Protein AF-0000000085119275 (afdb_homodimer)

Radius of gyration: 43.52 Å; Cα contacts (8 Å, |Δi|>4): 839; chains: 2; bounding box: 42×150×74 Å

Sequence (658 aa):
MNIIKSKLTKINSNWNEYYFIKEFFQKKINFTDEVKTNYYGDLNNYLHDTLSLVKSFKKIKSDADYISQIIVLLQVIYTQQDLIDELLYIFKLAKSTNEDKNPNRDIRNELIGHPISRNKKDNNKLKSSILFDIRNRDENYISYAKYSMRKSELKKYSIDEIIENHKNFLNKYLDKILNKIEKEIKEYKKTIEKVFNIPLINQFEYIDRIDKELLSSISYIFEKESLKYYYQNRTKHIRYSYCLEKYERVLKSVITGKEDKTKYYSLIEIYDEEQLYKKDKIFTIDFYIEKYKDNEIVLNELNNMKKNINNNAEYYSSLNFLCENEKQFMNIIKSKLTKINSNWNEYYFIKEFFQKKINFTDEVKTNYYGDLNNYLHDTLSLVKSFKKIKSDADYISQIIVLLQVIYTQQDLIDELLYIFKLAKSTNEDKNPNRDIRNELIGHPISRNKKDNNKLKSSILFDIRNRDENYISYAKYSMRKSELKKYSIDEIIENHKNFLNKYLDKILNKIEKEIKEYKKTIEKVFNIPLINQFEYIDRIDKELLSSISYIFEKESLKYYYQNRTKHIRYSYCLEKYERVLKSVITGKEDKTKYYSLIEIYDEEQLYKKDKIFTIDFYIEKYKDNEIVLNELNNMKKNINNNAEYYSSLNFLCENEKQF

Secondary structure (DSSP, 8-state):
-HHHHHHHHHHHHHIIIIITT-HHHHTTTT--TTTTTTHHHHHHHHHHHHHTTS-------SHHHHHHHHHHHHHHHHHHHHHHHHHHHHTT-PPPPHHHHTTHHHHHIIIII-SEEEEGGGTTEEEEEEEE-GGG-BTTEEEEEEEETTEEEEEEEEHHHHHHHHHHHHHHHHHHHHHHHHHHHHHHHHHHHGGGGS-HHHHHHHHHHH-THHHHTT-GGGSHHHHHHHHHTTTT-HHHHHHHHHHHHHHHHHHH--------B-SS-HHHHHHHHTT-SSS-HHHHHHHTTT-HHHHHHHHHHHHTTT-HHHHHHHHHHHH-BSS--/-HHHHHHHHHHHHHIIIIITT-HHHHTTTT--TTIIIIIHHHHHHHHHHHHTTS-------SHHHHHHHHHHHHHHHHHHHHHHHHHHHHTT-PPPPHHHHTTHHHHHIIIII-SEEEEGGGTTEEEEEEEE-GGG-BTTEEEEEEEETTEEEEEEEEHHHHHHHHHHHHHHHHHHHHHHHHHHHHHHHHHHHGGGGS-HHHHHHHHHHH-THHHHTT-GGGSHHHHHHHHHTTTT-HHHHHHHHHHHHHHHHHHH--------B-SS-HHHHHHHHTT-SSS-HHHHHHHTTT-HHHHHHHHHHHHTTT-HHHHHHHHHHHH-BSS--

Structure (mmCIF, N/CA/C/O backbone):
data_AF-0000000085119275-model_v1
#
loop_
_entity.id
_entity.type
_entity.pdbx_description
1 polymer 'Uncharacterized protein'
#
loop_
_atom_site.group_PDB
_atom_site.id
_atom_site.type_symbol
_atom_site.label_atom_id
_atom_site.label_alt_id
_atom_site.label_comp_id
_atom_site.label_asym_id
_atom_site.label_entity_id
_atom_site.label_seq_id
_atom_site.pdbx_PDB_ins_code
_atom_site.Cartn_x
_atom_site.Cartn_y
_atom_site.Cartn_z
_atom_site.occupancy
_atom_site.B_iso_or_equiv
_atom_site.auth_seq_id
_atom_site.auth_comp_id
_atom_site.auth_asym_id
_atom_site.auth_atom_id
_atom_site.pdbx_PDB_model_num
ATOM 1 N N . MET A 1 1 ? -10.328 -7.133 -19.484 1 86.38 1 MET A N 1
ATOM 2 C CA . MET A 1 1 ? -9.492 -7.965 -18.625 1 86.38 1 MET A CA 1
ATOM 3 C C . MET A 1 1 ? -9.672 -9.438 -18.953 1 86.38 1 MET A C 1
ATOM 5 O O . MET A 1 1 ? -8.922 -10.289 -18.469 1 86.38 1 MET A O 1
ATOM 9 N N . ASN A 1 2 ? -10.422 -9.656 -19.875 1 89.31 2 ASN A N 1
ATOM 10 C CA . ASN A 1 2 ? -10.688 -11.023 -20.297 1 89.31 2 ASN A CA 1
ATOM 11 C C . ASN A 1 2 ? -9.484 -11.633 -21.016 1 89.31 2 ASN A C 1
ATOM 13 O O . ASN A 1 2 ? -9.141 -12.797 -20.797 1 89.31 2 ASN A O 1
ATOM 17 N N . ILE A 1 3 ? -8.883 -10.805 -21.812 1 94.12 3 ILE A N 1
ATOM 18 C CA . ILE A 1 3 ? -7.703 -11.273 -22.531 1 94.12 3 ILE A CA 1
ATOM 19 C C . ILE A 1 3 ? -6.602 -11.633 -21.547 1 94.12 3 ILE A C 1
ATOM 21 O O . ILE A 1 3 ? -5.941 -12.664 -21.688 1 94.12 3 ILE A O 1
ATOM 25 N N . ILE A 1 4 ? -6.477 -10.797 -20.562 1 96.56 4 ILE A N 1
ATOM 26 C CA . ILE A 1 4 ? -5.469 -11.023 -19.531 1 96.56 4 ILE A CA 1
ATOM 27 C C . ILE A 1 4 ? -5.777 -12.32 -18.781 1 96.56 4 ILE A C 1
ATOM 29 O O . ILE A 1 4 ? -4.883 -13.133 -18.547 1 96.56 4 ILE A O 1
ATOM 33 N N . LYS A 1 5 ? -7.016 -12.492 -18.484 1 96 5 LYS A N 1
ATOM 34 C CA . LYS A 1 5 ? -7.445 -13.695 -17.781 1 96 5 LYS A CA 1
ATOM 35 C C . LYS A 1 5 ? -7.156 -14.945 -18.625 1 96 5 LYS A C 1
ATOM 37 O O . LYS A 1 5 ? -6.723 -15.969 -18.078 1 96 5 LYS A O 1
ATOM 42 N N . SER A 1 6 ? -7.379 -14.867 -19.797 1 96.69 6 SER A N 1
ATOM 43 C CA . SER A 1 6 ? -7.129 -15.984 -20.703 1 96.69 6 SER A CA 1
ATOM 44 C C . SER A 1 6 ? -5.641 -16.312 -20.766 1 96.69 6 SER A C 1
ATOM 46 O O . SER A 1 6 ? -5.258 -17.484 -20.766 1 96.69 6 SER A O 1
ATOM 48 N N . LYS A 1 7 ? -4.852 -15.312 -20.844 1 97.56 7 LYS A N 1
ATOM 49 C CA . LYS A 1 7 ? -3.406 -15.523 -20.875 1 97.56 7 LYS A CA 1
ATOM 50 C C . LYS A 1 7 ? -2.924 -16.188 -19.594 1 97.56 7 LYS A C 1
ATOM 52 O O . LYS A 1 7 ? -2.1 -17.109 -19.641 1 97.56 7 LYS A O 1
ATOM 57 N N . LEU A 1 8 ? -3.455 -15.742 -18.531 1 97.38 8 LEU A N 1
ATOM 58 C CA . LEU A 1 8 ? -3.094 -16.344 -17.25 1 97.38 8 LEU A CA 1
ATOM 59 C C . LEU A 1 8 ? -3.518 -17.797 -17.188 1 97.38 8 LEU A C 1
ATOM 61 O O . LEU A 1 8 ? -2.771 -18.656 -16.703 1 97.38 8 LEU A O 1
ATOM 65 N N . THR A 1 9 ? -4.648 -18.062 -17.656 1 96.88 9 THR A N 1
ATOM 66 C CA . THR A 1 9 ? -5.156 -19.422 -17.703 1 96.88 9 THR A CA 1
ATOM 67 C C . THR A 1 9 ? -4.266 -20.312 -18.562 1 96.88 9 THR A C 1
ATOM 69 O O . THR A 1 9 ? -3.975 -21.453 -18.203 1 96.88 9 THR A O 1
ATOM 72 N N . LYS A 1 10 ? -3.887 -19.766 -19.641 1 97.44 10 LYS A N 1
ATOM 73 C CA . LYS A 1 10 ? -3.01 -20.5 -20.547 1 97.44 10 LYS A CA 1
ATOM 74 C C . LYS A 1 10 ? -1.663 -20.797 -19.875 1 97.44 10 LYS A C 1
ATOM 76 O O . LYS A 1 10 ? -1.137 -21.906 -19.984 1 97.44 10 LYS A O 1
ATOM 81 N N . ILE A 1 11 ? -1.115 -19.828 -19.234 1 97.5 11 ILE A N 1
ATOM 82 C CA . ILE A 1 11 ? 0.148 -20 -18.516 1 97.5 11 ILE A CA 1
ATOM 83 C C . ILE A 1 11 ? -0.009 -21.078 -17.438 1 97.5 11 ILE A C 1
ATOM 85 O O . ILE A 1 11 ? 0.838 -21.969 -17.312 1 97.5 11 ILE A O 1
ATOM 89 N N . ASN A 1 12 ? -1.12 -21.016 -16.797 1 95.62 12 ASN A N 1
ATOM 90 C CA . ASN A 1 12 ? -1.386 -22 -15.734 1 95.62 12 ASN A CA 1
ATOM 91 C C . ASN A 1 12 ? -1.536 -23.406 -16.297 1 95.62 12 ASN A C 1
ATOM 93 O O . ASN A 1 12 ? -1.062 -24.375 -15.703 1 95.62 12 ASN A O 1
ATOM 97 N N . SER A 1 13 ? -2.211 -23.531 -17.375 1 96.06 13 SER A N 1
ATOM 98 C CA . SER A 1 13 ? -2.371 -24.828 -18.016 1 96.06 13 SER A CA 1
ATOM 99 C C . SER A 1 13 ? -1.024 -25.406 -18.422 1 96.06 13 SER A C 1
ATOM 101 O O . SER A 1 13 ? -0.747 -26.578 -18.172 1 96.06 13 SER A O 1
ATOM 103 N N . ASN A 1 14 ? -0.25 -24.594 -19.016 1 96 14 ASN A N 1
ATOM 104 C CA . ASN A 1 14 ? 1.077 -25.047 -19.438 1 96 14 ASN A CA 1
ATOM 105 C C . ASN A 1 14 ? 1.955 -25.375 -18.234 1 96 14 ASN A C 1
ATOM 107 O O . ASN A 1 14 ? 2.768 -26.297 -18.281 1 96 14 ASN A O 1
ATOM 111 N N . TRP A 1 15 ? 1.802 -24.578 -17.188 1 94.94 15 TRP A N 1
ATOM 112 C CA . TRP A 1 15 ? 2.523 -24.859 -15.953 1 94.94 15 TRP A CA 1
ATOM 113 C C . TRP A 1 15 ? 2.211 -26.266 -15.461 1 94.94 15 TRP A C 1
ATOM 115 O O . TRP A 1 15 ? 3.123 -27.047 -15.188 1 94.94 15 TRP A O 1
ATOM 125 N N . ASN A 1 16 ? 0.97 -26.609 -15.414 1 92.31 16 ASN A N 1
ATOM 126 C CA . ASN A 1 16 ? 0.526 -27.906 -14.883 1 92.31 16 ASN A CA 1
ATOM 127 C C . ASN A 1 16 ? 0.909 -29.047 -15.812 1 92.31 16 ASN A C 1
ATOM 129 O O . ASN A 1 16 ? 1.254 -30.141 -15.344 1 92.31 16 ASN A O 1
ATOM 133 N N . GLU A 1 17 ? 0.863 -28.812 -17.047 1 91.06 17 GLU A N 1
ATOM 134 C CA . GLU A 1 17 ? 1.08 -29.875 -18.031 1 91.06 17 GLU A CA 1
ATOM 135 C C . GLU A 1 17 ? 2.568 -30.125 -18.25 1 91.06 17 GLU A C 1
ATOM 137 O O . GLU A 1 17 ? 2.984 -31.25 -18.484 1 91.06 17 GLU A O 1
ATOM 142 N N . TYR A 1 18 ? 3.361 -29.109 -18.094 1 92.81 18 TYR A N 1
ATOM 143 C CA . TYR A 1 18 ? 4.75 -29.25 -18.531 1 92.81 18 TYR A CA 1
ATOM 144 C C . TYR A 1 18 ? 5.703 -28.938 -17.375 1 92.81 18 TYR A C 1
ATOM 146 O O . TYR A 1 18 ? 6.438 -29.828 -16.922 1 92.81 18 TYR A O 1
ATOM 154 N N . TYR A 1 19 ? 5.621 -27.797 -16.797 1 93.25 19 TYR A N 1
ATOM 155 C CA . TYR A 1 19 ? 6.66 -27.297 -15.914 1 93.25 19 TYR A CA 1
ATOM 156 C C . TYR A 1 19 ? 6.609 -28 -14.562 1 93.25 19 TYR A C 1
ATOM 158 O O . TYR A 1 19 ? 7.648 -28.25 -13.945 1 93.25 19 TYR A O 1
ATOM 166 N N . PHE A 1 20 ? 5.422 -28.281 -14.188 1 90.19 20 PHE A N 1
ATOM 167 C CA . PHE A 1 20 ? 5.285 -28.875 -12.852 1 90.19 20 PHE A CA 1
ATOM 168 C C . PHE A 1 20 ? 5.746 -30.328 -12.844 1 90.19 20 PHE A C 1
ATOM 170 O O . PHE A 1 20 ? 6.305 -30.797 -11.852 1 90.19 20 PHE A O 1
ATOM 177 N N . ILE A 1 21 ? 5.645 -31.078 -13.969 1 86.5 21 ILE A N 1
ATOM 178 C CA . ILE A 1 21 ? 5.773 -32.531 -13.891 1 86.5 21 ILE A CA 1
ATOM 179 C C . ILE A 1 21 ? 6.988 -32.969 -14.703 1 86.5 21 ILE A C 1
ATOM 181 O O . ILE A 1 21 ? 7.531 -34.062 -14.469 1 86.5 21 ILE A O 1
ATOM 185 N N . LYS A 1 22 ? 7.449 -32.188 -15.641 1 88.31 22 LYS A N 1
ATOM 186 C CA . LYS A 1 22 ? 8.5 -32.656 -16.531 1 88.31 22 LYS A CA 1
ATOM 187 C C . LYS A 1 22 ? 9.836 -31.984 -16.234 1 88.31 22 LYS A C 1
ATOM 189 O O . LYS A 1 22 ? 9.945 -30.766 -16.281 1 88.31 22 LYS A O 1
ATOM 194 N N . GLU A 1 23 ? 10.82 -32.781 -16.062 1 89.19 23 GLU A N 1
ATOM 195 C CA . GLU A 1 23 ? 12.148 -32.281 -15.703 1 89.19 23 GLU A CA 1
ATOM 196 C C . GLU A 1 23 ? 12.734 -31.406 -16.797 1 89.19 23 GLU A C 1
ATOM 198 O O . GLU A 1 23 ? 13.469 -30.453 -16.5 1 89.19 23 GLU A O 1
ATOM 203 N N . PHE A 1 24 ? 12.445 -31.781 -18 1 90.75 24 PHE A N 1
ATOM 204 C CA . PHE A 1 24 ? 12.93 -31 -19.125 1 90.75 24 PHE A CA 1
ATOM 205 C C . PHE A 1 24 ? 12.609 -29.531 -18.938 1 90.75 24 PHE A C 1
ATOM 207 O O . PHE A 1 24 ? 13.477 -28.672 -19.109 1 90.75 24 PHE A O 1
ATOM 214 N N . PHE A 1 25 ? 11.461 -29.25 -18.547 1 94.75 25 PHE A N 1
ATOM 215 C CA . PHE A 1 25 ? 11 -27.875 -18.391 1 94.75 25 PHE A CA 1
ATOM 216 C C . PHE A 1 25 ? 11.469 -27.297 -17.062 1 94.75 25 PHE A C 1
ATOM 218 O O . PHE A 1 25 ? 11.75 -26.094 -16.953 1 94.75 25 PHE A O 1
ATOM 225 N N . GLN A 1 26 ? 11.508 -28.109 -16.031 1 93.12 26 GLN A N 1
ATOM 226 C CA . GLN A 1 26 ? 11.922 -27.672 -14.703 1 93.12 26 GLN A CA 1
ATOM 227 C C . GLN A 1 26 ? 13.344 -27.125 -14.727 1 93.12 26 GLN A C 1
ATOM 229 O O . GLN A 1 26 ? 13.664 -26.203 -13.969 1 93.12 26 GLN A O 1
ATOM 234 N N . LYS A 1 27 ? 14.094 -27.594 -15.586 1 92.38 27 LYS A N 1
ATOM 235 C CA . LYS A 1 27 ? 15.477 -27.125 -15.703 1 92.38 27 LYS A CA 1
ATOM 236 C C . LYS A 1 27 ? 15.547 -25.75 -16.359 1 92.38 27 LYS A C 1
ATOM 238 O O . LYS A 1 27 ? 16.578 -25.078 -16.281 1 92.38 27 LYS A O 1
ATOM 243 N N . LYS A 1 28 ? 14.492 -25.328 -16.938 1 94.94 28 LYS A N 1
ATOM 244 C CA . LYS A 1 28 ? 14.484 -24.094 -17.703 1 94.94 28 LYS A CA 1
ATOM 245 C C . LYS A 1 28 ? 13.93 -22.938 -16.891 1 94.94 28 LYS A C 1
ATOM 247 O O . LYS A 1 28 ? 13.922 -21.797 -17.359 1 94.94 28 LYS A O 1
ATOM 252 N N . ILE A 1 29 ? 13.461 -23.219 -15.703 1 95.06 29 ILE A N 1
ATOM 253 C CA . ILE A 1 29 ? 12.883 -22.203 -14.836 1 95.06 29 ILE A CA 1
ATOM 254 C C . ILE A 1 29 ? 13.547 -22.25 -13.461 1 95.06 29 ILE A C 1
ATOM 256 O O . ILE A 1 29 ? 14.445 -23.062 -13.227 1 95.06 29 ILE A O 1
ATOM 260 N N . ASN A 1 30 ? 13.234 -21.281 -12.578 1 92 30 ASN A N 1
ATOM 261 C CA . ASN A 1 30 ? 13.656 -21.344 -11.188 1 92 30 ASN A CA 1
ATOM 262 C C . ASN A 1 30 ? 12.758 -22.281 -10.375 1 92 30 ASN A C 1
ATOM 264 O O . ASN A 1 30 ? 11.938 -21.812 -9.578 1 92 30 ASN A O 1
ATOM 268 N N . PHE A 1 31 ? 13.008 -23.531 -10.672 1 88.44 31 PHE A N 1
ATOM 269 C CA . PHE A 1 31 ? 12.195 -24.547 -10.016 1 88.44 31 PHE A CA 1
ATOM 270 C C . PHE A 1 31 ? 12.789 -24.922 -8.656 1 88.44 31 PHE A C 1
ATOM 272 O O . PHE A 1 31 ? 13.328 -26.016 -8.484 1 88.44 31 PHE A O 1
ATOM 279 N N . THR A 1 32 ? 12.656 -24.062 -7.723 1 81.75 32 THR A N 1
ATOM 280 C CA . THR A 1 32 ? 13.18 -24.234 -6.375 1 81.75 32 THR A CA 1
ATOM 281 C C . THR A 1 32 ? 12.18 -24.984 -5.496 1 81.75 32 THR A C 1
ATOM 283 O O . THR A 1 32 ? 11.055 -25.25 -5.922 1 81.75 32 THR A O 1
ATOM 286 N N . ASP A 1 33 ? 12.625 -25.344 -4.367 1 77.44 33 ASP A N 1
ATOM 287 C CA . ASP A 1 33 ? 11.742 -26.016 -3.412 1 77.44 33 ASP A CA 1
ATOM 288 C C . ASP A 1 33 ? 10.523 -25.141 -3.098 1 77.44 33 ASP A C 1
ATOM 290 O O . ASP A 1 33 ? 9.438 -25.656 -2.809 1 77.44 33 ASP A O 1
ATOM 294 N N . GLU A 1 34 ? 10.734 -23.922 -3.303 1 73.94 34 GLU A N 1
ATOM 295 C CA . GLU A 1 34 ? 9.648 -22.984 -3.074 1 73.94 34 GLU A CA 1
ATOM 296 C C . GLU A 1 34 ? 8.547 -23.141 -4.117 1 73.94 34 GLU A C 1
ATOM 298 O O . GLU A 1 34 ? 7.359 -23.141 -3.777 1 73.94 34 GLU A O 1
ATOM 303 N N . VAL A 1 35 ? 9.016 -23.266 -5.328 1 77 35 VAL A N 1
ATOM 304 C CA . VAL A 1 35 ? 8.086 -23.297 -6.453 1 77 35 VAL A CA 1
ATOM 305 C C . VAL A 1 35 ? 7.316 -24.609 -6.461 1 77 35 VAL A C 1
ATOM 307 O O . VAL A 1 35 ? 6.195 -24.688 -6.965 1 77 35 VAL A O 1
ATOM 310 N N . LYS A 1 36 ? 7.934 -25.547 -5.832 1 73.06 36 LYS A N 1
ATOM 311 C CA . LYS A 1 36 ? 7.312 -26.875 -5.77 1 73.06 36 LYS A CA 1
ATOM 312 C C . LYS A 1 36 ? 6.109 -26.875 -4.832 1 73.06 36 LYS A C 1
ATOM 314 O O . LYS A 1 36 ? 5.266 -27.766 -4.898 1 73.06 36 LYS A O 1
ATOM 319 N N . THR A 1 37 ? 6.109 -25.844 -4.023 1 72.12 37 THR A N 1
ATOM 320 C CA . THR A 1 37 ? 5.023 -25.75 -3.055 1 72.12 37 THR A CA 1
ATOM 321 C C . THR A 1 37 ? 3.857 -24.953 -3.625 1 72.12 37 THR A C 1
ATOM 323 O O . THR A 1 37 ? 3.744 -24.797 -4.844 1 72.12 37 THR A O 1
ATOM 326 N N . ASN A 1 38 ? 2.955 -24.609 -2.764 1 75.75 38 ASN A N 1
ATOM 327 C CA . ASN A 1 38 ? 1.739 -23.906 -3.16 1 75.75 38 ASN A CA 1
ATOM 328 C C . ASN A 1 38 ? 2.027 -22.469 -3.559 1 75.75 38 ASN A C 1
ATOM 330 O O . ASN A 1 38 ? 1.108 -21.719 -3.875 1 75.75 38 ASN A O 1
ATOM 334 N N . TYR A 1 39 ? 3.24 -22.219 -3.762 1 83 39 TYR A N 1
ATOM 335 C CA . TYR A 1 39 ? 3.715 -20.859 -4.027 1 83 39 TYR A CA 1
ATOM 336 C C . TYR A 1 39 ? 3.203 -20.359 -5.371 1 83 39 TYR A C 1
ATOM 338 O O . TYR A 1 39 ? 2.643 -19.25 -5.453 1 83 39 TYR A O 1
ATOM 346 N N . TYR A 1 40 ? 3.352 -21.125 -6.387 1 88.62 40 TYR A N 1
ATOM 347 C CA . TYR A 1 40 ? 2.9 -20.734 -7.719 1 88.62 40 TYR A CA 1
ATOM 348 C C . TYR A 1 40 ? 1.382 -20.609 -7.766 1 88.62 40 TYR A C 1
ATOM 350 O O . TYR A 1 40 ? 0.846 -19.672 -8.352 1 88.62 40 TYR A O 1
ATOM 358 N N . GLY A 1 41 ? 0.746 -21.562 -7.203 1 89.38 41 GLY A N 1
ATOM 359 C CA . GLY A 1 41 ? -0.707 -21.516 -7.141 1 89.38 41 GLY A CA 1
ATOM 360 C C . GLY A 1 41 ? -1.236 -20.281 -6.438 1 89.38 41 GLY A C 1
ATOM 361 O O . GLY A 1 41 ? -2.186 -19.641 -6.91 1 89.38 41 GLY A O 1
ATOM 362 N N . ASP A 1 42 ? -0.598 -19.953 -5.324 1 90.56 42 ASP A N 1
ATOM 363 C CA . ASP A 1 42 ? -0.997 -18.766 -4.578 1 90.56 42 ASP A CA 1
ATOM 364 C C . ASP A 1 42 ? -0.849 -17.516 -5.426 1 90.56 42 ASP A C 1
ATOM 366 O O . ASP A 1 42 ? -1.736 -16.656 -5.438 1 90.56 42 ASP A O 1
ATOM 370 N N . LEU A 1 43 ? 0.296 -17.453 -6.059 1 92.75 43 LEU A N 1
ATOM 371 C CA . LEU A 1 43 ? 0.583 -16.312 -6.926 1 92.75 43 LEU A CA 1
ATOM 372 C C . LEU A 1 43 ? -0.478 -16.172 -8.016 1 92.75 43 LEU A C 1
ATOM 374 O O . LEU A 1 43 ? -1.058 -15.102 -8.188 1 92.75 43 LEU A O 1
ATOM 378 N N . ASN A 1 44 ? -0.786 -17.219 -8.641 1 92.81 44 ASN A N 1
ATOM 379 C CA . ASN A 1 44 ? -1.749 -17.219 -9.734 1 92.81 44 ASN A CA 1
ATOM 380 C C . ASN A 1 44 ? -3.16 -16.906 -9.242 1 92.81 44 ASN A C 1
ATOM 382 O O . ASN A 1 44 ? -3.895 -16.156 -9.883 1 92.81 44 ASN A O 1
ATOM 386 N N . ASN A 1 45 ? -3.498 -17.484 -8.172 1 93.06 45 ASN A N 1
ATOM 387 C CA . ASN A 1 45 ? -4.832 -17.266 -7.625 1 93.06 45 ASN A CA 1
ATOM 388 C C . ASN A 1 45 ? -5.012 -15.812 -7.172 1 93.06 45 ASN A C 1
ATOM 390 O O . ASN A 1 45 ? -6.07 -15.219 -7.379 1 93.06 45 ASN A O 1
ATOM 394 N N . TYR A 1 46 ? -4.027 -15.328 -6.543 1 95.5 46 TYR A N 1
ATOM 395 C CA . TYR A 1 46 ? -4.086 -13.938 -6.105 1 95.5 46 TYR A CA 1
ATOM 396 C C . TYR A 1 46 ? -4.301 -13 -7.293 1 95.5 46 TYR A C 1
ATOM 398 O O . TYR A 1 46 ? -5.121 -12.086 -7.227 1 95.5 46 TYR A O 1
ATOM 406 N N . LEU A 1 47 ? -3.551 -13.258 -8.375 1 95.62 47 LEU A N 1
ATOM 407 C CA . LEU A 1 47 ? -3.703 -12.469 -9.594 1 95.62 47 LEU A CA 1
ATOM 408 C C . LEU A 1 47 ? -5.129 -12.562 -10.133 1 95.62 47 LEU A C 1
ATOM 410 O O . LEU A 1 47 ? -5.754 -11.539 -10.422 1 95.62 47 LEU A O 1
ATOM 414 N N . HIS A 1 48 ? -5.609 -13.688 -10.164 1 94.19 48 HIS A N 1
ATOM 415 C CA . HIS A 1 48 ? -6.949 -13.906 -10.695 1 94.19 48 HIS A CA 1
ATOM 416 C C . HIS A 1 48 ? -8.008 -13.227 -9.828 1 94.19 48 HIS A C 1
ATOM 418 O O . HIS A 1 48 ? -8.93 -12.594 -10.344 1 94.19 48 HIS A O 1
ATOM 424 N N . ASP A 1 49 ? -7.816 -13.352 -8.57 1 93.38 49 ASP A N 1
ATOM 425 C CA . ASP A 1 49 ? -8.797 -12.836 -7.621 1 93.38 49 ASP A CA 1
ATOM 426 C C . ASP A 1 49 ? -8.883 -11.312 -7.695 1 93.38 49 ASP A C 1
ATOM 428 O O . ASP A 1 49 ? -9.914 -10.727 -7.383 1 93.38 49 ASP A O 1
ATOM 432 N N . THR A 1 50 ? -7.848 -10.695 -8.094 1 96.44 50 THR A N 1
ATOM 433 C CA . THR A 1 50 ? -7.793 -9.242 -7.984 1 96.44 50 THR A CA 1
ATOM 434 C C . THR A 1 50 ? -7.953 -8.586 -9.352 1 96.44 50 THR A C 1
ATOM 436 O O . THR A 1 50 ? -8.062 -7.359 -9.453 1 96.44 50 THR A O 1
ATOM 439 N N . LEU A 1 51 ? -8.023 -9.359 -10.422 1 96.75 51 LEU A N 1
ATOM 440 C CA . LEU A 1 51 ? -8.094 -8.812 -11.773 1 96.75 51 LEU A CA 1
ATOM 441 C C . LEU A 1 51 ? -9.344 -7.961 -11.945 1 96.75 51 LEU A C 1
ATOM 443 O O . LEU A 1 51 ? -9.305 -6.918 -12.602 1 96.75 51 LEU A O 1
ATOM 447 N N . SER A 1 52 ? -10.406 -8.359 -11.367 1 95.44 52 SER A N 1
ATOM 448 C CA . SER A 1 52 ? -11.688 -7.68 -11.562 1 95.44 52 SER A CA 1
ATOM 449 C C . SER A 1 52 ? -11.711 -6.328 -10.852 1 95.44 52 SER A C 1
ATOM 451 O O . SER A 1 52 ? -12.594 -5.508 -11.109 1 95.44 52 SER A O 1
ATOM 453 N N . LEU A 1 53 ? -10.773 -6.098 -9.969 1 97.06 53 LEU A N 1
ATOM 454 C CA . LEU A 1 53 ? -10.734 -4.855 -9.203 1 97.06 53 LEU A CA 1
ATOM 455 C C . LEU A 1 53 ? -10.094 -3.734 -10.016 1 97.06 53 LEU A C 1
ATOM 457 O O . LEU A 1 53 ? -10.18 -2.562 -9.641 1 97.06 53 LEU A O 1
ATOM 461 N N . VAL A 1 54 ? -9.414 -4.129 -11.102 1 97.94 54 VAL A N 1
ATOM 462 C CA . VAL A 1 54 ? -8.891 -3.127 -12.016 1 97.94 54 VAL A CA 1
ATOM 463 C C . VAL A 1 54 ? -9.992 -2.658 -12.961 1 97.94 54 VAL A C 1
ATOM 465 O O . VAL A 1 54 ? -10.148 -3.195 -14.062 1 97.94 54 VAL A O 1
ATOM 468 N N . LYS A 1 55 ? -10.672 -1.632 -12.547 1 95.94 55 LYS A N 1
ATOM 469 C CA . LYS A 1 55 ? -11.836 -1.168 -13.297 1 95.94 55 LYS A CA 1
ATOM 470 C C . LYS A 1 55 ? -12.07 0.324 -13.078 1 95.94 55 LYS A C 1
ATOM 472 O O . LYS A 1 55 ? -11.461 0.933 -12.195 1 95.94 55 LYS A O 1
ATOM 477 N N . SER A 1 56 ? -12.93 0.829 -13.875 1 96.12 56 SER A N 1
ATOM 478 C CA . SER A 1 56 ? -13.305 2.234 -13.758 1 96.12 56 SER A CA 1
ATOM 479 C C . SER A 1 56 ? -14.086 2.492 -12.477 1 96.12 56 SER A C 1
ATOM 481 O O . SER A 1 56 ? -14.672 1.567 -11.898 1 96.12 56 SER A O 1
ATOM 483 N N . PHE A 1 57 ? -14.102 3.748 -12.141 1 95.25 57 PHE A N 1
ATOM 484 C CA . PHE A 1 57 ? -14.812 4.125 -10.922 1 95.25 57 PHE A CA 1
ATOM 485 C C . PHE A 1 57 ? -16.312 4.039 -11.133 1 95.25 57 PHE A C 1
ATOM 487 O O . PHE A 1 57 ? -16.812 4.297 -12.227 1 95.25 57 PHE A O 1
ATOM 494 N N . LYS A 1 58 ? -16.953 3.586 -10.086 1 93 58 LYS A N 1
ATOM 495 C CA . LYS A 1 58 ? -18.406 3.744 -10.031 1 93 58 LYS A CA 1
ATOM 496 C C . LYS A 1 58 ? -18.781 5.168 -9.648 1 93 58 LYS A C 1
ATOM 498 O O . LYS A 1 58 ? -17.922 6.016 -9.438 1 93 58 LYS A O 1
ATOM 503 N N . LYS A 1 59 ? -20.078 5.383 -9.672 1 93.19 59 LYS A N 1
ATOM 504 C CA . LYS A 1 59 ? -20.578 6.691 -9.258 1 93.19 59 LYS A CA 1
ATOM 505 C C . LYS A 1 59 ? -20.109 7.047 -7.852 1 93.19 59 LYS A C 1
ATOM 507 O O . LYS A 1 59 ? -20.203 6.23 -6.934 1 93.19 59 LYS A O 1
ATOM 512 N N . ILE A 1 60 ? -19.609 8.25 -7.781 1 92.06 60 ILE A N 1
ATOM 513 C CA . ILE A 1 60 ? -19.062 8.695 -6.512 1 92.06 60 ILE A CA 1
ATOM 514 C C . ILE A 1 60 ? -20.172 9.18 -5.594 1 92.06 60 ILE A C 1
ATOM 516 O O . ILE A 1 60 ? -20.906 10.117 -5.93 1 92.06 60 ILE A O 1
ATOM 520 N N . LYS A 1 61 ? -20.203 8.672 -4.469 1 90.69 61 LYS A N 1
ATOM 521 C CA . LYS A 1 61 ? -21.281 9.008 -3.543 1 90.69 61 LYS A CA 1
ATOM 522 C C . LYS A 1 61 ? -20.812 9.969 -2.459 1 90.69 61 LYS A C 1
ATOM 524 O O . LYS A 1 61 ? -21.609 10.688 -1.862 1 90.69 61 LYS A O 1
ATOM 529 N N . SER A 1 62 ? -19.578 9.898 -2.123 1 92.25 62 SER A N 1
ATOM 530 C CA . SER A 1 62 ? -18.969 10.711 -1.075 1 92.25 62 SER A CA 1
ATOM 531 C C . SER A 1 62 ? -17.469 10.836 -1.28 1 92.25 62 SER A C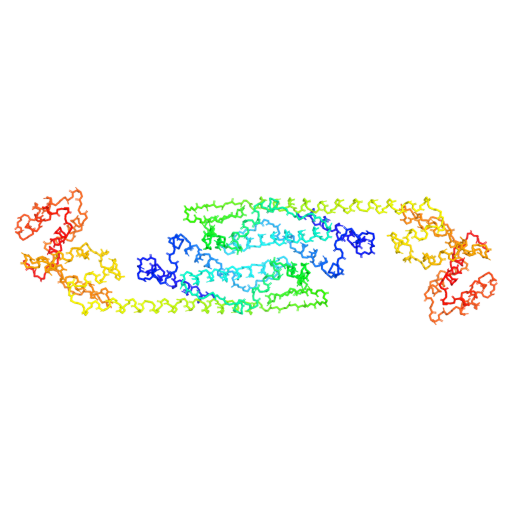 1
ATOM 533 O O . SER A 1 62 ? -16.891 10.148 -2.125 1 92.25 62 SER A O 1
ATOM 535 N N . ASP A 1 63 ? -16.875 11.727 -0.527 1 92.75 63 ASP A N 1
ATOM 536 C CA . ASP A 1 63 ? -15.422 11.859 -0.556 1 92.75 63 ASP A CA 1
ATOM 537 C C . ASP A 1 63 ? -14.75 10.539 -0.177 1 92.75 63 ASP A C 1
ATOM 539 O O . ASP A 1 63 ? -13.766 10.133 -0.805 1 92.75 63 ASP A O 1
ATOM 543 N N . ALA A 1 64 ? -15.297 9.945 0.758 1 93.06 64 ALA A N 1
ATOM 544 C CA . ALA A 1 64 ? -14.75 8.68 1.231 1 93.06 64 ALA A CA 1
ATOM 545 C C . ALA A 1 64 ? -14.82 7.613 0.142 1 93.06 64 ALA A C 1
ATOM 547 O O . ALA A 1 64 ? -13.891 6.816 -0.014 1 93.06 64 ALA A O 1
ATOM 548 N N . ASP A 1 65 ? -15.852 7.629 -0.548 1 94.12 65 ASP A N 1
ATOM 549 C CA . ASP A 1 65 ? -16.047 6.684 -1.642 1 94.12 65 ASP A CA 1
ATOM 550 C C . ASP A 1 65 ? -15.023 6.922 -2.756 1 94.12 65 ASP A C 1
ATOM 552 O O . ASP A 1 65 ? -14.461 5.973 -3.299 1 94.12 65 ASP A O 1
ATOM 556 N N . TYR A 1 66 ? -14.859 8.156 -3.025 1 95.31 66 TYR A N 1
ATOM 557 C CA . TYR A 1 66 ? -13.883 8.539 -4.039 1 95.31 66 TYR A CA 1
ATOM 558 C C . TYR A 1 66 ? -12.492 8.062 -3.654 1 95.31 66 TYR A C 1
ATOM 560 O O . TYR A 1 66 ? -11.812 7.402 -4.445 1 95.31 66 TYR A O 1
ATOM 568 N N . ILE A 1 67 ? -12.109 8.312 -2.475 1 96.38 67 ILE A N 1
ATOM 569 C CA . ILE A 1 67 ? -10.789 7.945 -1.977 1 96.38 67 ILE A CA 1
ATOM 570 C C . ILE A 1 67 ? -10.656 6.426 -1.942 1 96.38 67 ILE A C 1
ATOM 572 O O . ILE A 1 67 ? -9.617 5.875 -2.309 1 96.38 67 ILE A O 1
ATOM 576 N N . SER A 1 68 ? -11.719 5.785 -1.582 1 96.94 68 SER A N 1
ATOM 577 C CA . SER A 1 68 ? -11.703 4.328 -1.5 1 96.94 68 SER A CA 1
ATOM 578 C C . SER A 1 68 ? -11.453 3.699 -2.865 1 96.94 68 SER A C 1
ATOM 580 O O . SER A 1 68 ? -10.672 2.754 -2.982 1 96.94 68 SER A O 1
ATOM 582 N N . GLN A 1 69 ? -12.117 4.18 -3.795 1 97.12 69 GLN A N 1
ATOM 583 C CA . GLN A 1 69 ? -11.953 3.633 -5.137 1 97.12 69 GLN A CA 1
ATOM 584 C C . GLN A 1 69 ? -10.531 3.861 -5.656 1 97.12 69 GLN A C 1
ATOM 586 O O . GLN A 1 69 ? -9.961 2.996 -6.324 1 97.12 69 GLN A O 1
ATOM 591 N N . ILE A 1 70 ? -9.977 4.992 -5.312 1 97.62 70 ILE A N 1
ATOM 592 C CA . ILE A 1 70 ? -8.602 5.297 -5.695 1 97.62 70 ILE A CA 1
ATOM 593 C C . ILE A 1 70 ? -7.652 4.293 -5.043 1 97.62 70 ILE A C 1
ATOM 595 O O . ILE A 1 70 ? -6.793 3.717 -5.715 1 97.62 70 ILE A O 1
ATOM 599 N N . ILE A 1 71 ? -7.855 4.102 -3.805 1 98.19 71 ILE A N 1
ATOM 600 C CA . ILE A 1 71 ? -6.984 3.221 -3.033 1 98.19 71 ILE A CA 1
ATOM 601 C C . ILE A 1 71 ? -7.027 1.811 -3.617 1 98.19 71 ILE A C 1
ATOM 603 O O . ILE A 1 71 ? -5.98 1.194 -3.842 1 98.19 71 ILE A O 1
ATOM 607 N N . VAL A 1 72 ? -8.164 1.338 -3.895 1 98.5 72 VAL A N 1
ATOM 608 C CA . VAL A 1 72 ? -8.32 -0.025 -4.395 1 98.5 72 VAL A CA 1
ATOM 609 C C . VAL A 1 72 ? -7.633 -0.162 -5.746 1 98.5 72 VAL A C 1
ATOM 611 O O . VAL A 1 72 ? -6.812 -1.063 -5.945 1 98.5 72 VAL A O 1
ATOM 614 N N . LEU A 1 73 ? -7.926 0.729 -6.598 1 98.44 73 LEU A N 1
ATOM 615 C CA . LEU A 1 73 ? -7.379 0.649 -7.949 1 98.44 73 LEU A CA 1
ATOM 616 C C . LEU A 1 73 ? -5.855 0.687 -7.926 1 98.44 73 LEU A C 1
ATOM 618 O O . LEU A 1 73 ? -5.199 -0.193 -8.492 1 98.44 73 LEU A O 1
ATOM 622 N N . LEU A 1 74 ? -5.363 1.642 -7.258 1 98.56 74 LEU A N 1
ATOM 623 C CA . LEU A 1 74 ? -3.92 1.857 -7.285 1 98.56 74 LEU A CA 1
ATOM 624 C C . LEU A 1 74 ? -3.191 0.758 -6.523 1 98.56 74 LEU A C 1
ATOM 626 O O . LEU A 1 74 ? -2.121 0.31 -6.941 1 98.56 74 LEU A O 1
ATOM 630 N N . GLN A 1 75 ? -3.744 0.3 -5.445 1 98.5 75 GLN A N 1
ATOM 631 C CA . GLN A 1 75 ? -3.09 -0.737 -4.652 1 98.5 75 GLN A CA 1
ATOM 632 C C . GLN A 1 75 ? -3.084 -2.072 -5.391 1 98.5 75 GLN A C 1
ATOM 634 O O . GLN A 1 75 ? -2.1 -2.812 -5.34 1 98.5 75 GLN A O 1
ATOM 639 N N . VAL A 1 76 ? -4.148 -2.383 -6.02 1 98.44 76 VAL A N 1
ATOM 640 C CA . VAL A 1 76 ? -4.246 -3.629 -6.77 1 98.44 76 VAL A CA 1
ATOM 641 C C . VAL A 1 76 ? -3.234 -3.623 -7.914 1 98.44 76 VAL A C 1
ATOM 643 O O . VAL A 1 76 ? -2.535 -4.617 -8.141 1 98.44 76 VAL A O 1
ATOM 646 N N . ILE A 1 77 ? -3.172 -2.541 -8.594 1 98.56 77 ILE A N 1
ATOM 647 C CA . ILE A 1 77 ? -2.219 -2.412 -9.695 1 98.56 77 ILE A CA 1
ATOM 648 C C . ILE A 1 77 ? -0.799 -2.621 -9.172 1 98.56 77 ILE A C 1
ATOM 650 O O . ILE A 1 77 ? -0.015 -3.363 -9.766 1 98.56 77 ILE A O 1
ATOM 654 N N . TYR A 1 78 ? -0.561 -2.01 -8.109 1 98.19 78 TYR A N 1
ATOM 655 C CA . TYR A 1 78 ? 0.751 -2.131 -7.484 1 98.19 78 TYR A CA 1
ATOM 656 C C . TYR A 1 78 ? 1.077 -3.59 -7.18 1 98.19 78 TYR A C 1
ATOM 658 O O . TYR A 1 78 ? 2.156 -4.074 -7.527 1 98.19 78 TYR A O 1
ATOM 666 N N . THR A 1 79 ? 0.206 -4.25 -6.566 1 97.75 79 THR A N 1
ATOM 667 C CA . THR A 1 79 ? 0.423 -5.633 -6.156 1 97.75 79 THR A CA 1
ATOM 668 C C . THR A 1 79 ? 0.542 -6.547 -7.375 1 97.75 79 THR A C 1
ATOM 670 O O . THR A 1 79 ? 1.373 -7.457 -7.395 1 97.75 79 THR A O 1
ATOM 673 N N . GLN A 1 80 ? -0.281 -6.297 -8.336 1 98.19 80 GLN A N 1
ATOM 674 C CA . GLN A 1 80 ? -0.235 -7.117 -9.539 1 98.19 80 GLN A CA 1
ATOM 675 C C . GLN A 1 80 ? 1.094 -6.949 -10.273 1 98.19 80 GLN A C 1
ATOM 677 O O . GLN A 1 80 ? 1.637 -7.91 -10.812 1 98.19 80 GLN A O 1
ATOM 682 N N . GLN A 1 81 ? 1.619 -5.73 -10.305 1 98.44 81 GLN A N 1
ATOM 683 C CA . GLN A 1 81 ? 2.922 -5.504 -10.922 1 98.44 81 GLN A CA 1
ATOM 684 C C . GLN A 1 81 ? 4.012 -6.305 -10.219 1 98.44 81 GLN A C 1
ATOM 686 O O . GLN A 1 81 ? 4.875 -6.895 -10.867 1 98.44 81 GLN A O 1
ATOM 691 N N . ASP A 1 82 ? 3.908 -6.359 -8.93 1 96.62 82 ASP A N 1
ATOM 692 C CA . ASP A 1 82 ? 4.871 -7.141 -8.148 1 96.62 82 ASP A CA 1
ATOM 693 C C . ASP A 1 82 ? 4.715 -8.633 -8.43 1 96.62 82 ASP A C 1
ATOM 695 O O . ASP A 1 82 ? 5.707 -9.359 -8.508 1 96.62 82 ASP A O 1
ATOM 699 N N . LEU A 1 83 ? 3.521 -9.07 -8.516 1 97 83 LEU A N 1
ATOM 700 C CA . LEU A 1 83 ? 3.258 -10.484 -8.773 1 97 83 LEU A CA 1
ATOM 701 C C . LEU A 1 83 ? 3.764 -10.891 -10.156 1 97 83 LEU A C 1
ATOM 703 O O . LEU A 1 83 ? 4.262 -12.008 -10.336 1 97 83 LEU A O 1
ATOM 707 N N . ILE A 1 84 ? 3.625 -9.984 -11.094 1 98.12 84 ILE A N 1
ATOM 708 C CA . ILE A 1 84 ? 4.145 -10.25 -12.43 1 98.12 84 ILE A CA 1
ATOM 709 C C . ILE A 1 84 ? 5.664 -10.391 -12.375 1 98.12 84 ILE A C 1
ATOM 711 O O . ILE A 1 84 ? 6.238 -11.266 -13.023 1 98.12 84 ILE A O 1
ATOM 715 N N . ASP A 1 85 ? 6.297 -9.57 -11.633 1 97.31 85 ASP A N 1
ATOM 716 C CA . ASP A 1 85 ? 7.746 -9.68 -11.477 1 97.31 85 ASP A CA 1
ATOM 717 C C . ASP A 1 85 ? 8.133 -11.031 -10.875 1 97.31 85 ASP A C 1
ATOM 719 O O . ASP A 1 85 ? 9.148 -11.609 -11.25 1 97.31 85 ASP A O 1
ATOM 723 N N . GLU A 1 86 ? 7.344 -11.508 -9.953 1 94.94 86 GLU A N 1
ATOM 724 C CA . GLU A 1 86 ? 7.582 -12.828 -9.367 1 94.94 86 GLU A CA 1
ATOM 725 C C . GLU A 1 86 ? 7.426 -13.93 -10.414 1 94.94 86 GLU A C 1
ATOM 727 O O . GLU A 1 86 ? 8.195 -14.891 -10.43 1 94.94 86 GLU A O 1
ATOM 732 N N . LEU A 1 87 ? 6.418 -13.797 -11.219 1 95.88 87 LEU A N 1
ATOM 733 C CA . LEU A 1 87 ? 6.191 -14.766 -12.281 1 95.88 87 LEU A CA 1
ATOM 734 C C . LEU A 1 87 ? 7.355 -14.773 -13.266 1 95.88 87 LEU A C 1
ATOM 736 O O . LEU A 1 87 ? 7.805 -15.844 -13.688 1 95.88 87 LEU A O 1
ATOM 740 N N . LEU A 1 88 ? 7.785 -13.57 -13.594 1 97.62 88 LEU A N 1
ATOM 741 C CA . LEU A 1 88 ? 8.945 -13.453 -14.477 1 97.62 88 LEU A CA 1
ATOM 742 C C . LEU A 1 88 ? 10.164 -14.125 -13.859 1 97.62 88 LEU A C 1
ATOM 744 O O . LEU A 1 88 ? 10.922 -14.805 -14.547 1 97.62 88 LEU A O 1
ATOM 748 N N . TYR A 1 89 ? 10.32 -13.984 -12.609 1 94.5 89 TYR A N 1
ATOM 749 C CA . TYR A 1 89 ? 11.422 -14.617 -11.898 1 94.5 89 TYR A CA 1
ATOM 750 C C . TYR A 1 89 ? 11.336 -16.141 -12 1 94.5 89 TYR A C 1
ATOM 752 O O . TYR A 1 89 ? 12.336 -16.812 -12.273 1 94.5 89 TYR A O 1
ATOM 760 N N . ILE A 1 90 ? 10.203 -16.672 -11.812 1 94.06 90 ILE A N 1
ATOM 761 C CA . ILE A 1 90 ? 10 -18.109 -11.891 1 94.06 90 ILE A CA 1
ATOM 762 C C . ILE A 1 90 ? 10.422 -18.609 -13.266 1 94.06 90 ILE A C 1
ATOM 764 O O . ILE A 1 90 ? 11.117 -19.625 -13.375 1 94.06 90 ILE A O 1
ATOM 768 N N . PHE A 1 91 ? 10.133 -17.875 -14.281 1 97.12 91 PHE A N 1
ATOM 769 C CA . PHE A 1 91 ? 10.391 -18.312 -15.648 1 97.12 91 PHE A CA 1
ATOM 770 C C . PHE A 1 91 ? 11.766 -17.844 -16.109 1 97.12 91 PHE A C 1
ATOM 772 O O . PHE A 1 91 ? 12.078 -17.906 -17.312 1 97.12 91 PHE A O 1
ATOM 779 N N . LYS A 1 92 ? 12.562 -17.281 -15.195 1 96.62 92 LYS A N 1
ATOM 780 C CA . LYS A 1 92 ? 13.93 -16.844 -15.453 1 96.62 92 LYS A CA 1
ATOM 781 C C . LYS A 1 92 ? 13.969 -15.773 -16.547 1 96.62 92 LYS A C 1
ATOM 783 O O . LYS A 1 92 ? 14.797 -15.836 -17.453 1 96.62 92 LYS A O 1
ATOM 788 N N . LEU A 1 93 ? 13.016 -14.938 -16.484 1 97.94 93 LEU A N 1
ATOM 789 C CA . LEU A 1 93 ? 12.969 -13.789 -17.375 1 97.94 93 LEU A CA 1
ATOM 790 C C . LEU A 1 93 ? 13.367 -12.516 -16.641 1 97.94 93 LEU A C 1
ATOM 792 O O . LEU A 1 93 ? 13.328 -12.461 -15.414 1 97.94 93 LEU A O 1
ATOM 796 N N . ALA A 1 94 ? 13.703 -11.531 -17.438 1 97.19 94 ALA A N 1
ATOM 797 C CA . ALA A 1 94 ? 14.078 -10.242 -16.859 1 97.19 94 ALA A CA 1
ATOM 798 C C . ALA A 1 94 ? 12.875 -9.57 -16.203 1 97.19 94 ALA A C 1
ATOM 800 O O . ALA A 1 94 ? 11.758 -9.625 -16.734 1 97.19 94 ALA A O 1
ATOM 801 N N . LYS A 1 95 ? 13.18 -8.953 -15.109 1 97.06 95 LYS A N 1
ATOM 802 C CA . LYS A 1 95 ? 12.148 -8.211 -14.391 1 97.06 95 LYS A CA 1
ATOM 803 C C . LYS A 1 95 ? 11.602 -7.07 -15.242 1 97.06 95 LYS A C 1
ATOM 805 O O . LYS A 1 95 ? 12.289 -6.566 -16.125 1 97.06 95 LYS A O 1
ATOM 810 N N . SER A 1 96 ? 10.344 -6.676 -14.914 1 97.75 96 SER A N 1
ATOM 811 C CA . SER A 1 96 ? 9.742 -5.539 -15.609 1 97.75 96 SER A CA 1
ATOM 812 C C . SER A 1 96 ? 10.492 -4.25 -15.305 1 97.75 96 SER A C 1
ATOM 814 O O . SER A 1 96 ? 11.195 -4.156 -14.297 1 97.75 96 SER A O 1
ATOM 816 N N . THR A 1 97 ? 10.375 -3.238 -16.156 1 97.69 97 THR A N 1
ATOM 817 C CA . THR A 1 97 ? 11.094 -1.979 -15.992 1 97.69 97 THR A CA 1
ATOM 818 C C . THR A 1 97 ? 10.203 -0.94 -15.312 1 97.69 97 THR A C 1
ATOM 820 O O . THR A 1 97 ? 8.977 -1.045 -15.344 1 97.69 97 THR A O 1
ATOM 823 N N . ASN A 1 98 ? 10.836 0.062 -14.742 1 95.94 98 ASN A N 1
ATOM 824 C CA . ASN A 1 98 ? 10.086 1.158 -14.133 1 95.94 98 ASN A CA 1
ATOM 825 C C . ASN A 1 98 ? 9.281 1.934 -15.172 1 95.94 98 ASN A C 1
ATOM 827 O O . ASN A 1 98 ? 8.203 2.438 -14.875 1 95.94 98 ASN A O 1
ATOM 831 N N . GLU A 1 99 ? 9.875 2.045 -16.266 1 96.62 99 GLU A N 1
ATOM 832 C CA . GLU A 1 99 ? 9.188 2.732 -17.359 1 96.62 99 GLU A CA 1
ATOM 833 C C . GLU A 1 99 ? 7.863 2.057 -17.688 1 96.62 99 GLU A C 1
ATOM 835 O O . GLU A 1 99 ? 6.875 2.73 -17.969 1 96.62 99 GLU A O 1
ATOM 840 N N . ASP A 1 100 ? 7.844 0.756 -17.609 1 97.06 100 ASP A N 1
ATOM 841 C CA . ASP A 1 100 ? 6.633 0.012 -17.953 1 97.06 100 ASP A CA 1
ATOM 842 C C . ASP A 1 100 ? 5.609 0.094 -16.812 1 97.06 100 ASP A C 1
ATOM 844 O O . ASP A 1 100 ? 4.402 -0.005 -17.047 1 97.06 100 ASP A O 1
ATOM 848 N N . LYS A 1 101 ? 6.078 0.301 -15.617 1 98 101 LYS A N 1
ATOM 849 C CA . LYS A 1 101 ? 5.199 0.34 -14.453 1 98 101 LYS A CA 1
ATOM 850 C C . LYS A 1 101 ? 4.605 1.732 -14.258 1 98 101 LYS A C 1
ATOM 852 O O . LYS A 1 101 ? 3.51 1.876 -13.711 1 98 101 LYS A O 1
ATOM 857 N N . ASN A 1 102 ? 5.395 2.689 -14.703 1 96.69 102 ASN A N 1
ATOM 858 C CA . ASN A 1 102 ? 4.984 4.078 -14.516 1 96.69 102 ASN A CA 1
ATOM 859 C C . ASN A 1 102 ? 4.078 4.551 -15.656 1 96.69 102 ASN A C 1
ATOM 861 O O . ASN A 1 102 ? 4.137 4.016 -16.766 1 96.69 102 ASN A O 1
ATOM 865 N N . PRO A 1 103 ? 3.201 5.5 -15.25 1 96.94 103 PRO A N 1
ATOM 866 C CA . PRO A 1 103 ? 3.129 6.371 -14.078 1 96.94 103 PRO A CA 1
ATOM 867 C C . PRO A 1 103 ? 2.346 5.746 -12.93 1 96.94 103 PRO A C 1
ATOM 869 O O . PRO A 1 103 ? 2.293 6.312 -11.828 1 96.94 103 PRO A O 1
ATOM 872 N N . ASN A 1 104 ? 1.72 4.594 -13.164 1 98 104 ASN A N 1
ATOM 873 C CA . ASN A 1 104 ? 0.809 4.016 -12.18 1 98 104 ASN A CA 1
ATOM 874 C C . ASN A 1 104 ? 1.501 3.791 -10.836 1 98 104 ASN A C 1
ATOM 876 O O . ASN A 1 104 ? 0.945 4.109 -9.781 1 98 104 ASN A O 1
ATOM 880 N N . ARG A 1 105 ? 2.646 3.295 -10.914 1 97.06 105 ARG A N 1
ATOM 881 C CA . ARG A 1 105 ? 3.385 2.992 -9.688 1 97.06 105 ARG A CA 1
ATOM 882 C C . ARG A 1 105 ? 3.723 4.27 -8.93 1 97.06 105 ARG A C 1
ATOM 884 O O . ARG A 1 105 ? 3.604 4.312 -7.699 1 97.06 105 ARG A O 1
ATOM 891 N N . ASP A 1 106 ? 4.082 5.27 -9.609 1 95.5 106 ASP A N 1
ATOM 892 C CA . ASP A 1 106 ? 4.426 6.547 -8.984 1 95.5 106 ASP A CA 1
ATOM 893 C C . ASP A 1 106 ? 3.201 7.184 -8.328 1 95.5 106 ASP A C 1
ATOM 895 O O . ASP A 1 106 ? 3.291 7.723 -7.223 1 95.5 106 ASP A O 1
ATOM 899 N N . ILE A 1 107 ? 2.137 7.195 -9.039 1 96.69 107 ILE A N 1
ATOM 900 C CA . ILE A 1 107 ? 0.9 7.746 -8.5 1 96.69 107 ILE A CA 1
ATOM 901 C C . ILE A 1 107 ? 0.554 7.047 -7.188 1 96.69 107 ILE A C 1
ATOM 903 O O . ILE A 1 107 ? 0.251 7.703 -6.188 1 96.69 107 ILE A O 1
ATOM 907 N N . ARG A 1 108 ? 0.605 5.734 -7.215 1 97.44 108 ARG A N 1
ATOM 908 C CA . ARG A 1 108 ? 0.289 4.945 -6.031 1 97.44 108 ARG A CA 1
ATOM 909 C C . ARG A 1 108 ? 1.229 5.285 -4.879 1 97.44 108 ARG A C 1
ATOM 911 O O . ARG A 1 108 ? 0.784 5.496 -3.75 1 97.44 108 ARG A O 1
ATOM 918 N N . ASN A 1 109 ? 2.521 5.332 -5.133 1 94.69 109 ASN A N 1
ATOM 919 C CA . ASN A 1 109 ? 3.516 5.613 -4.102 1 94.69 109 ASN A CA 1
ATOM 920 C C . ASN A 1 109 ? 3.303 6.992 -3.48 1 94.69 109 ASN A C 1
ATOM 922 O O . ASN A 1 109 ? 3.404 7.148 -2.264 1 94.69 109 ASN A O 1
ATOM 926 N N . GLU A 1 110 ? 2.953 7.898 -4.309 1 93.69 110 GLU A N 1
ATOM 927 C CA . GLU A 1 110 ? 2.766 9.266 -3.832 1 93.69 110 GLU A CA 1
ATOM 928 C C . GLU A 1 110 ? 1.449 9.414 -3.074 1 93.69 110 GLU A C 1
ATOM 930 O O . GLU A 1 110 ? 1.418 9.969 -1.976 1 93.69 110 GLU A O 1
ATOM 935 N N . LEU A 1 111 ? 0.45 8.961 -3.639 1 95.12 111 LEU A N 1
ATOM 936 C CA . LEU A 1 111 ? -0.894 9.312 -3.191 1 95.12 111 LEU A CA 1
ATOM 937 C C . LEU A 1 111 ? -1.332 8.422 -2.035 1 95.12 111 LEU A C 1
ATOM 939 O O . LEU A 1 111 ? -1.996 8.883 -1.105 1 95.12 111 LEU A O 1
ATOM 943 N N . ILE A 1 112 ? -0.98 7.102 -2.08 1 95.75 112 ILE A N 1
ATOM 944 C CA . ILE A 1 112 ? -1.541 6.227 -1.056 1 95.75 112 ILE A CA 1
ATOM 945 C C . ILE A 1 112 ? -0.433 5.375 -0.442 1 95.75 112 ILE A C 1
ATOM 947 O O . ILE A 1 112 ? -0.689 4.559 0.445 1 95.75 112 ILE A O 1
ATOM 951 N N . GLY A 1 113 ? 0.735 5.477 -0.849 1 95 113 GLY A N 1
ATOM 952 C CA . GLY A 1 113 ? 1.879 4.824 -0.233 1 95 113 GLY A CA 1
ATOM 953 C C . GLY A 1 113 ? 2.539 5.664 0.842 1 95 113 GLY A C 1
ATOM 954 O O . GLY A 1 113 ? 2.408 5.375 2.033 1 95 113 GLY A O 1
ATOM 955 N N . HIS A 1 114 ? 3.068 6.703 0.31 1 92.56 114 HIS A N 1
ATOM 956 C CA . HIS A 1 114 ? 3.73 7.652 1.196 1 92.56 114 HIS A CA 1
ATOM 957 C C . HIS A 1 114 ? 3.34 9.086 0.856 1 92.56 114 HIS A C 1
ATOM 959 O O . HIS A 1 114 ? 4.121 9.82 0.246 1 92.56 114 HIS A O 1
ATOM 965 N N . PRO A 1 115 ? 2.195 9.469 1.37 1 92.06 115 PRO A N 1
ATOM 966 C CA . PRO A 1 115 ? 1.729 10.812 1.028 1 92.06 115 PRO A CA 1
ATOM 967 C C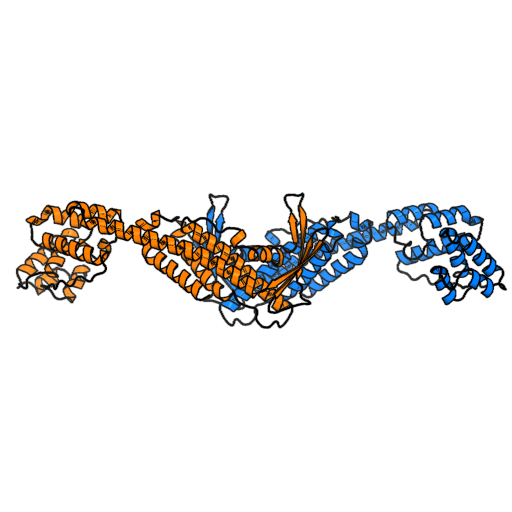 . PRO A 1 115 ? 2.695 11.906 1.486 1 92.06 115 PRO A C 1
ATOM 969 O O . PRO A 1 115 ? 2.676 13.016 0.95 1 92.06 115 PRO A O 1
ATOM 972 N N . ILE A 1 116 ? 3.443 11.625 2.5 1 89.81 116 ILE A N 1
ATOM 973 C CA . ILE A 1 116 ? 4.594 12.438 2.873 1 89.81 116 ILE A CA 1
ATOM 974 C C . ILE A 1 116 ? 5.883 11.664 2.615 1 89.81 116 ILE A C 1
ATOM 976 O O . ILE A 1 116 ? 6.102 10.602 3.195 1 89.81 116 ILE A O 1
ATOM 980 N N . SER A 1 117 ? 6.641 12.219 1.724 1 86.94 117 SER A N 1
ATOM 981 C CA . SER A 1 117 ? 7.859 11.508 1.344 1 86.94 117 SER A CA 1
ATOM 982 C C . SER A 1 117 ? 9.102 12.32 1.678 1 86.94 117 SER A C 1
ATOM 984 O O . SER A 1 117 ? 9.102 13.547 1.531 1 86.94 117 SER A O 1
ATOM 986 N N . ARG A 1 118 ? 10.047 11.57 2.131 1 86.31 118 ARG A N 1
ATOM 987 C CA . ARG A 1 118 ? 11.312 12.203 2.482 1 86.31 118 ARG A CA 1
ATOM 988 C C . ARG A 1 118 ? 12.469 11.562 1.721 1 86.31 118 ARG A C 1
ATOM 990 O O . ARG A 1 118 ? 12.43 10.375 1.408 1 86.31 118 ARG A O 1
ATOM 997 N N . ASN A 1 119 ? 13.414 12.352 1.441 1 82.12 119 ASN A N 1
ATOM 998 C CA . ASN A 1 119 ? 14.625 11.875 0.772 1 82.12 119 ASN A CA 1
ATOM 999 C C . ASN A 1 119 ? 15.648 11.359 1.772 1 82.12 119 ASN A C 1
ATOM 1001 O O . ASN A 1 119 ? 16.406 12.141 2.354 1 82.12 119 ASN A O 1
ATOM 1005 N N . LYS A 1 120 ? 15.758 10.195 1.854 1 76.19 120 LYS A N 1
ATOM 1006 C CA . LYS A 1 120 ? 16.672 9.586 2.811 1 76.19 120 LYS A CA 1
ATOM 1007 C C . LYS A 1 120 ? 18.125 9.938 2.486 1 76.19 120 LYS A C 1
ATOM 1009 O O . LYS A 1 120 ? 18.969 10.008 3.381 1 76.19 120 LYS A O 1
ATOM 1014 N N . LYS A 1 121 ? 18.344 10.227 1.215 1 75.44 121 LYS A N 1
ATOM 1015 C CA . LYS A 1 121 ? 19.703 10.492 0.755 1 75.44 121 LYS A CA 1
ATOM 1016 C C . LYS A 1 121 ? 20.109 11.938 1.043 1 75.44 121 LYS A C 1
ATOM 1018 O O . LYS A 1 121 ? 21.297 12.266 1.039 1 75.44 121 LYS A O 1
ATOM 1023 N N . ASP A 1 122 ? 19.234 12.633 1.213 1 73.56 122 ASP A N 1
ATOM 1024 C CA . ASP A 1 122 ? 19.5 14.0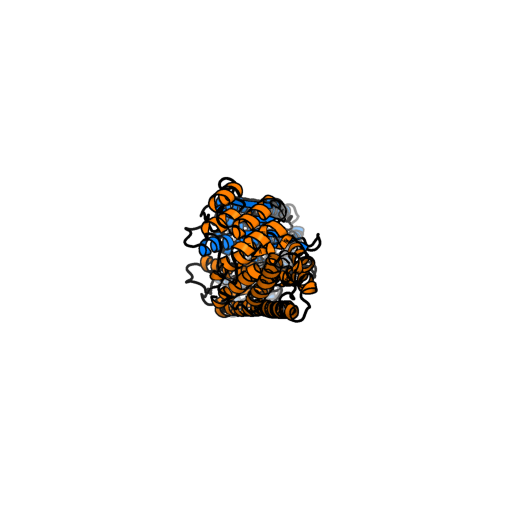47 1.458 1 73.56 122 ASP A CA 1
ATOM 1025 C C . ASP A 1 122 ? 19.031 14.461 2.85 1 73.56 122 ASP A C 1
ATOM 1027 O O . ASP A 1 122 ? 18.156 15.328 2.984 1 73.56 122 ASP A O 1
ATOM 1031 N N . ASN A 1 123 ? 19.562 13.883 3.811 1 73.5 123 ASN A N 1
ATOM 1032 C CA . ASN A 1 123 ? 19.359 14.211 5.215 1 73.5 123 ASN A CA 1
ATOM 1033 C C . ASN A 1 123 ? 17.875 14.195 5.578 1 73.5 123 ASN A C 1
ATOM 1035 O O . ASN A 1 123 ? 17.391 15.078 6.297 1 73.5 123 ASN A O 1
ATOM 1039 N N . ASN A 1 124 ? 17.078 13.422 4.906 1 80.06 124 ASN A N 1
ATOM 1040 C CA . ASN A 1 124 ? 15.656 13.211 5.199 1 80.06 124 ASN A CA 1
ATOM 1041 C C . ASN A 1 124 ? 14.836 14.469 4.934 1 80.06 124 ASN A C 1
ATOM 1043 O O . ASN A 1 124 ? 13.867 14.742 5.645 1 80.06 124 ASN A O 1
ATOM 1047 N N . LYS A 1 125 ? 15.289 15.156 3.971 1 80.69 125 LYS A N 1
ATOM 1048 C CA . LYS A 1 125 ? 14.547 16.344 3.57 1 80.69 125 LYS A CA 1
ATOM 1049 C C . LYS A 1 125 ? 13.219 15.969 2.922 1 80.69 125 LYS A C 1
ATOM 1051 O O . LYS A 1 125 ? 13.109 14.922 2.27 1 80.69 125 LYS A O 1
ATOM 1056 N N . LEU A 1 126 ? 12.25 16.828 3.164 1 82.12 126 LEU A N 1
ATOM 1057 C CA . LEU A 1 126 ? 10.938 16.594 2.578 1 82.12 126 LEU A CA 1
ATOM 1058 C C . LEU A 1 126 ? 11.016 16.594 1.055 1 82.12 126 LEU A C 1
ATOM 1060 O O . LEU A 1 126 ? 11.539 17.531 0.454 1 82.12 126 LEU A O 1
ATOM 1064 N N . LYS A 1 127 ? 10.523 15.562 0.547 1 83.06 127 LYS A N 1
ATOM 1065 C CA . LYS A 1 127 ? 10.461 15.461 -0.908 1 83.06 127 LYS A CA 1
ATOM 1066 C C . LYS A 1 127 ? 9.125 15.984 -1.435 1 83.06 127 LYS A C 1
ATOM 1068 O O . LYS A 1 127 ? 9.086 16.75 -2.395 1 83.06 127 LYS A O 1
ATOM 1073 N N . SER A 1 128 ? 8.125 15.516 -0.774 1 86.62 128 SER A N 1
ATOM 1074 C CA . SER A 1 128 ? 6.816 15.961 -1.228 1 86.62 128 SER A CA 1
ATOM 1075 C C . SER A 1 128 ? 5.738 15.656 -0.191 1 86.62 128 SER A C 1
ATOM 1077 O O . SER A 1 128 ? 5.934 14.805 0.68 1 86.62 128 SER A O 1
ATOM 1079 N N . SER A 1 129 ? 4.688 16.438 -0.219 1 89.56 129 SER A N 1
ATOM 1080 C CA . SER A 1 129 ? 3.455 16.188 0.525 1 89.56 129 SER A CA 1
ATOM 1081 C C . SER A 1 129 ? 2.242 16.188 -0.399 1 89.56 129 SER A C 1
ATOM 1083 O O . SER A 1 129 ? 2.18 16.953 -1.356 1 89.56 129 SER A O 1
ATOM 1085 N N . ILE A 1 130 ? 1.34 15.273 -0.089 1 91.44 130 ILE A N 1
ATOM 1086 C CA . ILE A 1 130 ? 0.238 15.031 -1.015 1 91.44 130 ILE A CA 1
ATOM 1087 C C . ILE A 1 130 ? -1.093 15.281 -0.308 1 91.44 130 ILE A C 1
ATOM 1089 O O . ILE A 1 130 ? -1.243 14.961 0.874 1 91.44 130 ILE A O 1
ATOM 1093 N N . LEU A 1 131 ? -2.047 15.867 -1.129 1 89.69 131 LEU A N 1
ATOM 1094 C CA . LEU A 1 131 ? -3.424 16.031 -0.674 1 89.69 131 LEU A CA 1
ATOM 1095 C C . LEU A 1 131 ? -4.406 15.602 -1.758 1 89.69 131 LEU A C 1
ATOM 1097 O O . LEU A 1 131 ? -4.273 15.992 -2.918 1 89.69 131 LEU A O 1
ATOM 1101 N N . PHE A 1 132 ? -5.363 14.82 -1.293 1 90.81 132 PHE A N 1
ATOM 1102 C CA . PHE A 1 132 ? -6.426 14.477 -2.232 1 90.81 132 PHE A CA 1
ATOM 1103 C C . PHE A 1 132 ? -7.168 15.727 -2.688 1 90.81 132 PHE A C 1
ATOM 1105 O O . PHE A 1 132 ? -7.453 16.609 -1.879 1 90.81 132 PHE A O 1
ATOM 1112 N N . ASP A 1 133 ? -7.387 15.805 -3.896 1 88.31 133 ASP A N 1
ATOM 1113 C CA . ASP A 1 133 ? -8.25 16.875 -4.391 1 88.31 133 ASP A CA 1
ATOM 1114 C C . ASP A 1 133 ? -9.719 16.453 -4.332 1 88.31 133 ASP A C 1
ATOM 1116 O O . ASP A 1 133 ? -10.344 16.219 -5.367 1 88.31 133 ASP A O 1
ATOM 1120 N N . ILE A 1 134 ? -10.289 16.5 -3.191 1 87.06 134 ILE A N 1
ATOM 1121 C CA . ILE A 1 134 ? -11.633 15.977 -2.984 1 87.06 134 ILE A CA 1
ATOM 1122 C C . ILE A 1 134 ? -12.664 17.016 -3.406 1 87.06 134 ILE A C 1
ATOM 1124 O O . ILE A 1 134 ? -13.836 16.703 -3.6 1 87.06 134 ILE A O 1
ATOM 1128 N N . ARG A 1 135 ? -12.305 18.188 -3.594 1 83.69 135 ARG A N 1
ATOM 1129 C CA . ARG A 1 135 ? -13.219 19.234 -4.012 1 83.69 135 ARG A CA 1
ATOM 1130 C C . ARG A 1 135 ? -13.586 19.094 -5.488 1 83.69 135 ARG A C 1
ATOM 1132 O O . ARG A 1 135 ? -14.656 19.531 -5.914 1 83.69 135 ARG A O 1
ATOM 1139 N N . ASN A 1 136 ? -12.727 18.547 -6.199 1 80.5 136 ASN A N 1
ATOM 1140 C CA . ASN A 1 136 ? -12.945 18.359 -7.633 1 80.5 136 ASN A CA 1
ATOM 1141 C C . ASN A 1 136 ? -13.016 16.891 -8.016 1 80.5 136 ASN A C 1
ATOM 1143 O O . ASN A 1 136 ? -12.414 16.469 -9.008 1 80.5 136 ASN A O 1
ATOM 1147 N N . ARG A 1 137 ? -13.797 16.219 -7.258 1 81.69 137 ARG A N 1
ATOM 1148 C CA . ARG A 1 137 ? -13.922 14.789 -7.52 1 81.69 137 ARG A CA 1
ATOM 1149 C C . ARG A 1 137 ? -14.555 14.531 -8.883 1 81.69 137 ARG A C 1
ATOM 1151 O O . ARG A 1 137 ? -15.508 15.211 -9.266 1 81.69 137 ARG A O 1
ATOM 1158 N N . ASP A 1 138 ? -13.938 13.688 -9.555 1 87.31 138 ASP A N 1
ATOM 1159 C CA . ASP A 1 138 ? -14.344 13.281 -10.906 1 87.31 138 ASP A CA 1
ATOM 1160 C C . ASP A 1 138 ? -14.188 11.781 -11.094 1 87.31 138 ASP A C 1
ATOM 1162 O O . ASP A 1 138 ? -13.141 11.211 -10.781 1 87.31 138 ASP A O 1
ATOM 1166 N N . GLU A 1 139 ? -15.25 11.164 -11.578 1 90.69 139 GLU A N 1
ATOM 1167 C CA . GLU A 1 139 ? -15.258 9.711 -11.727 1 90.69 139 GLU A CA 1
ATOM 1168 C C . GLU A 1 139 ? -14.273 9.266 -12.805 1 90.69 139 GLU A C 1
ATOM 1170 O O . GLU A 1 139 ? -13.922 8.086 -12.883 1 90.69 139 GLU A O 1
ATOM 1175 N N . ASN A 1 140 ? -13.812 10.18 -13.516 1 93.75 140 ASN A N 1
ATOM 1176 C CA . ASN A 1 140 ? -12.961 9.812 -14.641 1 93.75 140 ASN A CA 1
ATOM 1177 C C . ASN A 1 140 ? -11.492 10.156 -14.375 1 93.75 140 ASN A C 1
ATO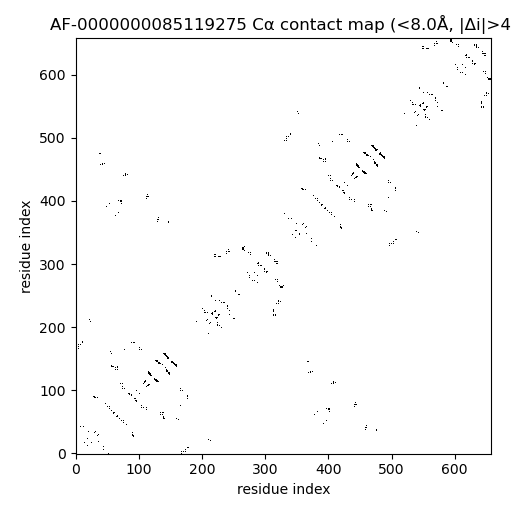M 1179 O O . ASN A 1 140 ? -10.617 9.812 -15.164 1 93.75 140 ASN A O 1
ATOM 1183 N N . TYR A 1 141 ? -11.328 10.805 -13.188 1 95.25 141 TYR A N 1
ATOM 1184 C CA . TYR A 1 141 ? -9.961 11.273 -12.969 1 95.25 141 TYR A CA 1
ATOM 1185 C C . TYR A 1 141 ? -9.555 11.094 -11.508 1 95.25 141 TYR A C 1
ATOM 1187 O O . TYR A 1 141 ? -10.398 11.18 -10.609 1 95.25 141 TYR A O 1
ATOM 1195 N N . ILE A 1 142 ? -8.297 10.805 -11.328 1 95.12 142 ILE A N 1
ATOM 1196 C CA . ILE A 1 142 ? -7.641 10.953 -10.031 1 95.12 142 ILE A CA 1
ATOM 1197 C C . ILE A 1 142 ? -6.914 12.297 -9.977 1 95.12 142 ILE A C 1
ATOM 1199 O O . ILE A 1 142 ? -6.105 12.609 -10.852 1 95.12 142 ILE A O 1
ATOM 1203 N N . SER A 1 143 ? -7.266 13.031 -8.992 1 93.62 143 SER A N 1
ATOM 1204 C CA . SER A 1 143 ? -6.641 14.336 -8.836 1 93.62 143 SER A CA 1
ATOM 1205 C C . SER A 1 143 ? -6.117 14.531 -7.418 1 93.62 143 SER A C 1
ATOM 1207 O O . SER A 1 143 ? -6.77 14.141 -6.449 1 93.62 143 SER A O 1
ATOM 1209 N N . TYR A 1 144 ? -4.902 15.109 -7.367 1 92.38 144 TYR A N 1
ATOM 1210 C CA . TYR A 1 144 ? -4.336 15.43 -6.062 1 92.38 144 TYR A CA 1
ATOM 1211 C C . TYR A 1 144 ? -3.318 16.562 -6.168 1 92.38 144 TYR A C 1
ATOM 1213 O O . TYR A 1 144 ? -2.818 16.844 -7.258 1 92.38 144 TYR A O 1
ATOM 1221 N N . ALA A 1 145 ? -3.152 17.203 -5.059 1 91.12 145 ALA A N 1
ATOM 1222 C CA . ALA A 1 145 ? -2.154 18.266 -4.969 1 91.12 145 ALA A CA 1
ATOM 1223 C C . ALA A 1 145 ? -0.84 17.734 -4.402 1 91.12 145 ALA A C 1
ATOM 1225 O O . ALA A 1 145 ? -0.835 17 -3.41 1 91.12 145 ALA A O 1
ATOM 1226 N N . LYS A 1 146 ? 0.181 18.047 -5.125 1 90.56 146 LYS A N 1
ATOM 1227 C CA . LYS A 1 146 ? 1.531 17.703 -4.688 1 90.56 146 LYS A CA 1
ATOM 1228 C C . LYS A 1 146 ? 2.334 18.953 -4.355 1 90.56 146 LYS A C 1
ATOM 1230 O O . LYS A 1 146 ? 2.424 19.875 -5.168 1 90.56 146 LYS A O 1
ATOM 1235 N N . TYR A 1 147 ? 2.824 18.938 -3.154 1 86.62 147 TYR A N 1
ATOM 1236 C CA . TYR A 1 147 ? 3.672 20.047 -2.725 1 86.62 147 TYR A CA 1
ATOM 1237 C C . TYR A 1 147 ? 5.113 19.578 -2.535 1 86.62 147 TYR A C 1
ATOM 1239 O O . TYR A 1 147 ? 5.367 18.562 -1.884 1 86.62 147 TYR A O 1
ATOM 1247 N N . SER A 1 148 ? 5.945 20.328 -3.287 1 80.94 148 SER A N 1
ATOM 1248 C CA . SER A 1 148 ? 7.379 20.125 -3.127 1 80.94 148 SER A CA 1
ATOM 1249 C C . SER A 1 148 ? 8.094 21.422 -2.771 1 80.94 148 SER A C 1
ATOM 1251 O O . SER A 1 148 ? 8.047 22.391 -3.533 1 80.94 148 SER A O 1
ATOM 1253 N N . MET A 1 149 ? 8.82 21.484 -1.443 1 67.5 149 MET A N 1
ATOM 1254 C CA . MET A 1 149 ? 9.531 22.594 -0.829 1 67.5 149 MET A CA 1
ATOM 1255 C C . MET A 1 149 ? 9.07 23.922 -1.419 1 67.5 149 MET A C 1
ATOM 1257 O O . MET A 1 149 ? 8.805 24.875 -0.684 1 67.5 149 MET A O 1
ATOM 1261 N N . ARG A 1 150 ? 9.023 24.078 -2.76 1 66 150 ARG A N 1
ATOM 1262 C CA . ARG A 1 150 ? 8.703 25.422 -3.209 1 66 150 ARG A CA 1
ATOM 1263 C C . ARG A 1 150 ? 7.703 25.391 -4.363 1 66 150 ARG A C 1
ATOM 1265 O O . ARG A 1 150 ? 7.516 26.391 -5.051 1 66 150 ARG A O 1
ATOM 1272 N N . LYS A 1 151 ? 7.156 24.312 -4.465 1 80.25 151 LYS A N 1
ATOM 1273 C CA . LYS A 1 151 ? 6.262 24.281 -5.621 1 80.25 151 LYS A CA 1
ATOM 1274 C C . LYS A 1 151 ? 5.047 23.391 -5.348 1 80.25 151 LYS A C 1
ATOM 1276 O O . LYS A 1 151 ? 5.176 22.312 -4.762 1 80.25 151 LYS A O 1
ATOM 1281 N N . SER A 1 152 ? 3.881 24 -5.66 1 84.06 152 SER A N 1
ATOM 1282 C CA . SER A 1 152 ? 2.635 23.25 -5.621 1 84.06 152 SER A CA 1
ATOM 1283 C C . SER A 1 152 ? 2.178 22.859 -7.023 1 84.06 152 SER A C 1
ATOM 1285 O O . SER A 1 152 ? 2.281 23.656 -7.957 1 84.06 152 SER A O 1
ATOM 1287 N N . GLU A 1 153 ? 1.944 21.609 -7.18 1 89.62 153 GLU A N 1
ATOM 1288 C CA . GLU A 1 153 ? 1.485 21.109 -8.469 1 89.62 153 GLU A CA 1
ATOM 1289 C C . GLU A 1 153 ? 0.19 20.312 -8.312 1 89.62 153 GLU A C 1
ATOM 1291 O O . GLU A 1 153 ? 0.042 19.531 -7.375 1 89.62 153 GLU A O 1
ATOM 1296 N N . LEU A 1 154 ? -0.706 20.641 -9.18 1 90.75 154 LEU A N 1
ATOM 1297 C CA . LEU A 1 154 ? -1.911 19.812 -9.266 1 90.75 154 LEU A CA 1
ATOM 1298 C C . LEU A 1 154 ? -1.731 18.688 -10.281 1 90.75 154 LEU A C 1
ATOM 1300 O O . LEU A 1 154 ? -1.438 18.938 -11.453 1 90.75 154 LEU A O 1
ATOM 1304 N N . LYS A 1 155 ? -1.846 17.562 -9.82 1 93.5 155 LYS A N 1
ATOM 1305 C CA . LYS A 1 155 ? -1.722 16.375 -10.672 1 93.5 155 LYS A CA 1
ATOM 1306 C C . LYS A 1 155 ? -3.09 15.781 -10.984 1 93.5 155 LYS A C 1
ATOM 1308 O O . LYS A 1 155 ? -3.951 15.695 -10.109 1 93.5 155 LYS A O 1
ATOM 1313 N N . LYS A 1 156 ? -3.26 15.484 -12.266 1 94.5 156 LYS A N 1
ATOM 1314 C CA . LYS A 1 156 ? -4.516 14.891 -12.719 1 94.5 156 LYS A CA 1
ATOM 1315 C C . LYS A 1 156 ? -4.266 13.766 -13.719 1 94.5 156 LYS A C 1
ATOM 1317 O O . LYS A 1 156 ? -3.568 13.953 -14.719 1 94.5 156 LYS A O 1
ATOM 1322 N N . TYR A 1 157 ? -4.848 12.594 -13.445 1 96.12 157 TYR A N 1
ATOM 1323 C CA . TYR A 1 157 ? -4.66 11.422 -14.297 1 96.12 157 TYR A CA 1
ATOM 1324 C C . TYR A 1 157 ? -5.996 10.789 -14.656 1 96.12 157 TYR A C 1
ATOM 1326 O O . TYR A 1 157 ? -6.855 10.602 -13.789 1 96.12 157 TYR A O 1
ATOM 1334 N N . SER A 1 158 ? -6.133 10.477 -15.906 1 96.94 158 SER A N 1
ATOM 1335 C CA . SER A 1 158 ? -7.328 9.781 -16.375 1 96.94 158 SER A CA 1
ATOM 1336 C C . SER A 1 158 ? -7.352 8.336 -15.875 1 96.94 158 SER A C 1
ATOM 1338 O O . SER A 1 158 ? -6.363 7.609 -16.016 1 96.94 158 SER A O 1
ATOM 1340 N N . ILE A 1 159 ? -8.508 7.957 -15.344 1 97.19 159 ILE A N 1
ATOM 1341 C CA . ILE A 1 159 ? -8.656 6.594 -14.852 1 97.19 159 ILE A CA 1
ATOM 1342 C C . ILE A 1 159 ? -8.516 5.609 -16.016 1 97.19 159 ILE A C 1
ATOM 1344 O O . ILE A 1 159 ? -7.852 4.578 -15.883 1 97.19 159 ILE A O 1
ATOM 1348 N N . ASP A 1 160 ? -9.062 5.934 -17.094 1 97.12 160 ASP A N 1
ATOM 1349 C CA . ASP A 1 160 ? -8.977 5.082 -18.266 1 97.12 160 ASP A CA 1
ATOM 1350 C C . ASP A 1 160 ? -7.523 4.879 -18.688 1 97.12 160 ASP A C 1
ATOM 1352 O O . ASP A 1 160 ? -7.129 3.775 -19.078 1 97.12 160 ASP A O 1
ATOM 1356 N N . GLU A 1 161 ? -6.793 5.922 -18.609 1 97.44 161 GLU A N 1
ATOM 1357 C CA . GLU A 1 161 ? -5.387 5.82 -18.969 1 97.44 161 GLU A CA 1
ATOM 1358 C C . GLU A 1 161 ? -4.621 4.941 -17.984 1 97.44 161 GLU A C 1
ATOM 1360 O O . GLU A 1 161 ? -3.738 4.176 -18.375 1 97.44 161 GLU A O 1
ATOM 1365 N N . ILE A 1 162 ? -4.953 5.094 -16.75 1 98.12 162 ILE A N 1
ATOM 1366 C CA . ILE A 1 162 ? -4.324 4.281 -15.719 1 98.12 162 ILE A CA 1
ATOM 1367 C C . ILE A 1 162 ? -4.602 2.803 -15.977 1 98.12 162 ILE A C 1
ATOM 1369 O O . ILE A 1 162 ? -3.682 1.979 -15.961 1 98.12 162 ILE A O 1
ATOM 1373 N N . ILE A 1 163 ? -5.801 2.504 -16.25 1 98.19 163 ILE A N 1
ATOM 1374 C CA . ILE A 1 163 ? -6.219 1.127 -16.484 1 98.19 163 ILE A CA 1
ATOM 1375 C C . ILE A 1 163 ? -5.57 0.605 -17.766 1 98.19 163 ILE A C 1
ATOM 1377 O O . ILE A 1 163 ? -5.051 -0.512 -17.797 1 98.19 163 ILE A O 1
ATOM 1381 N N . GLU A 1 164 ? -5.547 1.433 -18.781 1 97.94 164 GLU A N 1
ATOM 1382 C CA . GLU A 1 164 ? -4.973 1.02 -20.062 1 97.94 164 GLU A CA 1
ATOM 1383 C C . GLU A 1 164 ? -3.469 0.792 -19.938 1 97.94 164 GLU A C 1
ATOM 1385 O O . GLU A 1 164 ? -2.932 -0.159 -20.5 1 97.94 164 GLU A O 1
ATOM 1390 N N . ASN A 1 165 ? -2.832 1.668 -19.25 1 98.19 165 ASN A N 1
ATOM 1391 C CA . ASN A 1 165 ? -1.405 1.492 -19.016 1 98.19 165 ASN A CA 1
ATOM 1392 C C . ASN A 1 165 ? -1.117 0.169 -18.312 1 98.19 165 ASN A C 1
ATOM 1394 O O . ASN A 1 165 ? -0.148 -0.517 -18.641 1 98.19 165 ASN A O 1
ATOM 1398 N N . HIS A 1 166 ? -1.959 -0.165 -17.406 1 98.62 166 HIS A N 1
ATOM 1399 C CA . HIS A 1 166 ? -1.762 -1.409 -16.672 1 98.62 166 HIS A CA 1
ATOM 1400 C C . HIS A 1 166 ? -2.062 -2.621 -17.547 1 98.62 166 HIS A C 1
ATOM 1402 O O . HIS A 1 166 ? -1.37 -3.637 -17.469 1 98.62 166 HIS A O 1
ATOM 1408 N N . LYS A 1 167 ? -3.07 -2.525 -18.328 1 98 167 LYS A N 1
ATOM 1409 C CA . LYS A 1 167 ? -3.371 -3.594 -19.281 1 98 167 LYS A CA 1
ATOM 1410 C C . LYS A 1 167 ? -2.195 -3.842 -20.219 1 98 167 LYS A C 1
ATOM 1412 O O . LYS A 1 167 ? -1.843 -4.992 -20.484 1 98 167 LYS A O 1
ATOM 1417 N N . ASN A 1 168 ? -1.657 -2.775 -20.672 1 98.12 168 ASN A N 1
ATOM 1418 C CA . ASN A 1 168 ? -0.494 -2.889 -21.547 1 98.12 168 ASN A CA 1
ATOM 1419 C C . ASN A 1 168 ? 0.678 -3.561 -20.828 1 98.12 168 ASN A C 1
ATOM 1421 O O . ASN A 1 168 ? 1.372 -4.391 -21.422 1 98.12 168 ASN A O 1
ATOM 1425 N N . PHE A 1 169 ? 0.867 -3.188 -19.656 1 98.56 169 PHE A N 1
ATOM 1426 C CA . PHE A 1 169 ? 1.903 -3.795 -18.828 1 98.56 169 PHE A CA 1
ATOM 1427 C C . PHE A 1 169 ? 1.682 -5.297 -18.703 1 98.56 169 PHE A C 1
ATOM 1429 O O . PHE A 1 169 ? 2.6 -6.086 -18.938 1 98.56 169 PHE A O 1
ATOM 1436 N N . LEU A 1 170 ? 0.477 -5.684 -18.312 1 98.62 170 LEU A N 1
ATOM 1437 C CA . LEU A 1 170 ? 0.162 -7.094 -18.125 1 98.62 170 LEU A CA 1
ATOM 1438 C C . LEU A 1 170 ? 0.325 -7.867 -19.438 1 98.62 170 LEU A C 1
ATOM 1440 O O . LEU A 1 170 ? 0.951 -8.93 -19.453 1 98.62 170 LEU A O 1
ATOM 1444 N N . ASN A 1 171 ? -0.207 -7.277 -20.453 1 98.44 171 ASN A N 1
ATOM 1445 C CA . ASN A 1 171 ? -0.118 -7.938 -21.75 1 98.44 171 ASN A CA 1
ATOM 1446 C C . ASN A 1 171 ? 1.333 -8.141 -22.172 1 98.44 171 ASN A C 1
ATOM 1448 O O . ASN A 1 171 ? 1.705 -9.219 -22.625 1 98.44 171 ASN A O 1
ATOM 1452 N N . LYS A 1 172 ? 2.104 -7.168 -22.031 1 98.56 172 LYS A N 1
ATOM 1453 C CA . LYS A 1 172 ? 3.502 -7.211 -22.453 1 98.56 172 LYS A CA 1
ATOM 1454 C C . LYS A 1 172 ? 4.25 -8.344 -21.75 1 98.56 172 LYS A C 1
ATOM 1456 O O . LYS A 1 172 ? 4.902 -9.156 -22.406 1 98.56 172 LYS A O 1
ATOM 1461 N N . TYR A 1 173 ? 4.094 -8.445 -20.547 1 98.75 173 TYR A N 1
ATOM 1462 C CA . TYR A 1 173 ? 4.941 -9.367 -19.797 1 98.75 173 TYR A CA 1
ATOM 1463 C C . TYR A 1 173 ? 4.344 -10.773 -19.781 1 98.75 173 TYR A C 1
ATOM 1465 O O . TYR A 1 173 ? 5.074 -11.766 -19.766 1 98.75 173 TYR A O 1
ATOM 1473 N N . LEU A 1 174 ? 3.014 -10.875 -19.844 1 98.62 174 LEU A N 1
ATOM 1474 C CA . LEU A 1 174 ? 2.412 -12.195 -20 1 98.62 174 LEU A CA 1
ATOM 1475 C C . LEU A 1 174 ? 2.74 -12.789 -21.359 1 98.62 174 LEU A C 1
ATOM 1477 O O . LEU A 1 174 ? 2.957 -14 -21.484 1 98.62 174 LEU A O 1
ATOM 1481 N N . ASP A 1 175 ? 2.824 -11.922 -22.328 1 98.62 175 ASP A N 1
ATOM 1482 C CA . ASP A 1 175 ? 3.209 -12.383 -23.656 1 98.62 175 ASP A CA 1
ATOM 1483 C C . ASP A 1 175 ? 4.652 -12.883 -23.656 1 98.62 175 ASP A C 1
ATOM 1485 O O . ASP A 1 175 ? 4.969 -13.867 -24.328 1 98.62 175 ASP A O 1
ATOM 1489 N N . LYS A 1 176 ? 5.492 -12.195 -22.969 1 98.62 176 LYS A N 1
ATOM 1490 C CA . LYS A 1 176 ? 6.879 -12.648 -22.875 1 98.62 176 LYS A CA 1
ATOM 1491 C C . LYS A 1 176 ? 6.961 -14.055 -22.281 1 98.62 176 LYS A C 1
ATOM 1493 O O . LYS A 1 176 ? 7.727 -14.883 -22.766 1 98.62 176 LYS A O 1
ATOM 1498 N N . ILE A 1 177 ? 6.203 -14.328 -21.297 1 98.69 177 ILE A N 1
ATOM 1499 C CA . ILE A 1 177 ? 6.18 -15.633 -20.656 1 98.69 177 ILE A CA 1
ATOM 1500 C C . ILE A 1 177 ? 5.609 -16.688 -21.609 1 98.69 177 ILE A C 1
ATOM 1502 O O . ILE A 1 177 ? 6.184 -17.766 -21.781 1 98.69 177 ILE A O 1
ATOM 1506 N N . LEU A 1 178 ? 4.527 -16.328 -22.25 1 98.69 178 LEU A N 1
ATOM 1507 C CA . LEU A 1 178 ? 3.873 -17.25 -23.172 1 98.69 178 LEU A CA 1
ATOM 1508 C C . LEU A 1 178 ? 4.785 -17.578 -24.344 1 98.69 178 LEU A C 1
ATOM 1510 O O . LEU A 1 178 ? 4.832 -18.734 -24.797 1 98.69 178 LEU A O 1
ATOM 1514 N N . ASN A 1 179 ? 5.484 -16.609 -24.828 1 98.62 179 ASN A N 1
ATOM 1515 C CA . ASN A 1 179 ? 6.438 -16.844 -25.906 1 98.62 179 ASN A CA 1
ATOM 1516 C C . ASN A 1 179 ? 7.535 -17.812 -25.484 1 98.62 179 ASN A C 1
ATOM 1518 O O . ASN A 1 179 ? 7.922 -18.688 -26.25 1 98.62 179 ASN A O 1
ATOM 1522 N N . LYS A 1 180 ? 8.016 -17.609 -24.344 1 98.5 180 LYS A N 1
ATOM 1523 C CA . LYS A 1 180 ? 9.016 -18.547 -23.812 1 98.5 180 LYS A CA 1
ATOM 1524 C C . LYS A 1 180 ? 8.453 -19.953 -23.734 1 98.5 180 LYS A C 1
ATOM 1526 O O . LYS A 1 180 ? 9.117 -20.922 -24.125 1 98.5 180 LYS A O 1
ATOM 1531 N N . ILE A 1 181 ? 7.289 -20.078 -23.219 1 98.44 181 ILE A N 1
ATOM 1532 C CA . ILE A 1 181 ? 6.645 -21.375 -23.062 1 98.44 181 ILE A CA 1
ATOM 1533 C C . ILE A 1 181 ? 6.52 -22.062 -24.422 1 98.44 181 ILE A C 1
ATOM 1535 O O . ILE A 1 181 ? 6.859 -23.234 -24.562 1 98.44 181 ILE A O 1
ATOM 1539 N N . GLU A 1 182 ? 6.09 -21.328 -25.344 1 98.06 182 GLU A N 1
ATOM 1540 C CA . GLU A 1 182 ? 5.906 -21.891 -26.688 1 98.06 182 GLU A CA 1
ATOM 1541 C C . GLU A 1 182 ? 7.227 -22.375 -27.281 1 98.06 182 GLU A C 1
ATOM 1543 O O . GLU A 1 182 ? 7.289 -23.453 -27.875 1 98.06 182 GLU A O 1
ATOM 1548 N N . LYS A 1 183 ? 8.219 -21.609 -27.125 1 98.19 183 LYS A N 1
ATOM 1549 C CA . LYS A 1 183 ? 9.539 -21.984 -27.625 1 98.19 183 LYS A CA 1
ATOM 1550 C C . LYS A 1 183 ? 10.047 -23.25 -26.953 1 98.19 183 LYS A C 1
ATOM 1552 O O . LYS A 1 183 ? 10.602 -24.141 -27.609 1 98.19 183 LYS A O 1
ATOM 1557 N N . GLU A 1 184 ? 9.867 -23.297 -25.672 1 97.81 184 GLU A N 1
ATOM 1558 C CA . GLU A 1 184 ? 10.344 -24.438 -24.922 1 97.81 184 GLU A CA 1
ATOM 1559 C C . GLU A 1 184 ? 9.547 -25.703 -25.266 1 97.81 184 GLU A C 1
ATOM 1561 O O . GLU A 1 184 ? 10.109 -26.797 -25.312 1 97.81 184 GLU A O 1
ATOM 1566 N N . ILE A 1 185 ? 8.266 -25.547 -25.484 1 95.69 185 ILE A N 1
ATOM 1567 C CA . ILE A 1 185 ? 7.445 -26.688 -25.891 1 95.69 185 ILE A CA 1
ATOM 1568 C C . ILE A 1 185 ? 7.898 -27.188 -27.25 1 95.69 185 ILE A C 1
ATOM 1570 O O . ILE A 1 185 ? 8.016 -28.406 -27.469 1 95.69 185 ILE A O 1
ATOM 1574 N N . LYS A 1 186 ? 8.172 -26.281 -28.141 1 95.62 186 LYS A N 1
ATOM 1575 C CA . LYS A 1 186 ? 8.688 -26.672 -29.453 1 95.62 186 LYS A CA 1
ATOM 1576 C C . LYS A 1 186 ? 10.016 -27.406 -29.344 1 95.62 186 LYS A C 1
ATOM 1578 O O . LYS A 1 186 ? 10.242 -28.406 -30.016 1 95.62 186 LYS A O 1
ATOM 1583 N N . GLU A 1 187 ? 10.875 -26.906 -28.547 1 96.12 187 GLU A N 1
ATOM 1584 C CA . GLU A 1 187 ? 12.156 -27.562 -28.312 1 96.12 187 GLU A CA 1
ATOM 1585 C C . GLU A 1 187 ? 11.961 -28.953 -27.75 1 96.12 187 GLU A C 1
ATOM 1587 O O . GLU A 1 187 ? 12.641 -29.906 -28.156 1 96.12 187 GLU A O 1
ATOM 1592 N N . TYR A 1 188 ? 11.109 -29.047 -26.812 1 94.19 188 TYR A N 1
ATOM 1593 C CA . TYR A 1 188 ? 10.797 -30.328 -26.203 1 94.19 188 TYR A CA 1
ATOM 1594 C C . TYR A 1 188 ? 10.305 -31.328 -27.25 1 94.19 188 TYR A C 1
ATOM 1596 O O . TYR A 1 188 ? 10.789 -32.469 -27.312 1 94.19 188 TYR A O 1
ATOM 1604 N N . LYS A 1 189 ? 9.391 -30.938 -28.094 1 91.19 189 LYS A N 1
ATOM 1605 C CA . LYS A 1 189 ? 8.844 -31.797 -29.125 1 91.19 189 LYS A CA 1
ATOM 1606 C C . LYS A 1 189 ? 9.93 -32.219 -30.109 1 91.19 189 LYS A C 1
ATOM 1608 O O . LYS A 1 189 ? 10.008 -33.406 -30.484 1 91.19 189 LYS A O 1
ATOM 1613 N N . LYS A 1 190 ? 10.766 -31.344 -30.469 1 92.69 190 LYS A N 1
ATOM 1614 C CA . LYS A 1 190 ? 11.875 -31.656 -31.375 1 92.69 190 LYS A CA 1
ATOM 1615 C C . LYS A 1 190 ? 12.828 -32.656 -30.734 1 92.69 190 LYS A C 1
ATOM 1617 O O . LYS A 1 190 ? 13.312 -33.562 -31.406 1 92.69 190 LYS A O 1
ATOM 1622 N N . THR A 1 191 ? 13.109 -32.375 -29.5 1 93.31 191 THR A N 1
ATOM 1623 C CA . THR A 1 191 ? 14.023 -33.25 -28.766 1 93.31 191 THR A CA 1
ATOM 1624 C C . THR A 1 191 ? 13.461 -34.688 -28.703 1 93.31 191 THR A C 1
ATOM 1626 O O . THR A 1 191 ? 14.188 -35.656 -28.906 1 93.31 191 THR A O 1
ATOM 1629 N N . ILE A 1 192 ? 12.203 -34.781 -28.422 1 91.94 192 ILE A N 1
ATOM 1630 C CA . ILE A 1 192 ? 11.578 -36.094 -28.312 1 91.94 192 ILE A CA 1
ATOM 1631 C C . ILE A 1 192 ? 11.531 -36.781 -29.672 1 91.94 192 ILE A C 1
ATOM 1633 O O . ILE A 1 192 ? 11.727 -37.969 -29.781 1 91.94 192 ILE A O 1
ATOM 1637 N N . GLU A 1 193 ? 11.281 -36.062 -30.703 1 92.25 193 GLU A N 1
ATOM 1638 C CA . GLU A 1 193 ? 11.164 -36.594 -32.062 1 92.25 193 GLU A CA 1
ATOM 1639 C C . GLU A 1 193 ? 12.492 -37.188 -32.531 1 92.25 193 GLU A C 1
ATOM 1641 O O . GLU A 1 193 ? 12.508 -38.062 -33.375 1 92.25 193 GLU A O 1
ATOM 1646 N N . LYS A 1 194 ? 13.57 -36.75 -31.984 1 93.06 194 LYS A N 1
ATOM 1647 C CA . LYS A 1 194 ? 14.883 -37.25 -32.344 1 93.06 194 LYS A CA 1
ATOM 1648 C C . LYS A 1 194 ? 15 -38.75 -32.031 1 93.06 194 LYS A C 1
ATOM 1650 O O . LYS A 1 194 ? 15.867 -39.438 -32.562 1 93.06 194 LYS A O 1
ATOM 1655 N N . VAL A 1 195 ? 14.117 -39.156 -31.141 1 92.94 195 VAL A N 1
ATOM 1656 C CA . VAL A 1 195 ? 14.156 -40.531 -30.703 1 92.94 195 VAL A CA 1
ATOM 1657 C C . VAL A 1 195 ? 13.977 -41.469 -31.906 1 92.94 195 VAL A C 1
ATOM 1659 O O . VAL A 1 195 ? 14.531 -42.562 -31.922 1 92.94 195 VAL A O 1
ATOM 1662 N N . PHE A 1 196 ? 13.305 -41.094 -32.906 1 92 196 PHE A N 1
ATOM 1663 C CA . PHE A 1 196 ? 12.984 -41.906 -34.062 1 92 196 PHE A CA 1
ATOM 1664 C C . PHE A 1 196 ? 14.234 -42.188 -34.906 1 92 196 PHE A C 1
ATOM 1666 O O . PHE A 1 196 ? 14.258 -43.156 -35.688 1 92 196 PHE A O 1
ATOM 1673 N N . ASN A 1 197 ? 15.258 -41.438 -34.719 1 93.19 197 ASN A N 1
ATOM 1674 C CA . ASN A 1 197 ? 16.516 -41.656 -35.469 1 93.19 197 ASN A CA 1
ATOM 1675 C C . ASN A 1 197 ? 17.516 -42.438 -34.625 1 93.19 197 ASN A C 1
ATOM 1677 O O . ASN A 1 197 ? 18.656 -42.625 -35.062 1 93.19 197 ASN A O 1
ATOM 1681 N N . ILE A 1 198 ? 17.203 -42.781 -33.5 1 94.06 198 ILE A N 1
ATOM 1682 C CA . ILE A 1 198 ? 18.062 -43.5 -32.594 1 94.06 198 ILE A CA 1
ATOM 1683 C C . ILE A 1 198 ? 17.766 -45 -32.656 1 94.06 198 ILE A C 1
ATOM 1685 O O . ILE A 1 198 ? 16.594 -45.375 -32.719 1 94.06 198 ILE A O 1
ATOM 1689 N N . PRO A 1 199 ? 18.797 -45.781 -32.719 1 93.81 199 PRO A N 1
ATOM 1690 C CA . PRO A 1 199 ? 18.547 -47.219 -32.656 1 93.81 199 PRO A CA 1
ATOM 1691 C C . PRO A 1 199 ? 17.719 -47.625 -31.422 1 93.81 199 PRO A C 1
ATOM 1693 O O . PRO A 1 199 ? 17.859 -47.031 -30.359 1 93.81 199 PRO A O 1
ATOM 1696 N N . LEU A 1 200 ? 16.953 -48.594 -31.562 1 92.69 200 LEU A N 1
ATOM 1697 C CA . LEU A 1 200 ? 15.953 -49 -30.594 1 92.69 200 LEU A CA 1
ATOM 1698 C C . LEU A 1 200 ? 16.578 -49.156 -29.203 1 92.69 200 LEU A C 1
ATOM 1700 O O . LEU A 1 200 ? 16.047 -48.625 -28.219 1 92.69 200 LEU A O 1
ATOM 1704 N N . ILE A 1 201 ? 17.672 -49.781 -29.109 1 89.69 201 ILE A N 1
ATOM 1705 C CA . ILE A 1 201 ? 18.266 -50.094 -27.812 1 89.69 201 ILE A CA 1
ATOM 1706 C C . ILE A 1 201 ? 18.656 -48.781 -27.109 1 89.69 201 ILE A C 1
ATOM 1708 O O . ILE A 1 201 ? 18.625 -48.719 -25.875 1 89.69 201 ILE A O 1
ATOM 1712 N N . ASN A 1 202 ? 19 -47.812 -27.859 1 94.06 202 ASN A N 1
ATOM 1713 C CA . ASN A 1 202 ? 19.453 -46.531 -27.281 1 94.06 202 ASN A CA 1
ATOM 1714 C C . ASN A 1 202 ? 18.281 -45.594 -27 1 94.06 202 ASN A C 1
ATOM 1716 O O . ASN A 1 202 ? 18.453 -44.594 -26.328 1 94.06 202 ASN A O 1
ATOM 1720 N N . GLN A 1 203 ? 17.125 -45.938 -27.531 1 95.06 203 GLN A N 1
ATOM 1721 C CA . GLN A 1 203 ? 15.953 -45.094 -27.375 1 95.06 203 GLN A CA 1
ATOM 1722 C C . GLN A 1 203 ? 15.477 -45.062 -25.938 1 95.06 203 GLN A C 1
ATOM 1724 O O . GLN A 1 203 ? 15 -44.031 -25.453 1 95.06 203 GLN A O 1
ATOM 1729 N N . PHE A 1 204 ? 15.688 -46.156 -25.266 1 94.25 204 PHE A N 1
ATOM 1730 C CA . PHE A 1 204 ? 15.156 -46.281 -23.906 1 94.25 204 PHE A CA 1
ATOM 1731 C C . PHE A 1 204 ? 15.836 -45.312 -22.953 1 94.25 204 PHE A C 1
ATOM 1733 O O . PHE A 1 204 ? 15.164 -44.594 -22.203 1 94.25 204 PHE A O 1
ATOM 1740 N N . GLU A 1 205 ? 17.109 -45.281 -23.094 1 93.19 205 GLU A N 1
ATOM 1741 C CA . GLU A 1 205 ? 17.875 -44.344 -22.281 1 93.19 205 GLU A CA 1
ATOM 1742 C C . GLU A 1 205 ? 17.609 -42.906 -22.688 1 93.19 205 GLU A C 1
ATOM 1744 O O . GLU A 1 205 ? 17.562 -42.031 -21.828 1 93.19 205 GLU A O 1
ATOM 1749 N N . TYR A 1 206 ? 17.5 -42.688 -23.922 1 92.81 206 TYR A N 1
ATOM 1750 C CA . TYR A 1 206 ? 17.266 -41.375 -24.453 1 92.81 206 TYR A CA 1
ATOM 1751 C C . TYR A 1 206 ? 15.969 -40.781 -23.938 1 92.81 206 TYR A C 1
ATOM 1753 O O . TYR A 1 206 ? 15.945 -39.656 -23.438 1 92.81 206 TYR A O 1
ATOM 1761 N N . ILE A 1 207 ? 14.906 -41.531 -23.984 1 91.44 207 ILE A N 1
ATOM 1762 C CA . ILE A 1 207 ? 13.594 -41.094 -23.547 1 91.44 207 ILE A CA 1
ATOM 1763 C C . ILE A 1 207 ? 13.594 -40.875 -22.031 1 91.44 207 ILE A C 1
ATOM 1765 O O . ILE A 1 207 ? 13.039 -39.875 -21.547 1 91.44 207 ILE A O 1
ATOM 1769 N N . ASP A 1 208 ? 14.188 -41.688 -21.344 1 90.38 208 ASP A N 1
ATOM 1770 C CA . ASP A 1 208 ? 14.266 -41.594 -19.891 1 90.38 208 ASP A CA 1
ATOM 1771 C C . ASP A 1 208 ? 14.969 -40.312 -19.469 1 90.38 208 ASP A C 1
ATOM 1773 O O . ASP A 1 208 ? 14.594 -39.719 -18.453 1 90.38 208 ASP A O 1
ATOM 1777 N N . ARG A 1 209 ? 15.922 -39.938 -20.203 1 88.56 209 ARG A N 1
ATOM 1778 C CA . ARG A 1 209 ? 16.672 -38.75 -19.906 1 88.56 209 ARG A CA 1
ATOM 1779 C C . ARG A 1 209 ? 15.844 -37.5 -20.156 1 88.56 209 ARG A C 1
ATOM 1781 O O . ARG A 1 209 ? 15.945 -36.5 -19.422 1 88.56 209 ARG A O 1
ATOM 1788 N N . ILE A 1 210 ? 15.109 -37.531 -21.219 1 89.06 210 ILE A N 1
ATOM 1789 C CA . ILE A 1 210 ? 14.344 -36.344 -21.625 1 89.06 210 ILE A CA 1
ATOM 1790 C C . ILE A 1 210 ? 13.078 -36.25 -20.797 1 89.06 210 ILE A C 1
ATOM 1792 O O . ILE A 1 210 ? 12.727 -35.156 -20.312 1 89.06 210 ILE A O 1
ATOM 1796 N N . ASP A 1 211 ? 12.375 -37.281 -20.641 1 90.75 211 ASP A N 1
ATOM 1797 C CA . ASP A 1 211 ? 11.102 -37.375 -19.922 1 90.75 211 ASP A CA 1
ATOM 1798 C C . ASP A 1 211 ? 10.844 -38.781 -19.422 1 90.75 211 ASP A C 1
ATOM 1800 O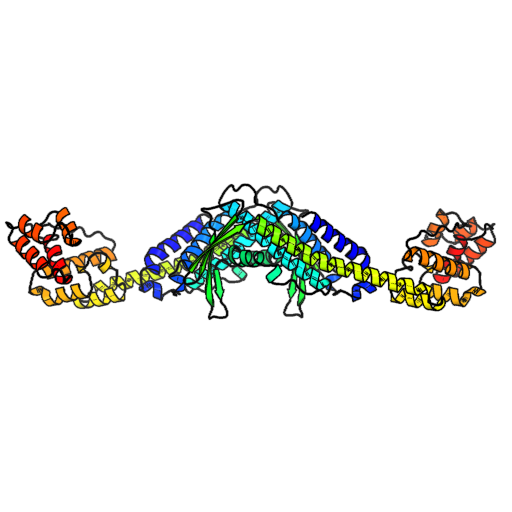 O . ASP A 1 211 ? 10.258 -39.625 -20.125 1 90.75 211 ASP A O 1
ATOM 1804 N N . LYS A 1 212 ? 11.18 -38.969 -18.172 1 85.5 212 LYS A N 1
ATOM 1805 C CA . LYS A 1 212 ? 11.109 -40.312 -17.562 1 85.5 212 LYS A CA 1
ATOM 1806 C C . LYS A 1 212 ? 9.68 -40.844 -17.578 1 85.5 212 LYS A C 1
ATOM 1808 O O . LYS A 1 212 ? 9.461 -42.031 -17.641 1 85.5 212 LYS A O 1
ATOM 1813 N N . GLU A 1 213 ? 8.766 -39.906 -17.578 1 85.81 213 GLU A N 1
ATOM 1814 C CA . GLU A 1 213 ? 7.375 -40.344 -17.406 1 85.81 213 GLU A CA 1
ATOM 1815 C C . GLU A 1 213 ? 6.633 -40.344 -18.734 1 85.81 213 GLU A C 1
ATOM 1817 O O . GLU A 1 213 ? 5.434 -40.625 -18.781 1 85.81 213 GLU A O 1
ATOM 1822 N N . LEU A 1 214 ? 7.375 -40.062 -19.781 1 87.75 214 LEU A N 1
ATOM 1823 C CA . LEU A 1 214 ? 6.715 -39.906 -21.078 1 87.75 214 LEU A CA 1
ATOM 1824 C C . LEU A 1 214 ? 5.852 -41.125 -21.375 1 87.75 214 LEU A C 1
ATOM 1826 O O . LEU A 1 214 ? 4.695 -41 -21.781 1 87.75 214 LEU A O 1
ATOM 1830 N N . LEU A 1 215 ? 6.441 -42.344 -21.188 1 88.56 215 LEU A N 1
ATOM 1831 C CA . LEU A 1 215 ? 5.734 -43.562 -21.531 1 88.56 215 LEU A CA 1
ATOM 1832 C C . LEU A 1 215 ? 5.488 -44.406 -20.281 1 88.56 215 LEU A C 1
ATOM 1834 O O . LEU A 1 215 ? 4.523 -45.188 -20.219 1 88.56 215 LEU A O 1
ATOM 1838 N N . SER A 1 216 ? 6.336 -44.25 -19.297 1 84.19 216 SER A N 1
ATOM 1839 C CA . SER A 1 216 ? 6.285 -45.125 -18.125 1 84.19 216 SER A CA 1
ATOM 1840 C C . SER A 1 216 ? 5 -44.906 -17.328 1 84.19 216 SER A C 1
ATOM 1842 O O . SER A 1 216 ? 4.562 -45.781 -16.609 1 84.19 216 SER A O 1
ATOM 1844 N N . SER A 1 217 ? 4.387 -43.781 -17.484 1 81.56 217 SER A N 1
ATOM 1845 C CA . SER A 1 217 ? 3.133 -43.5 -16.797 1 81.56 217 SER A CA 1
ATOM 1846 C C . SER A 1 217 ? 1.968 -44.25 -17.438 1 81.56 217 SER A C 1
ATOM 1848 O O . SER A 1 217 ? 0.917 -44.406 -16.812 1 81.56 217 SER A O 1
ATOM 1850 N N . ILE A 1 218 ? 2.139 -44.688 -18.562 1 85.56 218 ILE A N 1
ATOM 1851 C CA . ILE A 1 218 ? 1.095 -45.344 -19.328 1 85.56 218 ILE A CA 1
ATOM 1852 C C . ILE A 1 218 ? 1.05 -46.844 -18.953 1 85.56 218 ILE A C 1
ATOM 1854 O O . ILE A 1 218 ? -0.03 -47.406 -18.766 1 85.56 218 ILE A O 1
ATOM 1858 N N . SER A 1 219 ? 2.209 -47.5 -18.859 1 89.56 219 SER A N 1
ATOM 1859 C CA . SER A 1 219 ? 2.271 -48.906 -18.531 1 89.56 219 SER A CA 1
ATOM 1860 C C . SER A 1 219 ? 3.646 -49.312 -18 1 89.56 219 SER A C 1
ATOM 1862 O O . SER A 1 219 ? 4.66 -48.75 -18.406 1 89.56 219 SER A O 1
ATOM 1864 N N . TYR A 1 220 ? 3.65 -50.312 -17.219 1 91.38 220 TYR A N 1
ATOM 1865 C CA . TYR A 1 220 ? 4.887 -50.812 -16.625 1 91.38 220 TYR A CA 1
ATOM 1866 C C . TYR A 1 220 ? 5.801 -51.438 -17.688 1 91.38 220 TYR A C 1
ATOM 1868 O O . TYR A 1 220 ? 7.02 -51.469 -17.5 1 91.38 220 TYR A O 1
ATOM 1876 N N . ILE A 1 221 ? 5.293 -51.875 -18.797 1 94.88 221 ILE A N 1
ATOM 1877 C CA . ILE A 1 221 ? 6.113 -52.531 -19.812 1 94.88 221 ILE A CA 1
ATOM 1878 C C . ILE A 1 221 ? 7.023 -51.5 -20.469 1 94.88 221 ILE A C 1
ATOM 1880 O O . ILE A 1 221 ? 7.973 -51.844 -21.172 1 94.88 221 ILE A O 1
ATOM 1884 N N . PHE A 1 222 ? 6.727 -50.219 -20.188 1 94.25 222 PHE A N 1
ATOM 1885 C CA . PHE A 1 222 ? 7.484 -49.156 -20.844 1 94.25 222 PHE A CA 1
ATOM 1886 C C . PHE A 1 222 ? 8.57 -48.625 -19.938 1 94.25 222 PHE A C 1
ATOM 1888 O O . PHE A 1 222 ? 9.258 -47.656 -20.281 1 94.25 222 PHE A O 1
ATOM 1895 N N . GLU A 1 223 ? 8.711 -49.188 -18.766 1 93.19 223 GLU A N 1
ATOM 1896 C CA . GLU A 1 223 ? 9.828 -48.812 -17.906 1 93.19 223 GLU A CA 1
ATOM 1897 C C . GLU A 1 223 ? 11.164 -49.125 -18.578 1 93.19 223 GLU A C 1
ATOM 1899 O O . GLU A 1 223 ? 11.305 -50.125 -19.25 1 93.19 223 GLU A O 1
ATOM 1904 N N . LYS A 1 224 ? 12.086 -48.25 -18.359 1 93.38 224 LYS A N 1
ATOM 1905 C CA . LYS A 1 224 ? 13.375 -48.344 -19.047 1 93.38 224 LYS A CA 1
ATOM 1906 C C . LYS A 1 224 ? 14 -49.719 -18.859 1 93.38 224 LYS A C 1
ATOM 1908 O O . LYS A 1 224 ? 14.406 -50.344 -19.844 1 93.38 224 LYS A O 1
ATOM 1913 N N . GLU A 1 225 ? 14.031 -50.156 -17.625 1 93.94 225 GLU A N 1
ATOM 1914 C CA . GLU A 1 225 ? 14.664 -51.438 -17.344 1 93.94 225 GLU A CA 1
ATOM 1915 C C . GLU A 1 225 ? 13.891 -52.594 -17.969 1 93.94 225 GLU A C 1
ATOM 1917 O O . GLU A 1 225 ? 14.484 -53.594 -18.406 1 93.94 225 GLU A O 1
ATOM 1922 N N . SER A 1 226 ? 12.633 -52.531 -18.047 1 95.88 226 SER A N 1
ATOM 1923 C CA . SER A 1 226 ? 11.812 -53.562 -18.688 1 95.88 226 SER A CA 1
ATOM 1924 C C . SER A 1 226 ? 12.078 -53.625 -20.188 1 95.88 226 SER A C 1
ATOM 1926 O O . SER A 1 226 ? 12.242 -54.688 -20.75 1 95.88 226 SER A O 1
ATOM 1928 N N . LEU A 1 227 ? 12.141 -52.469 -20.766 1 96.31 227 LEU A N 1
ATOM 1929 C CA . LEU A 1 227 ? 12.367 -52.375 -22.203 1 96.31 227 LEU A CA 1
ATOM 1930 C C . LEU A 1 227 ? 13.742 -52.938 -22.562 1 96.31 227 LEU A C 1
ATOM 1932 O O . LEU A 1 227 ? 13.883 -53.656 -23.562 1 96.31 227 LEU A O 1
ATOM 1936 N N . LYS A 1 228 ? 14.711 -52.625 -21.812 1 95.62 228 LYS A N 1
ATOM 1937 C CA . LYS A 1 228 ? 16.031 -53.188 -22.016 1 95.62 228 LYS A CA 1
ATOM 1938 C C . LYS A 1 228 ? 16.016 -54.719 -21.906 1 95.62 228 LYS A C 1
ATOM 1940 O O . LYS A 1 228 ? 16.641 -55.406 -22.719 1 95.62 228 LYS A O 1
ATOM 1945 N N . TYR A 1 229 ? 15.305 -55.156 -20.891 1 96.31 229 TYR A N 1
ATOM 1946 C CA . TYR A 1 229 ? 15.148 -56.594 -20.688 1 96.31 229 TYR A CA 1
ATOM 1947 C C . TYR A 1 229 ? 14.516 -57.25 -21.891 1 96.31 229 TYR A C 1
ATOM 1949 O O . TYR A 1 229 ? 14.992 -58.281 -22.375 1 96.31 229 TYR A O 1
ATOM 1957 N N . TYR A 1 230 ? 13.492 -56.656 -22.422 1 97.38 230 TYR A N 1
ATOM 1958 C CA . TYR A 1 230 ? 12.812 -57.219 -23.578 1 97.38 230 TYR A CA 1
ATOM 1959 C C . TYR A 1 230 ? 13.727 -57.25 -24.797 1 97.38 230 TYR A C 1
ATOM 1961 O O . TYR A 1 230 ? 13.734 -58.219 -25.562 1 97.38 230 TYR A O 1
ATOM 1969 N N . TYR A 1 231 ? 14.422 -56.219 -24.953 1 96.81 231 TYR A N 1
ATOM 1970 C CA . TYR A 1 231 ? 15.328 -56.094 -26.094 1 96.81 231 TYR A CA 1
ATOM 1971 C C . TYR A 1 231 ? 16.406 -57.188 -26.031 1 96.81 231 TYR A C 1
ATOM 1973 O O . TYR A 1 231 ? 16.688 -57.844 -27.031 1 96.81 231 TYR A O 1
ATOM 1981 N N . GLN A 1 232 ? 16.969 -57.438 -24.875 1 95.81 232 GLN A N 1
ATOM 1982 C CA . GLN A 1 232 ? 18.047 -58.406 -24.688 1 95.81 232 GLN A CA 1
ATOM 1983 C C . GLN A 1 232 ? 17.531 -59.812 -24.859 1 95.81 232 GLN A C 1
ATOM 1985 O O . GLN A 1 232 ? 18.266 -60.719 -25.297 1 95.81 232 GLN A O 1
ATOM 1990 N N . ASN A 1 233 ? 16.266 -60.031 -24.578 1 95.88 233 ASN A N 1
ATOM 1991 C CA . ASN A 1 233 ? 15.711 -61.375 -24.594 1 95.88 233 ASN A CA 1
ATOM 1992 C C . ASN A 1 233 ? 14.711 -61.562 -25.734 1 95.88 233 ASN A C 1
ATOM 1994 O O . ASN A 1 233 ? 13.898 -62.5 -25.703 1 95.88 233 ASN A O 1
ATOM 1998 N N . ARG A 1 234 ? 14.781 -60.75 -26.75 1 93.69 234 ARG A N 1
ATOM 1999 C CA . ARG A 1 234 ? 13.742 -60.688 -27.766 1 93.69 234 ARG A CA 1
ATOM 2000 C C . ARG A 1 234 ? 13.641 -62 -28.547 1 93.69 234 ARG A C 1
ATOM 2002 O O . ARG A 1 234 ? 12.594 -62.312 -29.125 1 93.69 234 ARG A O 1
ATOM 2009 N N . THR A 1 235 ? 14.664 -62.844 -28.438 1 93.88 235 THR A N 1
ATOM 2010 C CA . THR A 1 235 ? 14.664 -64.125 -29.188 1 93.88 235 THR A CA 1
ATOM 2011 C C . THR A 1 235 ? 14.211 -65.25 -28.297 1 93.88 235 THR A C 1
ATOM 2013 O O . THR A 1 235 ? 13.922 -66.375 -28.797 1 93.88 235 THR A O 1
ATOM 2016 N N . LYS A 1 236 ? 14.086 -65 -27.078 1 94.31 236 LYS A N 1
ATOM 2017 C CA . LYS A 1 236 ? 13.75 -66.062 -26.141 1 94.31 236 LYS A CA 1
ATOM 2018 C C . LYS A 1 236 ? 12.258 -66.375 -26.188 1 94.31 236 LYS A C 1
ATOM 2020 O O . LYS A 1 236 ? 11.852 -67.562 -26.062 1 94.31 236 LYS A O 1
ATOM 2025 N N . HIS A 1 237 ? 11.484 -65.375 -26.25 1 93.5 237 HIS A N 1
ATOM 2026 C CA . HIS A 1 237 ? 10.031 -65.562 -26.312 1 93.5 237 HIS A CA 1
ATOM 2027 C C . HIS A 1 237 ? 9.383 -64.375 -27.109 1 93.5 237 HIS A C 1
ATOM 2029 O O . HIS A 1 237 ? 9.797 -63.25 -26.984 1 93.5 237 HIS A O 1
ATOM 2035 N N . ILE A 1 238 ? 8.352 -64.688 -27.75 1 92.44 238 ILE A N 1
ATOM 2036 C CA . ILE A 1 238 ? 7.703 -63.75 -28.672 1 92.44 238 ILE A CA 1
ATOM 2037 C C . ILE A 1 238 ? 7.043 -62.625 -27.875 1 92.44 238 ILE A C 1
ATOM 2039 O O . ILE A 1 238 ? 6.859 -61.531 -28.391 1 92.44 238 ILE A O 1
ATOM 2043 N N . ARG A 1 239 ? 6.707 -62.875 -26.609 1 94.38 239 ARG A N 1
ATOM 2044 C CA . ARG A 1 239 ? 6.043 -61.844 -25.797 1 94.38 239 ARG A CA 1
ATOM 2045 C C . ARG A 1 239 ? 6.906 -60.594 -25.688 1 94.38 239 ARG A C 1
ATOM 2047 O O . ARG A 1 239 ? 6.387 -59.469 -25.594 1 94.38 239 ARG A O 1
ATOM 2054 N N . TYR A 1 240 ? 8.242 -60.781 -25.688 1 96.12 240 TYR A N 1
ATOM 2055 C CA . TYR A 1 240 ? 9.148 -59.656 -25.562 1 96.12 240 TYR A CA 1
ATOM 2056 C C . TYR A 1 240 ? 9.125 -58.812 -26.828 1 96.12 240 TYR A C 1
ATOM 2058 O O . TYR A 1 240 ? 9.188 -57.562 -26.75 1 96.12 240 TYR A O 1
ATOM 2066 N N . SER A 1 241 ? 8.992 -59.438 -27.969 1 93.12 241 SER A N 1
ATOM 2067 C CA . SER A 1 241 ? 8.875 -58.719 -29.219 1 93.12 241 SER A CA 1
ATOM 2068 C C . SER A 1 241 ? 7.582 -57.938 -29.297 1 93.12 241 SER A C 1
ATOM 2070 O O . SER A 1 241 ? 7.559 -56.812 -29.828 1 93.12 241 SER A O 1
ATOM 2072 N N . TYR A 1 242 ? 6.586 -58.469 -28.719 1 92.81 242 TYR A N 1
ATOM 2073 C CA . TYR A 1 242 ? 5.309 -57.781 -28.688 1 92.81 242 TYR A CA 1
ATOM 2074 C C . TYR A 1 242 ? 5.395 -56.5 -27.844 1 92.81 242 TYR A C 1
ATOM 2076 O O . TYR A 1 242 ? 4.785 -55.5 -28.172 1 92.81 242 TYR A O 1
ATOM 2084 N N . CYS A 1 243 ? 6.102 -56.594 -26.766 1 95.12 243 CYS A N 1
ATOM 2085 C CA . CYS A 1 243 ? 6.297 -55.438 -25.922 1 95.12 243 CYS A CA 1
ATOM 2086 C C . CYS A 1 243 ? 7.051 -54.344 -26.672 1 95.12 243 CYS A C 1
ATOM 2088 O O . CYS A 1 243 ? 6.691 -53.156 -26.594 1 95.12 243 CYS A O 1
ATOM 2090 N N . LEU A 1 244 ? 8.086 -54.656 -27.375 1 95.25 244 LEU A N 1
ATOM 2091 C CA . LEU A 1 244 ? 8.891 -53.719 -28.109 1 95.25 244 LEU A CA 1
ATOM 2092 C C . LEU A 1 244 ? 8.094 -53.094 -29.266 1 95.25 244 LEU A C 1
ATOM 2094 O O . LEU A 1 244 ? 8.227 -51.906 -29.547 1 95.25 244 LEU A O 1
ATOM 2098 N N . GLU A 1 245 ? 7.277 -53.875 -29.875 1 92.31 245 GLU A N 1
ATOM 2099 C CA . GLU A 1 245 ? 6.414 -53.375 -30.938 1 92.31 245 GLU A CA 1
ATOM 2100 C C . GLU A 1 245 ? 5.395 -52.375 -30.375 1 92.31 245 GLU A C 1
ATOM 2102 O O . GLU A 1 245 ? 5.148 -51.312 -30.984 1 92.31 245 GLU A O 1
ATOM 2107 N N . LYS A 1 246 ? 4.84 -52.75 -29.312 1 92.75 246 LYS A N 1
ATOM 2108 C CA . LYS A 1 246 ? 3.898 -51.812 -28.672 1 92.75 246 LYS A CA 1
ATOM 2109 C C . LYS A 1 246 ? 4.578 -50.5 -28.281 1 92.75 246 LYS A C 1
ATOM 2111 O O . LYS A 1 246 ? 3.996 -49.438 -28.422 1 92.75 246 LYS A O 1
ATOM 2116 N N . TYR A 1 247 ? 5.773 -50.625 -27.703 1 94.25 247 TYR A N 1
ATOM 2117 C CA . TYR A 1 247 ? 6.566 -49.438 -27.375 1 94.25 247 TYR A CA 1
ATOM 2118 C C . TYR A 1 247 ? 6.688 -48.5 -28.562 1 94.25 247 TYR A C 1
ATOM 2120 O O . TYR A 1 247 ? 6.43 -47.312 -28.469 1 94.25 247 TYR A O 1
ATOM 2128 N N . GLU A 1 248 ? 7.035 -49.062 -29.656 1 92.62 248 GLU A N 1
ATOM 2129 C CA . GLU A 1 248 ? 7.227 -48.281 -30.859 1 92.62 248 GLU A CA 1
ATOM 2130 C C . GLU A 1 248 ? 5.926 -47.594 -31.297 1 92.62 248 GLU A C 1
ATOM 2132 O O . GLU A 1 248 ? 5.918 -46.438 -31.656 1 92.62 248 GLU A O 1
ATOM 2137 N N . ARG A 1 249 ? 4.859 -48.281 -31.188 1 91.94 249 ARG A N 1
ATOM 2138 C CA . ARG A 1 249 ? 3.559 -47.75 -31.594 1 91.94 249 ARG A CA 1
ATOM 2139 C C . ARG A 1 249 ? 3.096 -46.656 -30.656 1 91.94 249 ARG A C 1
ATOM 2141 O O . ARG A 1 249 ? 2.654 -45.594 -31.094 1 91.94 249 ARG A O 1
ATOM 2148 N N . VAL A 1 250 ? 3.211 -47 -29.438 1 92 250 VAL A N 1
ATOM 2149 C CA . VAL A 1 250 ? 2.752 -46.062 -28.438 1 92 250 VAL A CA 1
ATOM 2150 C C . VAL A 1 250 ? 3.625 -44.812 -28.469 1 92 250 VAL A C 1
ATOM 2152 O O . VAL A 1 250 ? 3.121 -43.688 -28.344 1 92 250 VAL A O 1
ATOM 2155 N N . LEU A 1 251 ? 4.918 -44.969 -28.562 1 92.44 251 LEU A N 1
ATOM 2156 C CA . LEU A 1 251 ? 5.836 -43.844 -28.672 1 92.44 251 LEU A CA 1
ATOM 2157 C C . LEU A 1 251 ? 5.461 -42.938 -29.844 1 92.44 251 LEU A 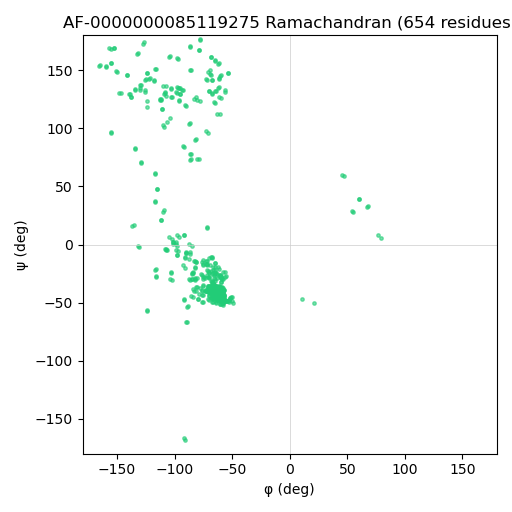C 1
ATOM 2159 O O . LEU A 1 251 ? 5.387 -41.719 -29.688 1 92.44 251 LEU A O 1
ATOM 2163 N N . LYS A 1 252 ? 5.254 -43.562 -30.922 1 90.69 252 LYS A N 1
ATOM 2164 C CA . LYS A 1 252 ? 4.863 -42.812 -32.125 1 90.69 252 LYS A CA 1
ATOM 2165 C C . LYS A 1 252 ? 3.555 -42.062 -31.875 1 90.69 252 LYS A C 1
ATOM 2167 O O . LYS A 1 252 ? 3.426 -40.906 -32.25 1 90.69 252 LYS A O 1
ATOM 2172 N N . SER A 1 253 ? 2.648 -42.688 -31.266 1 91.19 253 SER A N 1
ATOM 2173 C CA . SER A 1 253 ? 1.352 -42.094 -30.984 1 91.19 253 SER A CA 1
ATOM 2174 C C . SER A 1 253 ? 1.49 -40.875 -30.047 1 91.19 253 SER A C 1
ATOM 2176 O O . SER A 1 253 ? 0.896 -39.844 -30.281 1 91.19 253 SER A O 1
ATOM 2178 N N . VAL A 1 254 ? 2.238 -41.094 -29.047 1 88.94 254 VAL A N 1
ATOM 2179 C CA . VAL A 1 254 ? 2.414 -40.062 -28.031 1 88.94 254 VAL A CA 1
ATOM 2180 C C . VAL A 1 254 ? 3.127 -38.844 -28.641 1 88.94 254 VAL A C 1
ATOM 2182 O O . VAL A 1 254 ? 2.775 -37.719 -28.344 1 88.94 254 VAL A O 1
ATOM 2185 N N . ILE A 1 255 ? 4.07 -39.062 -29.422 1 88.31 255 ILE A N 1
ATOM 2186 C CA . ILE A 1 255 ? 4.891 -38 -29.984 1 88.31 255 ILE A CA 1
ATOM 2187 C C . ILE A 1 255 ? 4.125 -37.281 -31.094 1 88.31 255 ILE A C 1
ATOM 2189 O O . ILE A 1 255 ? 4.129 -36.062 -31.172 1 88.31 255 ILE A O 1
ATOM 2193 N N . THR A 1 256 ? 3.4 -38.031 -31.891 1 86.69 256 THR A N 1
ATOM 2194 C CA . THR A 1 256 ? 2.746 -37.438 -33.031 1 86.69 256 THR A CA 1
ATOM 2195 C C . THR A 1 256 ? 1.336 -36.969 -32.688 1 86.69 256 THR A C 1
ATOM 2197 O O . THR A 1 256 ? 0.741 -36.188 -33.406 1 86.69 256 THR A O 1
ATOM 2200 N N . GLY A 1 257 ? 0.789 -37.5 -31.625 1 85.75 257 GLY A N 1
ATOM 2201 C CA . GLY A 1 257 ? -0.582 -37.188 -31.25 1 85.75 257 GLY A CA 1
ATOM 2202 C C . GLY A 1 257 ? -1.609 -37.969 -32.062 1 85.75 257 GLY A C 1
ATOM 2203 O O . GLY A 1 257 ? -2.812 -37.719 -31.922 1 85.75 257 GLY A O 1
ATOM 2204 N N . LYS A 1 258 ? -1.133 -38.844 -32.844 1 87.62 258 LYS A N 1
ATOM 2205 C CA . LYS A 1 258 ? -2.031 -39.656 -33.625 1 87.62 258 LYS A CA 1
ATOM 2206 C C . LYS A 1 258 ? -2.375 -40.969 -32.906 1 87.62 258 LYS A C 1
ATOM 2208 O O . LYS A 1 258 ? -1.493 -41.625 -32.375 1 87.62 258 LYS A O 1
ATOM 2213 N N . GLU A 1 259 ? -3.641 -41.25 -32.906 1 85.38 259 GLU A N 1
ATOM 2214 C CA . GLU A 1 259 ? -4.117 -42.438 -32.188 1 85.38 259 GLU A CA 1
ATOM 2215 C C . GLU A 1 259 ? -3.611 -43.719 -32.875 1 85.38 259 GLU A C 1
ATOM 2217 O O . GLU A 1 259 ? -3.566 -43.781 -34.094 1 85.38 259 GLU A O 1
ATOM 2222 N N . ASP A 1 260 ? -3.025 -44.625 -32 1 82.25 260 ASP A N 1
ATOM 2223 C CA . ASP A 1 260 ? -2.684 -45.969 -32.5 1 82.25 260 ASP A CA 1
ATOM 2224 C C . ASP A 1 260 ? -3.932 -46.75 -32.938 1 82.25 260 ASP A C 1
ATOM 2226 O O . ASP A 1 260 ? -4.793 -47.062 -32.094 1 82.25 260 ASP A O 1
ATOM 2230 N N . LYS A 1 261 ? -4.129 -47.031 -34.188 1 82.5 261 LYS A N 1
ATOM 2231 C CA . LYS A 1 261 ? -5.324 -47.688 -34.75 1 82.5 261 LYS A CA 1
ATOM 2232 C C . LYS A 1 261 ? -5.113 -49.188 -34.906 1 82.5 261 LYS A C 1
ATOM 2234 O O . LYS A 1 261 ? -5.934 -49.875 -35.5 1 82.5 261 LYS A O 1
ATOM 2239 N N . THR A 1 262 ? -4.062 -49.688 -34.438 1 81.94 262 THR A N 1
ATOM 2240 C CA . THR A 1 262 ? -3.779 -51.125 -34.562 1 81.94 262 THR A CA 1
ATOM 2241 C C . THR A 1 262 ? -4.797 -51.938 -33.781 1 81.94 262 THR A C 1
ATOM 2243 O O . THR A 1 262 ? -5.094 -51.625 -32.625 1 81.94 262 THR A O 1
ATOM 2246 N N . LYS A 1 263 ? -5.52 -52.844 -34.406 1 79 263 LYS A N 1
ATOM 2247 C CA . LYS A 1 263 ? -6.48 -53.75 -33.781 1 79 263 LYS A CA 1
ATOM 2248 C C . LYS A 1 263 ? -5.77 -54.906 -33.094 1 79 263 LYS A C 1
ATOM 2250 O O . LYS A 1 263 ? -4.867 -55.531 -33.688 1 79 263 LYS A O 1
ATOM 2255 N N . TYR A 1 264 ? -6.035 -55.031 -31.875 1 77.5 264 TYR A N 1
ATOM 2256 C CA . TYR A 1 264 ? -5.469 -56.156 -31.141 1 77.5 264 TYR A CA 1
ATOM 2257 C C . TYR A 1 264 ? -6.566 -57.062 -30.625 1 77.5 264 TYR A C 1
ATOM 2259 O O . TYR A 1 264 ? -7.723 -56.656 -30.484 1 77.5 264 TYR A O 1
ATOM 2267 N N . TYR A 1 265 ? -6.082 -58.375 -30.531 1 82.81 265 TYR A N 1
ATOM 2268 C CA . TYR A 1 265 ? -6.992 -59.406 -30.016 1 82.81 265 TYR A CA 1
ATOM 2269 C C . TYR A 1 265 ? -6.574 -59.844 -28.625 1 82.81 265 TYR A C 1
ATOM 2271 O O . TYR A 1 265 ? -5.402 -60.156 -28.391 1 82.81 265 TYR A O 1
ATOM 2279 N N . SER A 1 266 ? -7.551 -59.844 -27.781 1 89.44 266 SER A N 1
ATOM 2280 C CA . SER A 1 266 ? -7.293 -60.281 -26.422 1 89.44 266 SER A CA 1
ATOM 2281 C C . SER A 1 266 ? -7.66 -61.75 -26.234 1 89.44 266 SER A C 1
ATOM 2283 O O . SER A 1 266 ? -8.68 -62.219 -26.75 1 89.44 266 SER A O 1
ATOM 2285 N N . LEU A 1 267 ? -6.754 -62.438 -25.578 1 90.38 267 LEU A N 1
ATOM 2286 C CA . LEU A 1 267 ? -6.996 -63.844 -25.297 1 90.38 267 LEU A CA 1
ATOM 2287 C C . LEU A 1 267 ? -7.777 -64 -24 1 90.38 267 LEU A C 1
ATOM 2289 O O . LEU A 1 267 ? -8.273 -65.125 -23.703 1 90.38 267 LEU A O 1
ATOM 2293 N N . ILE A 1 268 ? -7.922 -62.812 -23.312 1 91.94 268 ILE A N 1
ATOM 2294 C CA . ILE A 1 268 ? -8.672 -62.844 -22.062 1 91.94 268 ILE A CA 1
ATOM 2295 C C . ILE A 1 268 ? -9.703 -61.719 -22.047 1 91.94 268 ILE A C 1
ATOM 2297 O O . ILE A 1 268 ? -9.641 -60.812 -22.859 1 91.94 268 ILE A O 1
ATOM 2301 N N . GLU A 1 269 ? -10.688 -61.781 -21.125 1 91.19 269 GLU A N 1
ATOM 2302 C CA . GLU A 1 269 ? -11.727 -60.781 -21 1 91.19 269 GLU A CA 1
ATOM 2303 C C . GLU A 1 269 ? -11.164 -59.469 -20.438 1 91.19 269 GLU A C 1
ATOM 2305 O O . GLU A 1 269 ? -10.234 -59.5 -19.625 1 91.19 269 GLU A O 1
ATOM 2310 N N . ILE A 1 270 ? -11.766 -58.438 -20.859 1 89.75 270 ILE A N 1
ATOM 2311 C CA . ILE A 1 270 ? -11.297 -57.094 -20.516 1 89.75 270 ILE A CA 1
ATOM 2312 C C . ILE A 1 270 ? -11.305 -56.906 -19 1 89.75 270 ILE A C 1
ATOM 2314 O O . ILE A 1 270 ? -10.375 -56.344 -18.422 1 89.75 270 ILE A O 1
ATOM 2318 N N . TYR A 1 271 ? -12.305 -57.375 -18.375 1 90.94 271 TYR A N 1
ATOM 2319 C CA . TYR A 1 271 ? -12.406 -57.281 -16.922 1 90.94 271 TYR A CA 1
ATOM 2320 C C . TYR A 1 271 ? -11.273 -58.031 -16.234 1 90.94 271 TYR A C 1
ATOM 2322 O O . TYR A 1 271 ? -10.703 -57.562 -15.258 1 90.94 271 TYR A O 1
ATOM 2330 N N . ASP A 1 272 ? -10.945 -59.188 -16.766 1 92.88 272 ASP A N 1
ATOM 2331 C CA . ASP A 1 272 ? -9.883 -60 -16.188 1 92.88 272 ASP A CA 1
ATOM 2332 C C . ASP A 1 272 ? -8.523 -59.344 -16.344 1 92.88 272 ASP A C 1
ATOM 2334 O O . ASP A 1 272 ? -7.684 -59.406 -15.445 1 92.88 272 ASP A O 1
ATOM 2338 N N . GLU A 1 273 ? -8.391 -58.688 -17.453 1 92.31 273 GLU A N 1
ATOM 2339 C CA . GLU A 1 273 ? -7.16 -57.938 -17.703 1 92.31 273 GLU A CA 1
ATOM 2340 C C . GLU A 1 273 ? -6.922 -56.875 -16.641 1 92.31 273 GLU A C 1
ATOM 2342 O O . GLU A 1 273 ? -5.809 -56.719 -16.125 1 92.31 273 GLU A O 1
ATOM 2347 N N . GLU A 1 274 ? -7.984 -56.156 -16.328 1 91.56 274 GLU A N 1
ATOM 2348 C CA . GLU A 1 274 ? -7.898 -55.062 -15.359 1 91.56 274 GLU A CA 1
ATOM 2349 C C . GLU A 1 274 ? -7.547 -55.562 -13.969 1 91.56 274 GLU A C 1
ATOM 2351 O O . GLU A 1 274 ? -6.738 -54.969 -13.258 1 91.56 274 GLU A O 1
ATOM 2356 N N . GLN A 1 275 ? -8.102 -56.625 -13.641 1 92.69 275 GLN A N 1
ATOM 2357 C CA . GLN A 1 275 ? -7.852 -57.219 -12.32 1 92.69 275 GLN A CA 1
ATOM 2358 C C . GLN A 1 275 ? -6.43 -57.75 -12.227 1 92.69 275 GLN A C 1
ATOM 2360 O O . GLN A 1 275 ? -5.777 -57.625 -11.188 1 92.69 275 GLN A O 1
ATOM 2365 N N . LEU A 1 276 ? -5.988 -58.406 -13.336 1 94.12 276 LEU A N 1
ATOM 2366 C CA . LEU A 1 276 ? -4.633 -58.969 -13.375 1 94.12 276 LEU A CA 1
ATOM 2367 C C . LEU A 1 276 ? -3.604 -57.844 -13.352 1 94.12 276 LEU A C 1
ATOM 2369 O O . LEU A 1 276 ? -2.543 -57.969 -12.734 1 94.12 276 LEU A O 1
ATOM 2373 N N . TYR A 1 277 ? -3.99 -56.75 -13.961 1 93.38 277 TYR A N 1
ATOM 2374 C CA . TYR A 1 277 ? -3.074 -55.594 -14 1 93.38 277 TYR A CA 1
ATOM 2375 C C . TYR A 1 277 ? -2.846 -55.031 -12.602 1 93.38 277 TYR A C 1
ATOM 2377 O O . TYR A 1 277 ? -1.722 -54.688 -12.242 1 93.38 277 TYR A O 1
ATOM 2385 N N . LYS A 1 278 ? -3.93 -55.062 -11.773 1 92.5 278 LYS A N 1
ATOM 2386 C CA . LYS A 1 278 ? -3.883 -54.469 -10.43 1 92.5 278 LYS A CA 1
ATOM 2387 C C . LYS A 1 278 ? -3.363 -55.5 -9.422 1 92.5 278 LYS A C 1
ATOM 2389 O O . LYS A 1 278 ? -3.127 -55.156 -8.258 1 92.5 278 LYS A O 1
ATOM 2394 N N . LYS A 1 279 ? -3.072 -56.656 -9.93 1 91.5 279 LYS A N 1
ATOM 2395 C CA . LYS A 1 279 ? -2.713 -57.75 -9.023 1 91.5 279 LYS A CA 1
ATOM 2396 C C . LYS A 1 279 ? -3.684 -57.812 -7.848 1 91.5 279 LYS A C 1
ATOM 2398 O O . LYS A 1 279 ? -3.266 -57.844 -6.688 1 91.5 279 LYS A O 1
ATOM 2403 N N . ASP A 1 280 ? -4.906 -58 -8.258 1 86.38 280 ASP A N 1
ATOM 2404 C CA . ASP A 1 280 ? -6.008 -57.969 -7.305 1 86.38 280 ASP A CA 1
ATOM 2405 C C . ASP A 1 280 ? -5.836 -59.062 -6.242 1 86.38 280 ASP A C 1
ATOM 2407 O O . ASP A 1 280 ? -5.406 -60.188 -6.547 1 86.38 280 ASP A O 1
ATOM 2411 N N . LYS A 1 281 ? -6.262 -58.75 -5.016 1 87.44 281 LYS A N 1
ATOM 2412 C CA . LYS A 1 281 ? -6.051 -59.656 -3.875 1 87.44 281 LYS A CA 1
ATOM 2413 C C . LYS A 1 281 ? -7.133 -60.719 -3.807 1 87.44 281 LYS A C 1
ATOM 2415 O O . LYS A 1 281 ? -6.93 -61.781 -3.203 1 87.44 281 LYS A O 1
ATOM 2420 N N . ILE A 1 282 ? -8.242 -60.5 -4.328 1 82.62 282 ILE A N 1
ATOM 2421 C CA . ILE A 1 282 ? -9.359 -61.438 -4.281 1 82.62 282 ILE A CA 1
ATOM 2422 C C . ILE A 1 282 ? -9.289 -62.375 -5.48 1 82.62 282 ILE A C 1
ATOM 2424 O O . ILE A 1 282 ? -9.336 -63.594 -5.324 1 82.62 282 ILE A O 1
ATOM 2428 N N . PHE A 1 283 ? -9.219 -61.75 -6.676 1 84.88 283 PHE A N 1
ATOM 2429 C CA . PHE A 1 283 ? -9.062 -62.531 -7.902 1 84.88 283 PHE A CA 1
ATOM 2430 C C . PHE A 1 283 ? -7.586 -62.688 -8.258 1 84.88 283 PHE A C 1
ATOM 2432 O O . PHE A 1 283 ? -7.074 -62 -9.125 1 84.88 283 PHE A O 1
ATOM 2439 N N . THR A 1 284 ? -7.141 -63.688 -7.574 1 88.5 284 THR A N 1
ATOM 2440 C CA . THR A 1 284 ? -5.703 -63.906 -7.723 1 88.5 284 THR A CA 1
ATOM 2441 C C . THR A 1 284 ? -5.395 -64.625 -9.047 1 88.5 284 THR A C 1
ATOM 2443 O O . THR A 1 284 ? -6.305 -65 -9.758 1 88.5 284 THR A O 1
ATOM 2446 N N . ILE A 1 285 ? -4.176 -64.625 -9.352 1 93.31 285 ILE A N 1
ATOM 2447 C CA . ILE A 1 285 ? -3.713 -65.25 -10.586 1 93.31 285 ILE A CA 1
ATOM 2448 C C . ILE A 1 285 ? -4.145 -66.688 -10.625 1 93.31 285 ILE A C 1
ATOM 2450 O O . ILE A 1 285 ? -4.449 -67.25 -11.688 1 93.31 285 ILE A O 1
ATOM 2454 N N . ASP A 1 286 ? -4.332 -67.375 -9.438 1 93.75 286 ASP A N 1
ATOM 2455 C CA . ASP A 1 286 ? -4.762 -68.75 -9.352 1 93.75 286 ASP A CA 1
ATOM 2456 C C . ASP A 1 286 ? -6.207 -68.938 -9.828 1 93.75 286 ASP A C 1
ATOM 2458 O O . ASP A 1 286 ? -6.551 -69.938 -10.461 1 93.75 286 ASP A O 1
ATOM 2462 N N . PHE A 1 287 ? -6.895 -67.938 -9.477 1 94.62 287 PHE A N 1
ATOM 2463 C CA . PHE A 1 287 ? -8.273 -67.875 -9.938 1 94.62 287 PHE A CA 1
ATOM 2464 C C . PHE A 1 287 ? -8.344 -67.938 -11.453 1 94.62 287 PHE A C 1
ATOM 2466 O O . PHE A 1 287 ? -9.117 -68.75 -12.023 1 94.62 287 PHE A O 1
ATOM 2473 N N . TYR A 1 288 ? -7.539 -67.25 -12.055 1 95.69 288 TYR A N 1
ATOM 2474 C CA . TYR A 1 288 ? -7.598 -67.125 -13.508 1 95.69 288 TYR A CA 1
ATOM 2475 C C . TYR A 1 288 ? -6.926 -68.375 -14.172 1 95.69 288 TYR A C 1
ATOM 2477 O O . TYR A 1 288 ? -7.281 -68.75 -15.289 1 95.69 288 TYR A O 1
ATOM 2485 N N . ILE A 1 289 ? -5.984 -69 -13.539 1 95.38 289 ILE A N 1
ATOM 2486 C CA . ILE A 1 289 ? -5.395 -70.188 -14.031 1 95.38 289 ILE A CA 1
ATOM 2487 C C . ILE A 1 289 ? -6.469 -71.312 -14.148 1 95.38 289 ILE A C 1
ATOM 2489 O O . ILE A 1 289 ? -6.504 -72.062 -15.125 1 95.38 289 ILE A O 1
ATOM 2493 N N . GLU A 1 290 ? -7.352 -71.25 -13.172 1 94.94 290 GLU A N 1
ATOM 2494 C CA . GLU A 1 290 ? -8.461 -72.188 -13.211 1 94.94 290 GLU A CA 1
ATOM 2495 C C . GLU A 1 290 ? -9.484 -71.812 -14.281 1 94.94 290 GLU A C 1
ATOM 2497 O O . GLU A 1 290 ? -10 -72.625 -14.984 1 94.94 290 GLU A O 1
ATOM 2502 N N . LYS A 1 291 ? -9.703 -70.625 -14.383 1 94.88 291 LYS A N 1
ATOM 2503 C CA . LYS A 1 291 ? -10.711 -70.125 -15.312 1 94.88 291 LYS A CA 1
ATOM 2504 C C . LYS A 1 291 ? -10.32 -70.375 -16.75 1 94.88 291 LYS A C 1
ATOM 2506 O O . LYS A 1 291 ? -11.172 -70.75 -17.578 1 94.88 291 LYS A O 1
ATOM 2511 N N . TYR A 1 292 ? -9 -70.25 -17.047 1 95.5 292 TYR A N 1
ATOM 2512 C CA . TYR A 1 292 ? -8.547 -70.375 -18.422 1 95.5 292 TYR A CA 1
ATOM 2513 C C . TYR A 1 292 ? -7.73 -71.688 -18.625 1 95.5 292 TYR A C 1
ATOM 2515 O O . TYR A 1 292 ? -6.82 -71.688 -19.453 1 95.5 292 TYR A O 1
ATOM 2523 N N . LYS A 1 293 ? -7.984 -72.688 -17.875 1 93.81 293 LYS A N 1
ATOM 2524 C CA . LYS A 1 293 ? -7.176 -73.938 -17.844 1 93.81 293 LYS A CA 1
ATOM 2525 C C . LYS A 1 293 ? -7.242 -74.688 -19.172 1 93.81 293 LYS A C 1
ATOM 2527 O O . LYS A 1 293 ? -6.324 -75.375 -19.531 1 93.81 293 LYS A O 1
ATOM 2532 N N . ASP A 1 294 ? -8.266 -74.375 -19.984 1 93.56 294 ASP A N 1
ATOM 2533 C CA . ASP A 1 294 ? -8.484 -75.125 -21.219 1 93.56 294 ASP A CA 1
ATOM 2534 C C . ASP A 1 294 ? -7.758 -74.5 -22.391 1 93.56 294 ASP A C 1
ATOM 2536 O O . ASP A 1 294 ? -7.703 -75.062 -23.484 1 93.56 294 ASP A O 1
ATOM 2540 N N . ASN A 1 295 ? -7.23 -73.312 -22.219 1 93.38 295 ASN A N 1
ATOM 2541 C CA . ASN A 1 295 ? -6.449 -72.625 -23.25 1 93.38 295 ASN A CA 1
ATOM 2542 C C . ASN A 1 295 ? -4.957 -72.688 -22.922 1 93.38 295 ASN A C 1
ATOM 2544 O O . ASN A 1 295 ? -4.484 -71.938 -22.078 1 93.38 295 ASN A O 1
ATOM 2548 N N . GLU A 1 296 ? -4.254 -73.438 -23.641 1 93.75 296 GLU A N 1
ATOM 2549 C CA . GLU A 1 296 ? -2.855 -73.75 -23.328 1 93.75 296 GLU A CA 1
ATOM 2550 C C . GLU A 1 296 ? -1.999 -72.5 -23.391 1 93.75 296 GLU A C 1
ATOM 2552 O O . GLU A 1 296 ? -1.132 -72.312 -22.547 1 93.75 296 GLU A O 1
ATOM 2557 N N . ILE A 1 297 ? -2.229 -71.688 -24.328 1 92.31 297 ILE A N 1
ATOM 2558 C CA . ILE A 1 297 ? -1.443 -70.5 -24.516 1 92.31 297 ILE A CA 1
ATOM 2559 C C . ILE A 1 297 ? -1.664 -69.562 -23.344 1 92.31 297 ILE A C 1
ATOM 2561 O O . ILE A 1 297 ? -0.705 -69 -22.781 1 92.31 297 ILE A O 1
ATOM 2565 N N . VAL A 1 298 ? -2.947 -69.375 -22.953 1 95.5 298 VAL A N 1
ATOM 2566 C CA . VAL A 1 298 ? -3.297 -68.5 -21.844 1 95.5 298 VAL A CA 1
ATOM 2567 C C . VAL A 1 298 ? -2.734 -69.062 -20.547 1 95.5 298 VAL A C 1
ATOM 2569 O O . VAL A 1 298 ? -2.166 -68.312 -19.734 1 95.5 298 VAL A O 1
ATOM 2572 N N . LEU A 1 299 ? -2.857 -70.312 -20.453 1 96.06 299 LEU A N 1
ATOM 2573 C CA . LEU A 1 299 ? -2.402 -71 -19.234 1 96.06 299 LEU A CA 1
ATOM 2574 C C . LEU A 1 299 ? -0.898 -70.812 -19.062 1 96.06 299 LEU A C 1
ATOM 2576 O O . LEU A 1 299 ? -0.428 -70.562 -17.953 1 96.06 299 LEU A O 1
ATOM 2580 N N . ASN A 1 300 ? -0.178 -71 -20.109 1 95.75 300 ASN A N 1
ATOM 2581 C CA . ASN A 1 300 ? 1.272 -70.812 -20.047 1 95.75 300 ASN A CA 1
ATOM 2582 C C . ASN A 1 300 ? 1.679 -69.438 -19.594 1 95.75 300 ASN A C 1
ATOM 2584 O O . ASN A 1 300 ? 2.59 -69.312 -18.781 1 95.75 300 ASN A O 1
ATOM 2588 N N . GLU A 1 301 ? 1.007 -68.438 -20.141 1 96.38 301 GLU A N 1
ATOM 2589 C CA . GLU A 1 301 ? 1.323 -67.062 -19.781 1 96.38 301 GLU A CA 1
ATOM 2590 C C . GLU A 1 301 ? 0.904 -66.75 -18.359 1 96.38 301 GLU A C 1
ATOM 2592 O O . GLU A 1 301 ? 1.613 -66.062 -17.625 1 96.38 301 GLU A O 1
ATOM 2597 N N . LEU A 1 302 ? -0.216 -67.25 -17.875 1 97 302 LEU A N 1
ATOM 2598 C CA . LEU A 1 302 ? -0.657 -67.062 -16.5 1 97 302 LEU A CA 1
ATOM 2599 C C . LEU A 1 302 ? 0.319 -67.75 -15.516 1 97 302 LEU A C 1
ATOM 2601 O O . LEU A 1 302 ? 0.613 -67.188 -14.461 1 97 302 LEU A O 1
ATOM 2605 N N . ASN A 1 303 ? 0.766 -68.875 -15.914 1 96.88 303 ASN A N 1
ATOM 2606 C CA . ASN A 1 303 ? 1.755 -69.5 -15.078 1 96.88 303 ASN A CA 1
ATOM 2607 C C . ASN A 1 303 ? 3.053 -68.688 -14.992 1 96.88 303 ASN A C 1
ATOM 2609 O O . ASN A 1 303 ? 3.678 -68.625 -13.938 1 96.88 303 ASN A O 1
ATOM 2613 N N . ASN A 1 304 ? 3.441 -68.25 -16.125 1 96.88 304 ASN A N 1
ATOM 2614 C CA . ASN A 1 304 ? 4.621 -67.375 -16.109 1 96.88 304 ASN A CA 1
ATOM 2615 C C . ASN A 1 304 ? 4.414 -66.125 -15.227 1 96.88 304 ASN A C 1
ATOM 2617 O O . ASN A 1 304 ? 5.332 -65.75 -14.508 1 96.88 304 ASN A O 1
ATOM 2621 N N . MET A 1 305 ? 3.25 -65.562 -15.273 1 97.25 305 MET A N 1
ATOM 2622 C CA . MET A 1 305 ? 2.908 -64.438 -14.43 1 97.25 305 MET A CA 1
ATOM 2623 C C . MET A 1 305 ? 2.98 -64.812 -12.953 1 97.25 305 MET A C 1
ATOM 2625 O O . MET A 1 305 ? 3.547 -64.062 -12.148 1 97.25 305 MET A O 1
ATOM 2629 N N . LYS A 1 306 ? 2.467 -65.938 -12.68 1 96.56 306 LYS A N 1
ATOM 2630 C CA . LYS A 1 306 ? 2.486 -66.375 -11.297 1 96.56 306 LYS A CA 1
ATOM 2631 C C . LYS A 1 306 ? 3.916 -66.562 -10.797 1 96.56 306 LYS A C 1
ATOM 2633 O O . LYS A 1 306 ? 4.25 -66.125 -9.688 1 96.56 306 LYS A O 1
ATOM 2638 N N . LYS A 1 307 ? 4.742 -67.188 -11.602 1 96.31 307 LYS A N 1
ATOM 2639 C CA . LYS A 1 307 ? 6.137 -67.438 -11.25 1 96.31 307 LYS A CA 1
ATOM 2640 C C . LYS A 1 307 ? 6.902 -66.125 -11.078 1 96.31 307 LYS A C 1
ATOM 2642 O O . LYS A 1 307 ? 7.863 -66.062 -10.305 1 96.31 307 LYS A O 1
ATOM 2647 N N . ASN A 1 308 ? 6.473 -65.125 -11.773 1 96.5 308 ASN A N 1
ATOM 2648 C CA . ASN A 1 308 ? 7.195 -63.812 -11.797 1 96.5 308 ASN A CA 1
ATOM 2649 C C . ASN A 1 308 ? 6.355 -62.688 -11.219 1 96.5 308 ASN A C 1
ATOM 2651 O O . ASN A 1 308 ? 6.383 -61.562 -11.734 1 96.5 308 ASN A O 1
ATOM 2655 N N . ILE A 1 309 ? 5.617 -63 -10.219 1 94.38 309 ILE A N 1
ATOM 2656 C CA . ILE A 1 309 ? 4.664 -62.062 -9.648 1 94.38 309 ILE A CA 1
ATOM 2657 C C . ILE A 1 309 ? 5.402 -60.812 -9.148 1 94.38 309 ILE A C 1
ATOM 2659 O O . ILE A 1 309 ? 4.852 -59.719 -9.156 1 94.38 309 ILE A O 1
ATOM 2663 N N . ASN A 1 310 ? 6.676 -60.938 -8.766 1 93.88 310 ASN A N 1
ATOM 2664 C CA . ASN A 1 310 ? 7.445 -59.844 -8.211 1 93.88 310 ASN A CA 1
ATOM 2665 C C . ASN A 1 310 ? 8.383 -59.219 -9.242 1 93.88 310 ASN A C 1
ATOM 2667 O O . ASN A 1 310 ? 9.156 -58.312 -8.93 1 93.88 310 ASN A O 1
ATOM 2671 N N . ASN A 1 311 ? 8.375 -59.688 -10.391 1 94.69 311 ASN A N 1
ATOM 2672 C CA . ASN A 1 311 ? 9.141 -59.156 -11.508 1 94.69 311 ASN A CA 1
ATOM 2673 C C . ASN A 1 311 ? 8.234 -58.5 -12.547 1 94.69 311 ASN A C 1
ATOM 2675 O O . ASN A 1 311 ? 7.719 -59.188 -13.445 1 94.69 311 ASN A O 1
ATOM 2679 N N . ASN A 1 312 ? 8.219 -57.281 -12.523 1 94 312 ASN A N 1
ATOM 2680 C CA . ASN A 1 312 ? 7.273 -56.531 -13.352 1 94 312 ASN A CA 1
ATOM 2681 C C . ASN A 1 312 ? 7.535 -56.75 -14.836 1 94 312 ASN A C 1
ATOM 2683 O O . ASN A 1 312 ? 6.594 -56.844 -15.625 1 94 312 ASN A O 1
ATOM 2687 N N . ALA A 1 313 ? 8.742 -56.781 -15.211 1 95.88 313 ALA A N 1
ATOM 2688 C CA . ALA A 1 313 ? 9.062 -56.938 -16.625 1 95.88 313 ALA A CA 1
ATOM 2689 C C . ALA A 1 313 ? 8.438 -58.219 -17.172 1 95.88 313 ALA A C 1
ATOM 2691 O O . ALA A 1 313 ? 7.77 -58.188 -18.219 1 95.88 313 ALA A O 1
ATOM 2692 N N . GLU A 1 314 ? 8.602 -59.281 -16.422 1 97.12 314 GLU A N 1
ATOM 2693 C CA . GLU A 1 314 ? 8.094 -60.594 -16.859 1 97.12 314 GLU A CA 1
ATOM 2694 C C . GLU A 1 314 ? 6.582 -60.688 -16.703 1 97.12 314 GLU A C 1
ATOM 2696 O O . GLU A 1 314 ? 5.883 -61.156 -17.594 1 97.12 314 GLU A O 1
ATOM 2701 N N . TYR A 1 315 ? 6.18 -60.188 -15.57 1 97.06 315 TYR A N 1
ATOM 2702 C CA . TYR A 1 315 ? 4.754 -60.281 -15.266 1 97.06 315 TYR A CA 1
ATOM 2703 C C . TYR A 1 315 ? 3.93 -59.531 -16.297 1 97.06 315 TYR A C 1
ATOM 2705 O O . TYR A 1 315 ? 3.01 -60.094 -16.906 1 97.06 315 TYR A O 1
ATOM 2713 N N . TYR A 1 316 ? 4.32 -58.375 -16.578 1 96.5 316 TYR A N 1
ATOM 2714 C CA . TYR A 1 316 ? 3.484 -57.531 -17.422 1 96.5 316 TYR A CA 1
ATOM 2715 C C . TYR A 1 316 ? 3.734 -57.812 -18.906 1 96.5 316 TYR A C 1
ATOM 2717 O O . TYR A 1 316 ? 2.887 -57.531 -19.75 1 96.5 316 TYR A O 1
ATOM 2725 N N . SER A 1 317 ? 4.855 -58.312 -19.25 1 96.81 317 SER A N 1
ATOM 2726 C CA . SER A 1 317 ? 5.039 -58.75 -20.625 1 96.81 317 SER A CA 1
ATOM 2727 C C . SER A 1 317 ? 4.074 -59.906 -20.984 1 96.81 317 SER A C 1
ATOM 2729 O O . SER A 1 317 ? 3.541 -59.938 -22.094 1 96.81 317 SER A O 1
ATOM 2731 N N . SER A 1 318 ? 3.865 -60.781 -19.984 1 96.38 318 SER A N 1
ATOM 2732 C CA . SER A 1 318 ? 2.896 -61.875 -20.188 1 96.38 318 SER A CA 1
ATOM 2733 C C . SER A 1 318 ? 1.479 -61.312 -20.312 1 96.38 318 SER A C 1
ATOM 2735 O O . SER A 1 318 ? 0.715 -61.75 -21.172 1 96.38 318 SER A O 1
ATOM 2737 N N . LEU A 1 319 ? 1.227 -60.406 -19.453 1 95.75 319 LEU A N 1
ATOM 2738 C CA . LEU A 1 319 ? -0.101 -59.812 -19.5 1 95.75 319 LEU A CA 1
ATOM 2739 C C . LEU A 1 319 ? -0.322 -59.094 -20.844 1 95.75 319 LEU A C 1
ATOM 2741 O O . LEU A 1 319 ? -1.392 -59.219 -21.438 1 95.75 319 LEU A O 1
ATOM 2745 N N . ASN A 1 320 ? 0.671 -58.375 -21.25 1 94.81 320 ASN A N 1
ATOM 2746 C CA . ASN A 1 320 ? 0.586 -57.688 -22.547 1 94.81 320 ASN A CA 1
ATOM 2747 C C . ASN A 1 320 ? 0.365 -58.688 -23.688 1 94.81 320 ASN A C 1
ATOM 2749 O O . ASN A 1 320 ? -0.401 -58.406 -24.609 1 94.81 320 ASN A O 1
ATOM 2753 N N . PHE A 1 321 ? 1.072 -59.75 -23.625 1 94.31 321 PHE A N 1
ATOM 2754 C CA . PHE A 1 321 ? 0.938 -60.781 -24.641 1 94.31 321 PHE A CA 1
ATOM 2755 C C . PHE A 1 321 ? -0.49 -61.312 -24.688 1 94.31 321 PHE A C 1
ATOM 2757 O O . PHE A 1 321 ? -1.04 -61.531 -25.766 1 94.31 321 PHE A O 1
ATOM 2764 N N . LEU A 1 322 ? -1.107 -61.438 -23.562 1 93.94 322 LEU A N 1
ATOM 2765 C CA . LEU A 1 322 ? -2.467 -61.938 -23.453 1 93.94 322 LEU A CA 1
ATOM 2766 C C . LEU A 1 322 ? -3.475 -60.938 -24.016 1 93.94 322 LEU A C 1
ATOM 2768 O O . LEU A 1 322 ? -4.535 -61.344 -24.516 1 93.94 322 LEU A O 1
ATOM 2772 N N . CYS A 1 323 ? -3.141 -59.719 -23.953 1 91.31 323 CYS A N 1
ATOM 2773 C CA . CYS A 1 323 ? -4.121 -58.688 -24.25 1 91.31 323 CYS A CA 1
ATOM 2774 C C . CYS A 1 323 ? -3.902 -58.094 -25.641 1 91.31 323 CYS A C 1
ATOM 2776 O O . CYS A 1 323 ? -4.801 -57.469 -26.203 1 91.31 323 CYS A O 1
ATOM 2778 N N . GLU A 1 324 ? -2.834 -58.156 -26.156 1 83.5 324 GLU A N 1
ATOM 2779 C CA . GLU A 1 324 ? -2.535 -57.531 -27.438 1 83.5 324 GLU A CA 1
ATOM 2780 C C . GLU A 1 324 ? -1.881 -58.5 -28.406 1 83.5 324 GLU A C 1
ATOM 2782 O O . GLU A 1 324 ? -0.693 -58.375 -28.719 1 83.5 324 GLU A O 1
ATOM 2787 N N . ASN A 1 325 ? -2.609 -59.406 -28.875 1 73.25 325 ASN A N 1
ATOM 2788 C CA . ASN A 1 325 ? -2.125 -60.375 -29.875 1 73.25 325 ASN A CA 1
ATOM 2789 C C . ASN A 1 325 ? -2.533 -59.938 -31.281 1 73.25 325 ASN A C 1
ATOM 2791 O O . ASN A 1 325 ? -3.596 -59.344 -31.469 1 73.25 325 ASN A O 1
ATOM 2795 N N . GLU A 1 326 ? -1.517 -59.938 -32.188 1 63.41 326 GLU A N 1
ATOM 2796 C CA . GLU A 1 326 ? -1.82 -59.625 -33.562 1 63.41 326 GLU A CA 1
ATOM 2797 C C . GLU A 1 326 ? -2.721 -60.688 -34.188 1 63.41 326 GLU A C 1
ATOM 2799 O O . GLU A 1 326 ? -3.43 -60.406 -35.156 1 63.41 326 GLU A O 1
ATOM 2804 N N . LYS A 1 327 ? -2.549 -61.938 -33.812 1 63.22 327 LYS A N 1
ATOM 2805 C CA . LYS A 1 327 ? -3.312 -63.031 -34.375 1 63.22 327 LYS A CA 1
ATOM 2806 C C . LYS A 1 327 ? -4.344 -63.594 -33.406 1 63.22 327 LYS A C 1
ATOM 2808 O O . LYS A 1 327 ? -4.141 -63.531 -32.188 1 63.22 327 LYS A O 1
ATOM 2813 N N . GLN A 1 328 ? -5.523 -63.812 -34 1 54.75 328 GLN A N 1
ATOM 2814 C CA . GLN A 1 328 ? -6.523 -64.562 -33.219 1 54.75 328 GLN A CA 1
ATOM 2815 C C . GLN A 1 328 ? -6.141 -66 -33.125 1 54.75 328 GLN A C 1
ATOM 2817 O O . GLN A 1 328 ? -5.836 -66.688 -34.125 1 54.75 328 GLN A O 1
ATOM 2822 N N . PHE A 1 329 ? -5.562 -66.312 -32.094 1 49.62 329 PHE A N 1
ATOM 2823 C CA . PHE A 1 329 ? -5.348 -67.75 -31.953 1 49.62 329 PHE A CA 1
ATOM 2824 C C . PHE A 1 329 ? -6.672 -68.5 -31.781 1 49.62 329 PHE A C 1
ATOM 2826 O O . PHE A 1 329 ? -7.637 -67.938 -31.25 1 49.62 329 PHE A O 1
ATOM 2833 N N . MET B 1 1 ? -14.508 7.328 16.031 1 85.81 1 MET B N 1
ATOM 2834 C CA . MET B 1 1 ? -13.445 8.125 15.438 1 85.81 1 MET B CA 1
ATOM 2835 C C . MET B 1 1 ? -13.641 9.609 15.727 1 85.81 1 MET B C 1
ATOM 2837 O O . MET B 1 1 ? -12.766 10.422 15.445 1 85.81 1 MET B O 1
ATOM 2841 N N . ASN B 1 2 ? -14.586 9.859 16.453 1 89.25 2 ASN B N 1
ATOM 2842 C CA . ASN B 1 2 ? -14.898 11.242 16.812 1 89.25 2 ASN B CA 1
ATOM 2843 C C . ASN B 1 2 ? -13.883 11.805 17.797 1 89.25 2 ASN B C 1
ATOM 2845 O O . ASN B 1 2 ? -13.453 12.953 17.672 1 89.25 2 ASN B O 1
ATOM 2849 N N . ILE B 1 3 ? -13.531 10.953 18.703 1 94 3 ILE B N 1
ATOM 2850 C CA . ILE B 1 3 ? -12.547 11.367 19.703 1 94 3 ILE B CA 1
ATOM 2851 C C . ILE B 1 3 ? -11.219 11.688 19 1 94 3 ILE B C 1
ATOM 2853 O O . ILE B 1 3 ? -10.57 12.688 19.328 1 94 3 ILE B O 1
ATOM 2857 N N . ILE B 1 4 ? -10.898 10.852 18.078 1 96.56 4 ILE B N 1
ATOM 2858 C CA . ILE B 1 4 ? -9.656 11.039 17.328 1 96.56 4 ILE B CA 1
ATOM 2859 C C . ILE B 1 4 ? -9.727 12.344 16.531 1 96.56 4 ILE B C 1
ATOM 2861 O O . ILE B 1 4 ? -8.773 13.125 16.531 1 96.56 4 ILE B O 1
ATOM 2865 N N . LYS B 1 5 ? -10.844 12.57 15.953 1 95.88 5 LYS B N 1
ATOM 2866 C CA . LYS B 1 5 ? -11.055 13.797 15.188 1 95.88 5 LYS B CA 1
ATOM 2867 C C . LYS B 1 5 ? -10.93 15.031 16.078 1 95.88 5 LYS B C 1
ATOM 2869 O O . LYS B 1 5 ? -10.344 16.031 15.664 1 95.88 5 LYS B O 1
ATOM 2874 N N . SER B 1 6 ? -11.438 14.961 17.156 1 96.62 6 SER B N 1
ATOM 2875 C CA . SER B 1 6 ? -11.367 16.062 18.109 1 96.62 6 SER B CA 1
ATOM 2876 C C . SER B 1 6 ? -9.93 16.344 18.531 1 96.62 6 SER B C 1
ATOM 2878 O O . SER B 1 6 ? -9.516 17.5 18.625 1 96.62 6 SER B O 1
ATOM 2880 N N . LYS B 1 7 ? -9.211 15.305 18.781 1 97.5 7 LYS B N 1
ATOM 2881 C CA . LYS B 1 7 ? -7.809 15.461 19.156 1 97.5 7 LYS B CA 1
ATOM 2882 C C . LYS B 1 7 ? -7.004 16.109 18.031 1 97.5 7 LYS B C 1
ATOM 2884 O O . LYS B 1 7 ? -6.18 17 18.281 1 97.5 7 LYS B O 1
ATOM 2889 N N . LEU B 1 8 ? -7.285 15.672 16.875 1 97.31 8 LEU B N 1
ATOM 2890 C CA . LEU B 1 8 ? -6.602 16.25 15.719 1 97.31 8 LEU B CA 1
ATOM 2891 C C . LEU B 1 8 ? -6.945 17.734 15.578 1 97.31 8 LEU B C 1
ATOM 2893 O O . LEU B 1 8 ? -6.074 18.547 15.281 1 97.31 8 LEU B O 1
ATOM 2897 N N . THR B 1 9 ? -8.148 18.031 15.773 1 96.75 9 THR B N 1
ATOM 2898 C CA . THR B 1 9 ? -8.594 19.422 15.688 1 96.75 9 THR B CA 1
ATOM 2899 C C . THR B 1 9 ? -7.914 20.281 16.75 1 96.75 9 THR B C 1
ATOM 2901 O O . THR B 1 9 ? -7.5 21.406 16.484 1 96.75 9 THR B O 1
ATOM 2904 N N . LYS B 1 10 ? -7.832 19.719 17.891 1 97.31 10 LYS B N 1
ATOM 2905 C CA . LYS B 1 10 ? -7.172 20.422 18.984 1 97.31 10 LYS B CA 1
ATOM 2906 C C . LYS B 1 10 ? -5.695 20.656 18.656 1 97.31 10 LYS B C 1
ATOM 2908 O O . LYS B 1 10 ? -5.168 21.75 18.906 1 97.31 10 LYS B O 1
ATOM 2913 N N . ILE B 1 11 ? -5.039 19.688 18.156 1 97.44 11 ILE B N 1
ATOM 2914 C CA . ILE B 1 11 ? -3.635 19.812 17.781 1 97.44 11 ILE B CA 1
ATOM 2915 C C . ILE B 1 11 ? -3.486 20.891 16.703 1 97.44 11 ILE B C 1
ATOM 2917 O O . ILE B 1 11 ? -2.598 21.734 16.781 1 97.44 11 ILE B O 1
ATOM 2921 N N . ASN B 1 12 ? -4.406 20.875 15.797 1 95.56 12 ASN B N 1
ATOM 2922 C CA . ASN B 1 12 ? -4.371 21.859 14.711 1 95.56 12 ASN B CA 1
ATOM 2923 C C . ASN B 1 12 ? -4.602 23.266 15.234 1 95.56 12 ASN B C 1
ATOM 2925 O O . ASN B 1 12 ? -3.963 24.219 14.773 1 95.56 12 ASN B O 1
ATOM 2929 N N . SER B 1 13 ? -5.512 23.406 16.109 1 96 13 SER B N 1
ATOM 2930 C CA . SER B 1 13 ? -5.781 24.719 16.703 1 96 13 SER B CA 1
ATOM 2931 C C . SER B 1 13 ? -4.555 25.25 17.438 1 96 13 SER B C 1
ATOM 2933 O O . SER B 1 13 ? -4.184 26.422 17.266 1 96 13 SER B O 1
ATOM 2935 N N . ASN B 1 14 ? -3.971 24.406 18.188 1 95.94 14 ASN B N 1
ATOM 2936 C CA . ASN B 1 14 ? -2.771 24.797 18.922 1 95.94 14 ASN B CA 1
ATOM 2937 C C . ASN B 1 14 ? -1.613 25.094 17.969 1 95.94 14 ASN B C 1
ATOM 2939 O O . ASN B 1 14 ? -0.801 25.984 18.234 1 95.94 14 ASN B O 1
ATOM 2943 N N . TRP B 1 15 ? -1.536 24.297 16.906 1 94.75 15 TRP B N 1
ATOM 2944 C CA . TRP B 1 15 ? -0.526 24.562 15.891 1 94.75 15 TRP B CA 1
ATOM 2945 C C . TRP B 1 15 ? -0.655 25.969 15.344 1 94.75 15 TRP B C 1
ATOM 2947 O O . TRP B 1 15 ? 0.327 26.719 15.289 1 94.75 15 TRP B O 1
ATOM 2957 N N . ASN B 1 16 ? -1.833 26.375 15 1 92.25 16 ASN B N 1
ATOM 2958 C CA . ASN B 1 16 ? -2.086 27.672 14.383 1 92.25 16 ASN B CA 1
ATOM 2959 C C . ASN B 1 16 ? -1.904 28.812 15.383 1 92.25 16 ASN B C 1
ATOM 2961 O O . ASN B 1 16 ? -1.42 29.891 15.023 1 92.25 16 ASN B O 1
ATOM 2965 N N . GLU B 1 17 ? -2.25 28.578 16.562 1 90.81 17 GLU B N 1
ATOM 2966 C CA . GLU B 1 17 ? -2.248 29.625 17.578 1 90.81 17 GLU B CA 1
ATOM 2967 C C . GLU B 1 17 ? -0.853 29.828 18.172 1 90.81 17 GLU B C 1
ATOM 2969 O O . GLU B 1 17 ? -0.472 30.938 18.516 1 90.81 17 GLU B O 1
ATOM 2974 N N . TYR B 1 18 ? -0.09 28.781 18.203 1 92.62 18 TYR B N 1
ATOM 2975 C CA . TYR B 1 18 ? 1.154 28.875 18.969 1 92.62 18 TYR B CA 1
ATOM 2976 C C . TYR B 1 18 ? 2.352 28.531 18.078 1 92.62 18 TYR B C 1
ATOM 2978 O O . TYR B 1 18 ? 3.211 29.375 17.844 1 92.62 18 TYR B O 1
ATOM 2986 N N . TYR B 1 19 ? 2.377 27.406 17.484 1 93.25 19 TYR B N 1
ATOM 2987 C CA . TYR B 1 19 ? 3.584 26.844 16.875 1 93.25 19 TYR B CA 1
ATOM 2988 C C . TYR B 1 19 ? 3.902 27.547 15.57 1 93.25 19 TYR B C 1
ATOM 2990 O O . TYR B 1 19 ? 5.07 27.766 15.234 1 93.25 19 TYR B O 1
ATOM 2998 N N . PHE B 1 20 ? 2.854 27.891 14.898 1 90.25 20 PHE B N 1
ATOM 2999 C CA . PHE B 1 20 ? 3.076 28.469 13.586 1 90.25 20 PHE B CA 1
ATOM 3000 C C . PHE B 1 20 ? 3.576 29.906 13.695 1 90.25 20 PHE B C 1
ATOM 3002 O O . PHE B 1 20 ? 4.387 30.344 12.883 1 90.25 20 PHE B O 1
ATOM 3009 N N . ILE B 1 21 ? 3.199 30.656 14.758 1 86.25 21 ILE B N 1
ATOM 3010 C CA . ILE B 1 21 ? 3.396 32.094 14.727 1 86.25 21 ILE B CA 1
ATOM 3011 C C . ILE B 1 21 ? 4.387 32.5 15.812 1 86.25 21 ILE B C 1
ATOM 3013 O O . ILE B 1 21 ? 5.004 33.562 15.734 1 86.25 21 ILE B O 1
ATOM 3017 N N . LYS B 1 22 ? 4.586 31.703 16.828 1 88.12 22 LYS B N 1
ATOM 3018 C CA . LYS B 1 22 ? 5.398 32.156 17.953 1 88.12 22 LYS B CA 1
ATOM 3019 C C . LYS B 1 22 ? 6.742 31.422 17.984 1 88.12 22 LYS B C 1
ATOM 3021 O O . LYS B 1 22 ? 6.793 30.188 18.047 1 88.12 22 LYS B O 1
ATOM 3026 N N . GLU B 1 23 ? 7.766 32.188 18.078 1 89.06 23 GLU B N 1
ATOM 3027 C CA . GLU B 1 23 ? 9.125 31.656 18.047 1 89.06 23 GLU B CA 1
ATOM 3028 C C . GLU B 1 23 ? 9.398 30.75 19.25 1 89.06 23 GLU B C 1
ATOM 3030 O O . GLU B 1 23 ? 10.148 29.766 19.141 1 89.06 23 GLU B O 1
ATOM 3035 N N . PHE B 1 24 ? 8.82 31.141 20.344 1 90.56 24 PHE B N 1
ATOM 3036 C CA . PHE B 1 24 ? 8.992 30.344 21.547 1 90.56 24 PHE B CA 1
ATOM 3037 C C . PHE B 1 24 ? 8.68 28.875 21.281 1 90.56 24 PHE B C 1
ATOM 3039 O O . PHE B 1 24 ? 9.453 27.984 21.656 1 90.56 24 PHE B O 1
ATOM 3046 N N . PHE B 1 25 ? 7.641 28.641 20.625 1 94.62 25 PHE B N 1
ATOM 3047 C CA . PHE B 1 25 ? 7.188 27.281 20.344 1 94.62 25 PHE B CA 1
ATOM 3048 C C . PHE B 1 25 ? 7.945 26.688 19.172 1 94.62 25 PHE B C 1
ATOM 3050 O O . PHE B 1 25 ? 8.203 25.484 19.141 1 94.62 25 PHE B O 1
ATOM 3057 N N . GLN B 1 26 ? 8.266 27.484 18.172 1 92.88 26 GLN B N 1
ATOM 3058 C CA . GLN B 1 26 ? 8.977 27.047 16.984 1 92.88 26 GLN B CA 1
ATOM 3059 C C . GLN B 1 26 ? 10.328 26.438 17.359 1 92.88 26 GLN B C 1
ATOM 3061 O O . GLN B 1 26 ? 10.797 25.5 16.703 1 92.88 26 GLN B O 1
ATOM 3066 N N . LYS B 1 27 ? 10.867 26.875 18.391 1 92.31 27 LYS B N 1
ATOM 3067 C CA . LYS B 1 27 ? 12.156 26.375 18.828 1 92.31 27 LYS B CA 1
ATOM 3068 C C . LYS B 1 27 ? 12.023 24.984 19.469 1 92.31 27 LYS B C 1
ATOM 3070 O O . LYS B 1 27 ? 13.008 24.281 19.641 1 92.31 27 LYS B O 1
ATOM 3075 N N . LYS B 1 28 ? 10.852 24.625 19.781 1 94.81 28 LYS B N 1
ATOM 3076 C CA . LYS B 1 28 ? 10.617 23.375 20.516 1 94.81 28 LYS B CA 1
ATOM 3077 C C . LYS B 1 28 ? 10.234 22.234 19.578 1 94.81 28 LYS B C 1
ATOM 3079 O O . LYS B 1 28 ? 10.078 21.094 20.016 1 94.81 28 LYS B O 1
ATOM 3084 N N . ILE B 1 29 ? 10.07 22.547 18.312 1 94.88 29 ILE B N 1
ATOM 3085 C CA . ILE B 1 29 ? 9.688 21.547 17.312 1 94.88 29 ILE B CA 1
ATOM 3086 C C . ILE B 1 29 ? 10.68 21.562 16.156 1 94.88 29 ILE B C 1
ATOM 3088 O O . ILE B 1 29 ? 11.633 22.344 16.156 1 94.88 29 ILE B O 1
ATOM 3092 N N . ASN B 1 30 ? 10.539 20.609 15.211 1 91.88 30 ASN B N 1
ATOM 3093 C CA . ASN B 1 30 ? 11.289 20.656 13.961 1 91.88 30 ASN B CA 1
ATOM 3094 C C . ASN B 1 30 ? 10.656 21.609 12.961 1 91.88 30 ASN B C 1
ATOM 3096 O O . ASN B 1 30 ? 10.039 21.172 11.984 1 91.88 30 ASN B O 1
ATOM 3100 N N . PHE B 1 31 ? 10.867 22.859 13.312 1 88.06 31 PHE B N 1
ATOM 3101 C CA . PHE B 1 31 ? 10.281 23.891 12.477 1 88.06 31 PHE B CA 1
ATOM 3102 C C . PHE B 1 31 ? 11.195 24.25 11.312 1 88.06 31 PHE B C 1
ATOM 3104 O O . PHE B 1 31 ? 11.789 25.328 11.281 1 88.06 31 PHE B O 1
ATOM 3111 N N . THR B 1 32 ? 11.273 23.375 10.375 1 81.44 32 THR B N 1
ATOM 3112 C CA . THR B 1 32 ? 12.125 23.531 9.203 1 81.44 32 THR B CA 1
ATOM 3113 C C . THR B 1 32 ? 11.398 24.312 8.109 1 81.44 32 THR B C 1
ATOM 3115 O O . THR B 1 32 ? 10.219 24.625 8.242 1 81.44 32 THR B O 1
ATOM 3118 N N . ASP B 1 33 ? 12.125 24.672 7.133 1 77.25 33 ASP B N 1
ATOM 3119 C CA . ASP B 1 33 ? 11.531 25.359 5.992 1 77.25 33 ASP B CA 1
ATOM 3120 C C . ASP B 1 33 ? 10.406 24.547 5.375 1 77.25 33 ASP B C 1
ATOM 3122 O O . ASP B 1 33 ? 9.453 25.094 4.828 1 77.25 33 ASP B O 1
ATOM 3126 N N . GLU B 1 34 ? 10.508 23.312 5.621 1 73.81 34 GLU B N 1
ATOM 3127 C CA . GLU B 1 34 ? 9.484 22.406 5.117 1 73.81 34 GLU B CA 1
ATOM 3128 C C . GLU B 1 34 ? 8.164 22.594 5.859 1 73.81 34 GLU B C 1
ATOM 3130 O O . GLU B 1 34 ? 7.098 22.641 5.238 1 73.81 34 GLU B O 1
ATOM 3135 N N . VAL B 1 35 ? 8.328 22.703 7.141 1 77 35 VAL B N 1
ATOM 3136 C CA . VAL B 1 35 ? 7.152 22.75 8.008 1 77 35 VAL B CA 1
ATOM 3137 C C . VAL B 1 35 ? 6.445 24.094 7.844 1 77 35 VAL B C 1
ATOM 3139 O O . VAL B 1 35 ? 5.234 24.188 8.055 1 77 35 VAL B O 1
ATOM 3142 N N . LYS B 1 36 ? 7.223 25.016 7.387 1 73.19 36 LYS B N 1
ATOM 3143 C CA . LYS B 1 36 ? 6.684 26.359 7.199 1 73.19 36 LYS B CA 1
ATOM 3144 C C . LYS B 1 36 ? 5.742 26.406 6 1 73.19 36 LYS B C 1
ATOM 3146 O O . LYS B 1 36 ? 4.941 27.328 5.871 1 73.19 36 LYS B O 1
ATOM 3151 N N . THR B 1 37 ? 5.898 25.359 5.207 1 72.19 37 THR B N 1
ATOM 3152 C CA . THR B 1 37 ? 5.078 25.328 4.004 1 72.19 37 THR B CA 1
ATOM 3153 C C . THR B 1 37 ? 3.771 24.578 4.27 1 72.19 37 THR B C 1
ATOM 3155 O O . THR B 1 37 ? 3.344 24.453 5.418 1 72.19 37 THR B O 1
ATOM 3158 N N . ASN B 1 38 ? 3.1 24.25 3.207 1 75.88 38 ASN B N 1
ATOM 3159 C CA . ASN B 1 38 ? 1.8 23.594 3.289 1 75.88 38 ASN B CA 1
ATOM 3160 C C . ASN B 1 38 ? 1.934 22.141 3.74 1 75.88 38 ASN B C 1
ATOM 3162 O O . ASN B 1 38 ? 0.939 21.406 3.822 1 75.88 38 ASN B O 1
ATOM 3166 N N . TYR B 1 39 ? 3.062 21.828 4.23 1 83 39 TYR B N 1
ATOM 3167 C CA . TYR B 1 39 ? 3.414 20.469 4.594 1 83 39 TYR B CA 1
ATOM 3168 C C . TYR B 1 39 ? 2.572 19.984 5.766 1 83 39 TYR B C 1
ATOM 3170 O O . TYR B 1 39 ? 1.97 18.906 5.703 1 83 39 TYR B O 1
ATOM 3178 N N . TYR B 1 40 ? 2.49 20.75 6.797 1 88.5 40 TYR B N 1
ATOM 3179 C CA . TYR B 1 40 ? 1.713 20.375 7.977 1 88.5 40 TYR B CA 1
ATOM 3180 C C . TYR B 1 40 ? 0.225 20.312 7.648 1 88.5 40 TYR B C 1
ATOM 3182 O O . TYR B 1 40 ? -0.474 19.406 8.086 1 88.5 40 TYR B O 1
ATOM 3190 N N . GLY B 1 41 ? -0.21 21.297 6.949 1 89.25 41 GLY B N 1
ATOM 3191 C CA . GLY B 1 41 ? -1.604 21.312 6.531 1 89.25 41 GLY B CA 1
ATOM 3192 C C . GLY B 1 41 ? -1.989 20.094 5.711 1 89.25 41 GLY B C 1
ATOM 3193 O O . GLY B 1 41 ? -3.047 19.5 5.93 1 89.25 41 GLY B O 1
ATOM 3194 N N . ASP B 1 42 ? -1.119 19.75 4.785 1 90.5 42 ASP B N 1
ATOM 3195 C CA . ASP B 1 42 ? -1.364 18.578 3.951 1 90.5 42 ASP B CA 1
ATOM 3196 C C . ASP B 1 42 ? -1.477 17.312 4.801 1 90.5 42 ASP B C 1
ATOM 3198 O O . ASP B 1 42 ? -2.369 16.484 4.582 1 90.5 42 ASP B O 1
ATOM 3202 N N . LEU B 1 43 ? -0.536 17.203 5.699 1 92.75 43 LEU B N 1
ATOM 3203 C CA . LEU B 1 43 ? -0.514 16.062 6.602 1 92.75 43 LEU B CA 1
ATOM 3204 C C . LEU B 1 43 ? -1.816 15.961 7.387 1 92.75 43 LEU B C 1
ATOM 3206 O O . LEU B 1 43 ? -2.461 14.914 7.406 1 92.75 43 LEU B O 1
ATOM 3210 N N . ASN B 1 44 ? -2.219 17.016 7.93 1 92.81 44 ASN B N 1
ATOM 3211 C CA . ASN B 1 44 ? -3.424 17.062 8.75 1 92.81 44 ASN B CA 1
ATOM 3212 C C . ASN B 1 44 ? -4.676 16.797 7.918 1 92.81 44 ASN B C 1
ATOM 3214 O O . ASN B 1 44 ? -5.578 16.078 8.352 1 92.81 44 ASN B O 1
ATOM 3218 N N . ASN B 1 45 ? -4.73 17.391 6.801 1 93.06 45 ASN B N 1
ATOM 3219 C CA . ASN B 1 45 ? -5.891 17.203 5.934 1 93.06 45 ASN B CA 1
ATOM 3220 C C . ASN B 1 45 ? -6.004 15.766 5.445 1 93.06 45 ASN B C 1
ATOM 3222 O O . ASN B 1 45 ? -7.105 15.211 5.383 1 93.06 45 ASN B O 1
ATOM 3226 N N . TYR B 1 46 ? -4.914 15.234 5.09 1 95.31 46 TYR B N 1
ATOM 3227 C CA . TYR B 1 46 ? -4.914 13.844 4.645 1 95.31 46 TYR B CA 1
ATOM 3228 C C . TYR B 1 46 ? -5.449 12.922 5.734 1 95.31 46 TYR B C 1
ATOM 3230 O O . TYR B 1 46 ? -6.258 12.039 5.461 1 95.31 46 TYR B O 1
ATOM 3238 N N . LEU B 1 47 ? -4.984 13.164 6.977 1 95.56 47 LEU B N 1
ATOM 3239 C CA . LEU B 1 47 ? -5.465 12.383 8.109 1 95.56 47 LEU B CA 1
ATOM 3240 C C . LEU B 1 47 ? -6.973 12.539 8.273 1 95.56 47 LEU B C 1
ATOM 3242 O O . LEU B 1 47 ? -7.691 11.539 8.398 1 95.56 47 LEU B O 1
ATOM 3246 N N . HIS B 1 48 ? -7.402 13.68 8.203 1 94.12 48 HIS B N 1
ATOM 3247 C CA . HIS B 1 48 ? -8.82 13.961 8.391 1 94.12 48 HIS B CA 1
ATOM 3248 C C . HIS B 1 48 ? -9.656 13.32 7.281 1 94.12 48 HIS B C 1
ATOM 3250 O O . HIS B 1 48 ? -10.703 12.727 7.551 1 94.12 48 HIS B O 1
ATOM 3256 N N . ASP B 1 49 ? -9.148 13.43 6.105 1 93.38 49 ASP B N 1
ATOM 3257 C CA . ASP B 1 49 ? -9.891 12.945 4.945 1 93.38 49 ASP B CA 1
ATOM 3258 C C . ASP B 1 49 ? -10.039 11.43 4.984 1 93.38 49 ASP B C 1
ATOM 3260 O O . ASP B 1 49 ? -10.984 10.875 4.41 1 93.38 49 ASP B O 1
ATOM 3264 N N . THR B 1 50 ? -9.172 10.773 5.641 1 96.31 50 THR B N 1
ATOM 3265 C CA . THR B 1 50 ? -9.141 9.32 5.535 1 96.31 50 THR B CA 1
ATOM 3266 C C . THR B 1 50 ? -9.656 8.672 6.816 1 96.31 50 THR B C 1
ATOM 3268 O O . THR B 1 50 ? -9.836 7.457 6.875 1 96.31 50 THR B O 1
ATOM 3271 N N . LEU B 1 51 ? -9.961 9.453 7.848 1 96.62 51 LEU B N 1
ATOM 3272 C CA . LEU B 1 51 ? -10.383 8.914 9.141 1 96.62 51 LEU B CA 1
ATOM 3273 C C . LEU B 1 51 ? -11.664 8.109 8.992 1 96.62 51 LEU B C 1
ATOM 3275 O O . LEU B 1 51 ? -11.828 7.066 9.633 1 96.62 51 LEU B O 1
ATOM 3279 N N . SER B 1 52 ? -12.539 8.539 8.164 1 95.44 52 SER B N 1
ATOM 3280 C CA . SER B 1 52 ? -13.852 7.914 8.039 1 95.44 52 SER B CA 1
ATOM 3281 C C . SER B 1 52 ? -13.758 6.562 7.336 1 95.44 52 SER B C 1
ATOM 3283 O O . SER B 1 52 ? -14.703 5.777 7.359 1 95.44 52 SER B O 1
ATOM 3285 N N . LEU B 1 53 ? -12.617 6.289 6.699 1 97.06 53 LEU B N 1
ATOM 3286 C CA . LEU B 1 53 ? -12.438 5.043 5.961 1 97.06 53 LEU B CA 1
ATOM 3287 C C . LEU B 1 53 ? -12.07 3.9 6.898 1 97.06 53 LEU B C 1
ATOM 3289 O O . LEU B 1 53 ? -12.109 2.732 6.508 1 97.06 53 LEU B O 1
ATOM 3293 N N . VAL B 1 54 ? -11.68 4.273 8.125 1 97.88 54 VAL B N 1
ATOM 3294 C CA . VAL B 1 54 ? -11.43 3.256 9.141 1 97.88 54 VAL B CA 1
ATOM 3295 C C . VAL B 1 54 ? -12.75 2.836 9.781 1 97.88 54 VAL B C 1
ATOM 3297 O O . VAL B 1 54 ? -13.156 3.389 10.812 1 97.88 54 VAL B O 1
ATOM 3300 N N . LYS B 1 55 ? -13.352 1.836 9.203 1 95.88 55 LYS B N 1
ATOM 3301 C CA . LYS B 1 55 ? -14.68 1.419 9.648 1 95.88 55 LYS B CA 1
ATOM 3302 C C . LYS B 1 55 ? -14.906 -0.063 9.367 1 95.88 55 LYS B C 1
ATOM 3304 O O . LYS B 1 55 ? -14.125 -0.696 8.656 1 95.88 55 LYS B O 1
ATOM 3309 N N . SER B 1 56 ? -15.945 -0.528 9.93 1 96 56 SER B N 1
ATOM 3310 C CA . SER B 1 56 ? -16.328 -1.919 9.711 1 96 56 SER B CA 1
ATOM 3311 C C . SER B 1 56 ? -16.797 -2.148 8.273 1 96 56 SER B C 1
ATOM 3313 O O . SER B 1 56 ? -17.172 -1.203 7.586 1 96 56 SER B O 1
ATOM 3315 N N . PHE B 1 57 ? -16.766 -3.412 7.934 1 95.12 57 PHE B N 1
ATOM 3316 C CA . PHE B 1 57 ? -17.172 -3.766 6.574 1 95.12 57 PHE B CA 1
ATOM 3317 C C . PHE B 1 57 ? -18.672 -3.623 6.402 1 95.12 57 PHE B C 1
ATOM 3319 O O . PHE B 1 57 ? -19.438 -3.873 7.34 1 95.12 57 PHE B O 1
ATOM 3326 N N . LYS B 1 58 ? -19 -3.146 5.25 1 92.81 58 LYS B N 1
ATOM 3327 C CA . LYS B 1 58 ? -20.406 -3.252 4.84 1 92.81 58 LYS B CA 1
ATOM 3328 C C . LYS B 1 58 ? -20.734 -4.664 4.363 1 92.81 58 LYS B C 1
ATOM 3330 O O . LYS B 1 58 ? -19.859 -5.539 4.359 1 92.81 58 LYS B O 1
ATOM 3335 N N . LYS B 1 59 ? -21.984 -4.828 4.059 1 93.06 59 LYS B N 1
ATOM 3336 C CA . LYS B 1 59 ? -22.406 -6.125 3.533 1 93.06 59 LYS B CA 1
ATOM 3337 C C . LYS B 1 59 ? -21.609 -6.496 2.285 1 93.06 59 LYS B C 1
ATOM 3339 O O . LYS B 1 59 ? -21.469 -5.684 1.371 1 93.06 59 LYS B O 1
ATOM 3344 N N . ILE B 1 60 ? -21.172 -7.719 2.326 1 92 60 ILE B N 1
ATOM 3345 C CA . ILE B 1 60 ? -20.328 -8.195 1.232 1 92 60 ILE B CA 1
ATOM 3346 C C . ILE B 1 60 ? -21.203 -8.648 0.066 1 92 60 ILE B C 1
ATOM 3348 O O . ILE B 1 60 ? -22.016 -9.562 0.209 1 92 60 ILE B O 1
ATOM 3352 N N . LYS B 1 61 ? -20.969 -8.133 -1.018 1 90.75 61 LYS B N 1
ATOM 3353 C CA . LYS B 1 61 ? -21.797 -8.43 -2.18 1 90.75 61 LYS B CA 1
ATOM 3354 C C . LYS B 1 61 ? -21.094 -9.414 -3.117 1 90.75 61 LYS B C 1
ATOM 3356 O O . LYS B 1 61 ? -21.766 -10.109 -3.891 1 90.75 61 LYS B O 1
ATOM 3361 N N . SER B 1 62 ? -19.812 -9.383 -3.15 1 92.19 62 SER B N 1
ATOM 3362 C CA . SER B 1 62 ? -18.984 -10.227 -4.02 1 92.19 62 SER B CA 1
ATOM 3363 C C . SER B 1 62 ? -17.594 -10.406 -3.447 1 92.19 62 SER B C 1
ATOM 3365 O O . SER B 1 62 ? -17.219 -9.742 -2.482 1 92.19 62 SER B O 1
ATOM 3367 N N . ASP B 1 63 ? -16.859 -11.336 -4.023 1 92.81 63 ASP B N 1
ATOM 3368 C CA . ASP B 1 63 ? -15.469 -11.516 -3.637 1 92.81 63 ASP B CA 1
ATOM 3369 C C . ASP B 1 63 ? -14.664 -10.234 -3.834 1 92.81 63 ASP B C 1
ATOM 3371 O O . ASP B 1 63 ? -13.859 -9.867 -2.982 1 92.81 63 ASP B O 1
ATOM 3375 N N . ALA B 1 64 ? -14.953 -9.625 -4.875 1 93.12 64 ALA B N 1
ATOM 3376 C CA . ALA B 1 64 ? -14.258 -8.375 -5.191 1 93.12 64 ALA B CA 1
ATOM 3377 C C . ALA B 1 64 ? -14.555 -7.301 -4.148 1 93.12 64 ALA B C 1
ATOM 3379 O O . ALA B 1 64 ? -13.664 -6.539 -3.764 1 93.12 64 ALA B O 1
ATOM 3380 N N . ASP B 1 65 ? -15.734 -7.281 -3.725 1 94.12 65 ASP B N 1
ATOM 3381 C CA . ASP B 1 65 ? -16.141 -6.32 -2.705 1 94.12 65 ASP B CA 1
ATOM 3382 C C . ASP B 1 65 ? -15.445 -6.594 -1.378 1 94.12 65 ASP B C 1
ATOM 3384 O O . ASP B 1 65 ? -14.992 -5.664 -0.704 1 94.12 65 ASP B O 1
ATOM 3388 N N . TYR B 1 66 ? -15.398 -7.832 -1.087 1 95.31 66 TYR B N 1
ATOM 3389 C CA . TYR B 1 66 ? -14.719 -8.242 0.133 1 95.31 66 TYR B CA 1
ATOM 3390 C C . TYR B 1 66 ? -13.25 -7.824 0.104 1 95.31 66 TYR B C 1
ATOM 3392 O O . TYR B 1 66 ? -12.758 -7.188 1.039 1 95.31 66 TYR B O 1
ATOM 3400 N N . ILE B 1 67 ? -12.602 -8.094 -0.951 1 96.44 67 ILE B N 1
ATOM 3401 C CA . ILE B 1 67 ? -11.188 -7.777 -1.107 1 96.44 67 ILE B CA 1
ATOM 3402 C C . ILE B 1 67 ? -10.992 -6.262 -1.105 1 96.44 67 ILE B C 1
ATOM 3404 O O . ILE B 1 67 ? -10.055 -5.75 -0.493 1 96.44 67 ILE B O 1
ATOM 3408 N N . SER B 1 68 ? -11.914 -5.582 -1.713 1 96.94 68 SER B N 1
ATOM 3409 C CA . SER B 1 68 ? -11.828 -4.125 -1.784 1 96.94 68 SER B CA 1
ATOM 3410 C C . SER B 1 68 ? -11.891 -3.5 -0.395 1 96.94 68 SER B C 1
ATOM 3412 O O . SER B 1 68 ? -11.125 -2.588 -0.085 1 96.94 68 SER B O 1
ATOM 3414 N N . GLN B 1 69 ? -12.781 -3.947 0.344 1 97.19 69 GLN B N 1
ATOM 3415 C CA . GLN B 1 69 ? -12.938 -3.398 1.688 1 97.19 69 GLN B CA 1
ATOM 3416 C C . GLN B 1 69 ? -11.703 -3.68 2.539 1 97.19 69 GLN B C 1
ATOM 3418 O O . GLN B 1 69 ? -11.281 -2.834 3.334 1 97.19 69 GLN B O 1
ATOM 3423 N N . ILE B 1 70 ? -11.117 -4.836 2.332 1 97.69 70 ILE B N 1
ATOM 3424 C CA . ILE B 1 70 ? -9.891 -5.191 3.037 1 97.69 70 ILE B CA 1
ATOM 3425 C C . ILE B 1 70 ? -8.773 -4.227 2.645 1 97.69 70 ILE B C 1
ATOM 3427 O O . ILE B 1 70 ? -8.086 -3.678 3.51 1 97.69 70 ILE B O 1
ATOM 3431 N N . ILE B 1 71 ? -8.664 -4.035 1.395 1 98.19 71 ILE B N 1
ATOM 3432 C CA . ILE B 1 71 ? -7.594 -3.191 0.867 1 98.19 71 ILE B CA 1
ATOM 3433 C C . ILE B 1 71 ? -7.723 -1.778 1.43 1 98.19 71 ILE B C 1
ATOM 3435 O O . ILE B 1 71 ? -6.746 -1.202 1.909 1 98.19 71 ILE B O 1
ATOM 3439 N N . VAL B 1 72 ? -8.883 -1.256 1.425 1 98.5 72 VAL B N 1
ATOM 3440 C CA . VAL B 1 72 ? -9.109 0.114 1.877 1 98.5 72 VAL B CA 1
ATOM 3441 C C . VAL B 1 72 ? -8.766 0.23 3.361 1 98.5 72 VAL B C 1
ATOM 3443 O O . VAL B 1 72 ? -7.992 1.103 3.76 1 98.5 72 VAL B O 1
ATOM 3446 N N . LEU B 1 73 ? -9.281 -0.647 4.102 1 98.44 73 LEU B N 1
ATOM 3447 C CA . LEU B 1 73 ? -9.086 -0.584 5.547 1 98.44 73 LEU B CA 1
ATOM 3448 C C . LEU B 1 73 ? -7.605 -0.68 5.898 1 98.44 73 LEU B C 1
ATOM 3450 O O . LEU B 1 73 ? -7.078 0.175 6.613 1 98.44 73 LEU B O 1
ATOM 3454 N N . LEU B 1 74 ? -7.004 -1.659 5.363 1 98.56 74 LEU B N 1
ATOM 3455 C CA . LEU B 1 74 ? -5.621 -1.931 5.746 1 98.56 74 LEU B CA 1
ATOM 3456 C C . LEU B 1 74 ? -4.684 -0.862 5.195 1 98.56 74 LEU B C 1
ATOM 3458 O O . LEU B 1 74 ? -3.736 -0.455 5.867 1 98.56 74 LEU B O 1
ATOM 3462 N N . GLN B 1 75 ? -4.938 -0.38 4.023 1 98.5 75 GLN B N 1
ATOM 3463 C CA . GLN B 1 75 ? -4.07 0.629 3.424 1 98.5 75 GLN B CA 1
ATOM 3464 C C . GLN B 1 75 ? -4.199 1.967 4.148 1 98.5 75 GLN B C 1
ATOM 3466 O O . GLN B 1 75 ? -3.205 2.67 4.344 1 98.5 75 GLN B O 1
ATOM 3471 N N . VAL B 1 76 ? -5.383 2.311 4.492 1 98.44 76 VAL B N 1
ATOM 3472 C CA . VAL B 1 76 ? -5.617 3.564 5.203 1 98.44 76 VAL B CA 1
ATOM 3473 C C . VAL B 1 76 ? -4.918 3.525 6.562 1 98.44 76 VAL B C 1
ATOM 3475 O O . VAL B 1 76 ? -4.262 4.492 6.957 1 98.44 76 VAL B O 1
ATOM 3478 N N . ILE B 1 77 ? -5.051 2.445 7.23 1 98.56 77 ILE B N 1
ATOM 3479 C CA . ILE B 1 77 ? -4.402 2.287 8.523 1 98.56 77 ILE B CA 1
ATOM 3480 C C . ILE B 1 77 ? -2.893 2.438 8.375 1 98.56 77 ILE B C 1
ATOM 3482 O O . ILE B 1 77 ? -2.25 3.15 9.148 1 98.56 77 ILE B O 1
ATOM 3486 N N . TYR B 1 78 ? -2.428 1.813 7.398 1 98.19 78 TYR B N 1
ATOM 3487 C CA . TYR B 1 78 ? -0.998 1.883 7.117 1 98.19 78 TYR B CA 1
ATOM 3488 C C . TYR B 1 78 ? -0.552 3.326 6.91 1 98.19 78 TYR B C 1
ATOM 3490 O O . TYR B 1 78 ? 0.425 3.771 7.52 1 98.19 78 TYR B O 1
ATOM 3498 N N . THR B 1 79 ? -1.217 4.016 6.098 1 97.69 79 THR B N 1
ATOM 3499 C CA . THR B 1 79 ? -0.854 5.391 5.762 1 97.69 79 THR B CA 1
ATOM 3500 C C . THR B 1 79 ? -1.004 6.301 6.977 1 97.69 79 THR B C 1
ATOM 3502 O O . THR B 1 79 ? -0.171 7.18 7.207 1 97.69 79 THR B O 1
ATOM 3505 N N . GLN B 1 80 ? -2.049 6.082 7.703 1 98.12 80 GLN B N 1
ATOM 3506 C CA . GLN B 1 80 ? -2.273 6.91 8.883 1 98.12 80 GLN B CA 1
ATOM 3507 C C . GLN B 1 80 ? -1.177 6.691 9.922 1 98.12 80 GLN B C 1
ATOM 3509 O O . GLN B 1 80 ? -0.751 7.637 10.594 1 98.12 80 GLN B O 1
ATOM 3514 N N . GLN B 1 81 ? -0.719 5.457 10.07 1 98.44 81 GLN B N 1
ATOM 3515 C CA . GLN B 1 81 ? 0.382 5.188 10.992 1 98.44 81 GLN B CA 1
ATOM 3516 C C . GLN B 1 81 ? 1.641 5.945 10.578 1 98.44 81 GLN B C 1
ATOM 3518 O O . GLN B 1 81 ? 2.34 6.504 11.43 1 98.44 81 GLN B O 1
ATOM 3523 N N . ASP B 1 82 ? 1.864 6.008 9.328 1 96.62 82 ASP B N 1
ATOM 3524 C CA . ASP B 1 82 ? 3.016 6.746 8.812 1 96.62 82 ASP B CA 1
ATOM 3525 C C . ASP B 1 82 ? 2.854 8.242 9.047 1 96.62 82 ASP B C 1
ATOM 3527 O O . ASP B 1 82 ? 3.822 8.938 9.367 1 96.62 82 ASP B O 1
ATOM 3531 N N . LEU B 1 83 ? 1.676 8.734 8.836 1 96.94 83 LEU B N 1
ATOM 3532 C CA . LEU B 1 83 ? 1.409 10.156 9.023 1 96.94 83 LEU B CA 1
ATOM 3533 C C . LEU B 1 83 ? 1.572 10.547 10.484 1 96.94 83 LEU B C 1
ATOM 3535 O O . LEU B 1 83 ? 2.047 11.648 10.789 1 96.94 83 LEU B O 1
ATOM 3539 N N . ILE B 1 84 ? 1.183 9.641 11.359 1 98.12 84 ILE B N 1
ATOM 3540 C CA . ILE B 1 84 ? 1.369 9.891 12.781 1 98.12 84 ILE B CA 1
ATOM 3541 C C . ILE B 1 84 ? 2.859 9.977 13.102 1 98.12 84 ILE B C 1
ATOM 3543 O O . ILE B 1 84 ? 3.289 10.836 13.875 1 98.12 84 ILE B O 1
ATOM 3547 N N . ASP B 1 85 ? 3.631 9.133 12.539 1 97.19 85 ASP B N 1
ATOM 3548 C CA . ASP B 1 85 ? 5.074 9.195 12.742 1 97.19 85 ASP B CA 1
ATOM 3549 C C . ASP B 1 85 ? 5.645 10.523 12.258 1 97.19 85 ASP B C 1
ATOM 3551 O O . ASP B 1 85 ? 6.566 11.07 12.867 1 97.19 85 ASP B O 1
ATOM 3555 N N . GLU B 1 86 ? 5.117 11.039 11.18 1 94.88 86 GLU B N 1
ATOM 3556 C CA . GLU B 1 86 ? 5.539 12.344 10.68 1 94.88 86 GLU B CA 1
ATOM 3557 C C . GLU B 1 86 ? 5.172 13.453 11.656 1 94.88 86 GLU B C 1
ATOM 3559 O O . GLU B 1 86 ? 5.953 14.391 11.867 1 94.88 86 GLU B O 1
ATOM 3564 N N . LEU B 1 87 ? 3.994 13.359 12.188 1 95.81 87 LEU B N 1
ATOM 3565 C CA . LEU B 1 87 ? 3.549 14.344 13.172 1 95.81 87 LEU B CA 1
ATOM 3566 C C . LEU B 1 87 ? 4.438 14.312 14.406 1 95.81 87 LEU B C 1
ATOM 3568 O O . LEU B 1 87 ? 4.805 15.367 14.938 1 95.81 87 LEU B O 1
ATOM 3572 N N . LEU B 1 88 ? 4.742 13.094 14.828 1 97.56 88 LEU B N 1
ATOM 3573 C CA . LEU B 1 88 ? 5.645 12.938 15.961 1 97.56 88 LEU B CA 1
ATOM 3574 C C . LEU B 1 88 ? 7.004 13.562 15.664 1 97.56 88 LEU B C 1
ATOM 3576 O O . LEU B 1 88 ? 7.594 14.219 16.516 1 97.56 88 LEU B O 1
ATOM 3580 N N . TYR B 1 89 ? 7.441 13.406 14.492 1 94.5 89 TYR B N 1
ATOM 3581 C CA . TYR B 1 89 ? 8.711 14 14.078 1 94.5 89 TYR B CA 1
ATOM 3582 C C . TYR B 1 89 ? 8.656 15.516 14.164 1 94.5 89 TYR B C 1
ATOM 3584 O O . TYR B 1 89 ? 9.586 16.156 14.672 1 94.5 89 TYR B O 1
ATOM 3592 N N . ILE B 1 90 ? 7.617 16.094 13.695 1 94 90 ILE B N 1
ATOM 3593 C CA . ILE B 1 90 ? 7.453 17.531 13.727 1 94 90 ILE B CA 1
ATOM 3594 C C . ILE B 1 90 ? 7.547 18.031 15.172 1 94 90 ILE B C 1
ATOM 3596 O O . ILE B 1 90 ? 8.227 19.031 15.445 1 94 90 ILE B O 1
ATOM 3600 N N . PHE B 1 91 ? 6.996 17.312 16.078 1 97.06 91 PHE B N 1
ATOM 3601 C CA . PHE B 1 91 ? 6.922 17.734 17.469 1 97.06 91 PHE B CA 1
ATOM 3602 C C . PHE B 1 91 ? 8.125 17.219 18.25 1 97.06 91 PHE B C 1
ATOM 3604 O O . PHE B 1 91 ? 8.141 17.281 19.484 1 97.06 91 PHE B O 1
ATOM 3611 N N . LYS B 1 92 ? 9.109 16.641 17.562 1 96.62 92 LYS B N 1
ATOM 3612 C CA . LYS B 1 92 ? 10.352 16.156 18.141 1 96.62 92 LYS B CA 1
ATOM 3613 C C . LYS B 1 92 ? 10.086 15.078 19.203 1 96.62 92 LYS B C 1
ATOM 3615 O O . LYS B 1 92 ? 10.664 15.117 20.281 1 96.62 92 LYS B O 1
ATOM 3620 N N . LEU B 1 93 ? 9.156 14.281 18.906 1 97.88 93 LEU B N 1
ATOM 3621 C CA . LEU B 1 93 ? 8.852 13.133 19.766 1 97.88 93 LEU B CA 1
ATOM 3622 C C . LEU B 1 93 ? 9.367 11.844 19.141 1 97.88 93 LEU B C 1
ATOM 3624 O O . LEU B 1 93 ? 9.617 11.789 17.922 1 97.88 93 LEU B O 1
ATOM 3628 N N . ALA B 1 94 ? 9.484 10.844 19.984 1 97.19 94 ALA B N 1
ATOM 3629 C CA . ALA B 1 94 ? 9.938 9.547 19.5 1 97.19 94 ALA B CA 1
ATOM 3630 C C . ALA B 1 94 ? 8.898 8.914 18.578 1 97.19 94 ALA B C 1
ATOM 3632 O O . ALA B 1 94 ? 7.695 9.016 18.828 1 97.19 94 ALA B O 1
ATOM 3633 N N . LYS B 1 95 ? 9.445 8.289 17.562 1 96.94 95 LYS B N 1
ATOM 3634 C CA . LYS B 1 95 ? 8.586 7.578 16.625 1 96.94 95 LYS B CA 1
ATOM 3635 C C . LYS B 1 95 ? 7.809 6.465 17.312 1 96.94 95 LYS B C 1
ATOM 3637 O O . LYS B 1 95 ? 8.234 5.945 18.344 1 96.94 95 LYS B O 1
ATOM 3642 N N . SER B 1 96 ? 6.656 6.105 16.688 1 97.69 96 SER B N 1
ATOM 3643 C CA . SER B 1 96 ? 5.867 4.992 17.203 1 97.69 96 SER B CA 1
ATOM 3644 C C . SER B 1 96 ? 6.625 3.676 17.094 1 97.69 96 SER B C 1
ATOM 3646 O O . SER B 1 96 ? 7.555 3.557 16.297 1 97.69 96 SER B O 1
ATOM 3648 N N . THR B 1 97 ? 6.242 2.68 17.891 1 97.62 97 THR B N 1
ATOM 3649 C CA . THR B 1 97 ? 6.934 1.395 17.891 1 97.62 97 THR B CA 1
ATOM 3650 C C . THR B 1 97 ? 6.203 0.382 17.016 1 97.62 97 THR B C 1
ATOM 3652 O O . THR B 1 97 ? 5.008 0.531 16.75 1 97.62 97 THR B O 1
ATOM 3655 N N . ASN B 1 98 ? 6.918 -0.665 16.609 1 95.88 98 ASN B N 1
ATOM 3656 C CA . ASN B 1 98 ? 6.305 -1.738 15.828 1 95.88 98 ASN B CA 1
ATOM 3657 C C . ASN B 1 98 ? 5.242 -2.479 16.641 1 95.88 98 ASN B C 1
ATOM 3659 O O . ASN B 1 98 ? 4.246 -2.945 16.078 1 95.88 98 ASN B O 1
ATOM 3663 N N . GLU B 1 99 ? 5.547 -2.592 17.844 1 96.62 99 GLU B N 1
ATOM 3664 C CA . GLU B 1 99 ? 4.59 -3.246 18.734 1 96.62 99 GLU B CA 1
ATOM 3665 C C . GLU B 1 99 ? 3.248 -2.521 18.734 1 96.62 99 GLU B C 1
ATOM 3667 O O . GLU B 1 99 ? 2.193 -3.158 18.766 1 96.62 99 GLU B O 1
ATOM 3672 N N . ASP B 1 100 ? 3.287 -1.227 18.672 1 97.12 100 ASP B N 1
ATOM 3673 C CA . ASP B 1 100 ? 2.059 -0.437 18.688 1 97.12 100 ASP B CA 1
ATOM 3674 C C . ASP B 1 100 ? 1.344 -0.485 17.344 1 97.12 100 ASP B C 1
ATOM 3676 O O . ASP B 1 100 ? 0.122 -0.342 17.281 1 97.12 100 ASP B O 1
ATOM 3680 N N . LYS B 1 101 ? 2.078 -0.71 16.297 1 98 101 LYS B N 1
ATOM 3681 C CA . LYS B 1 101 ? 1.508 -0.722 14.953 1 98 101 LYS B CA 1
ATOM 3682 C C . LYS B 1 101 ? 0.926 -2.092 14.617 1 98 101 LYS B C 1
ATOM 3684 O O . LYS B 1 101 ? -0.009 -2.195 13.82 1 98 101 LYS B O 1
ATOM 3689 N N . ASN B 1 102 ? 1.546 -3.08 15.242 1 96.56 102 ASN B N 1
ATOM 3690 C CA . ASN B 1 102 ? 1.139 -4.453 14.961 1 96.56 102 ASN B CA 1
ATOM 3691 C C . ASN B 1 102 ? -0.04 -4.879 15.828 1 96.56 102 ASN B C 1
ATOM 3693 O O . ASN B 1 102 ? -0.244 -4.336 16.922 1 96.56 102 ASN B O 1
ATOM 3697 N N . PRO B 1 103 ? -0.821 -5.801 15.219 1 96.88 103 PRO B N 1
ATOM 3698 C CA . PRO B 1 103 ? -0.629 -6.676 14.062 1 96.88 103 PRO B CA 1
ATOM 3699 C C . PRO B 1 103 ? -1.082 -6.027 12.75 1 96.88 103 PRO B C 1
ATOM 3701 O O . PRO B 1 103 ? -0.89 -6.598 11.68 1 96.88 103 PRO B O 1
ATOM 3704 N N . ASN B 1 104 ? -1.707 -4.848 12.82 1 98 104 ASN B N 1
ATOM 3705 C CA . ASN B 1 104 ? -2.324 -4.242 11.648 1 98 104 ASN B CA 1
ATOM 3706 C C . ASN B 1 104 ? -1.314 -4.047 10.523 1 98 104 ASN B C 1
ATOM 3708 O O . ASN B 1 104 ? -1.605 -4.344 9.359 1 98 104 ASN B O 1
ATOM 3712 N N . ARG B 1 105 ? -0.204 -3.592 10.875 1 97.06 105 ARG B N 1
ATOM 3713 C CA . ARG B 1 105 ? 0.827 -3.328 9.883 1 97.06 105 ARG B CA 1
ATOM 3714 C C . ARG B 1 105 ? 1.289 -4.621 9.219 1 97.06 105 ARG B C 1
ATOM 3716 O O . ARG B 1 105 ? 1.476 -4.668 7.996 1 97.06 105 ARG B O 1
ATOM 3723 N N . ASP B 1 106 ? 1.416 -5.637 9.969 1 95.5 106 ASP B N 1
ATOM 3724 C CA . ASP B 1 106 ? 1.851 -6.926 9.445 1 95.5 106 ASP B CA 1
ATOM 3725 C C . ASP B 1 106 ? 0.801 -7.52 8.508 1 95.5 106 ASP B C 1
ATOM 3727 O O . ASP B 1 106 ? 1.14 -8.07 7.453 1 95.5 106 ASP B O 1
ATOM 3731 N N . ILE B 1 107 ? -0.396 -7.477 8.93 1 96.69 107 ILE B N 1
ATOM 3732 C CA . ILE B 1 107 ? -1.483 -7.98 8.094 1 96.69 107 ILE B CA 1
ATOM 3733 C C . ILE B 1 107 ? -1.467 -7.273 6.742 1 96.69 107 ILE B C 1
ATOM 3735 O O . ILE B 1 107 ? -1.545 -7.922 5.695 1 96.69 107 ILE B O 1
ATOM 3739 N N . ARG B 1 108 ? -1.371 -5.969 6.781 1 97.44 108 ARG B N 1
ATOM 3740 C CA . ARG B 1 108 ? -1.355 -5.172 5.559 1 97.44 108 ARG B CA 1
ATOM 3741 C C . ARG B 1 108 ? -0.175 -5.555 4.672 1 97.44 108 ARG B C 1
ATOM 3743 O O . ARG B 1 108 ? -0.336 -5.746 3.465 1 97.44 108 ARG B O 1
ATOM 3750 N N . ASN B 1 109 ? 1.006 -5.656 5.234 1 94.75 109 ASN B N 1
ATOM 3751 C CA . ASN B 1 109 ? 2.209 -5.98 4.477 1 94.75 109 ASN B CA 1
ATOM 3752 C C . ASN B 1 109 ? 2.102 -7.352 3.812 1 94.75 109 ASN B C 1
ATOM 3754 O O . ASN B 1 109 ? 2.484 -7.516 2.654 1 94.75 109 ASN B O 1
ATOM 3758 N N . GLU B 1 110 ? 1.542 -8.242 4.539 1 93.69 110 GLU B N 1
ATOM 3759 C CA . GLU B 1 110 ? 1.425 -9.602 4.023 1 93.69 110 GLU B CA 1
ATOM 3760 C C . GLU B 1 110 ? 0.329 -9.703 2.965 1 93.69 110 GLU B C 1
ATOM 3762 O O . GLU B 1 110 ? 0.545 -10.258 1.888 1 93.69 110 GLU B O 1
ATOM 3767 N N . LEU B 1 111 ? -0.764 -9.211 3.27 1 95.19 111 LEU B N 1
ATOM 3768 C CA . LEU B 1 111 ? -1.971 -9.508 2.508 1 95.19 111 LEU B CA 1
ATOM 3769 C C . LEU B 1 111 ? -2.076 -8.609 1.282 1 95.19 111 LEU B C 1
ATOM 3771 O O . LEU B 1 111 ? -2.498 -9.055 0.213 1 95.19 111 LEU B O 1
ATOM 3775 N N . ILE B 1 112 ? -1.705 -7.289 1.421 1 95.81 112 ILE B N 1
ATOM 3776 C CA . ILE B 1 112 ? -1.963 -6.402 0.291 1 95.81 112 ILE B CA 1
ATOM 3777 C C . ILE B 1 112 ? -0.705 -5.602 -0.032 1 95.81 112 ILE B C 1
ATOM 3779 O O . ILE B 1 112 ? -0.699 -4.793 -0.964 1 95.81 112 ILE B O 1
ATOM 3783 N N . GLY B 1 113 ? 0.315 -5.746 0.659 1 95 113 GLY B N 1
ATOM 3784 C CA . GLY B 1 113 ? 1.6 -5.141 0.342 1 95 113 GLY B CA 1
ATOM 3785 C C . GLY B 1 113 ? 2.467 -6.012 -0.546 1 95 113 GLY B C 1
ATOM 3786 O O . GLY B 1 113 ? 2.615 -5.738 -1.739 1 95 113 GLY B O 1
ATOM 3787 N N . HIS B 1 114 ? 2.822 -7.066 0.089 1 92.62 114 HIS B N 1
ATOM 3788 C CA . HIS B 1 114 ? 3.637 -8.047 -0.62 1 92.62 114 HIS B CA 1
ATOM 3789 C C . HIS B 1 114 ? 3.127 -9.461 -0.383 1 92.62 114 HIS B C 1
ATOM 3791 O O . HIS B 1 114 ? 3.709 -10.211 0.403 1 92.62 114 HIS B O 1
ATOM 3797 N N . PRO B 1 115 ? 2.143 -9.805 -1.152 1 92.25 115 PRO B N 1
ATOM 3798 C CA . PRO B 1 115 ? 1.562 -11.133 -0.939 1 92.25 115 PRO B CA 1
ATOM 3799 C C . PRO B 1 115 ? 2.574 -12.258 -1.147 1 92.25 115 PRO B C 1
ATOM 3801 O O . PRO B 1 115 ? 2.385 -13.359 -0.635 1 92.25 115 PRO B O 1
ATOM 3804 N N . ILE B 1 116 ? 3.557 -12.008 -1.949 1 89.94 116 ILE B N 1
ATOM 3805 C CA . ILE B 1 116 ? 4.73 -12.867 -2.027 1 89.94 116 ILE B CA 1
ATOM 3806 C C . ILE B 1 116 ? 5.945 -12.141 -1.455 1 89.94 116 ILE B C 1
ATOM 3808 O O . ILE B 1 116 ? 6.332 -11.078 -1.952 1 89.94 116 ILE B O 1
ATOM 3812 N N . SER B 1 117 ? 6.434 -12.711 -0.408 1 87 117 SER B N 1
ATOM 3813 C CA . SER B 1 117 ? 7.547 -12.047 0.259 1 87 117 SER B CA 1
ATOM 3814 C C . SER B 1 117 ? 8.797 -12.914 0.249 1 87 117 SER B C 1
ATOM 3816 O O . SER B 1 117 ? 8.719 -14.133 0.385 1 87 117 SER B O 1
ATOM 3818 N N . ARG B 1 118 ? 9.859 -12.219 0.06 1 86.38 118 ARG B N 1
ATOM 3819 C CA . ARG B 1 118 ? 11.148 -12.898 0.032 1 86.38 118 ARG B CA 1
ATOM 3820 C C . ARG B 1 118 ?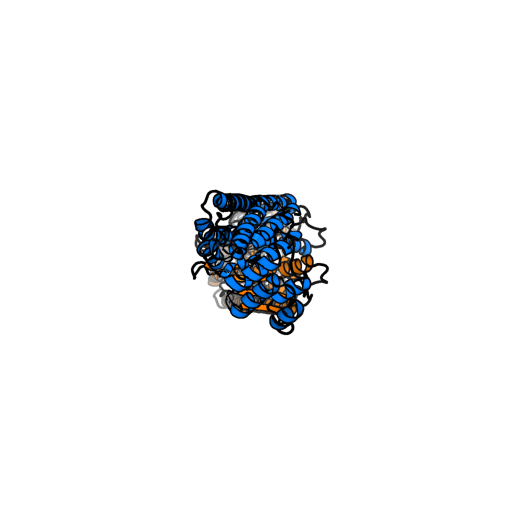 12.109 -12.297 1.057 1 86.38 118 ARG B C 1
ATOM 3822 O O . ARG B 1 118 ? 12.047 -11.102 1.351 1 86.38 118 ARG B O 1
ATOM 3829 N N . ASN B 1 119 ? 12.922 -13.125 1.56 1 82.25 119 ASN B N 1
ATOM 3830 C CA . ASN B 1 119 ? 13.945 -12.688 2.504 1 82.25 119 ASN B CA 1
ATOM 3831 C C . ASN B 1 119 ? 15.211 -12.227 1.785 1 82.25 119 ASN B C 1
ATOM 3833 O O . ASN B 1 119 ? 16.047 -13.039 1.408 1 82.25 119 ASN B O 1
ATOM 3837 N N . LYS B 1 120 ? 15.367 -11.062 1.725 1 76 120 LYS B N 1
ATOM 3838 C CA . LYS B 1 120 ? 16.516 -10.492 1.023 1 76 120 LYS B CA 1
ATOM 3839 C C . LYS B 1 120 ? 17.828 -10.898 1.693 1 76 120 LYS B C 1
ATOM 3841 O O . LYS B 1 120 ? 18.859 -11.016 1.031 1 76 120 LYS B O 1
ATOM 3846 N N . LYS B 1 121 ? 17.703 -11.195 2.98 1 75.81 121 LYS B N 1
ATOM 3847 C CA . LYS B 1 121 ? 18.891 -11.508 3.762 1 75.81 121 LYS B CA 1
ATOM 3848 C C . LYS B 1 121 ? 19.297 -12.969 3.58 1 75.81 121 LYS B C 1
ATOM 3850 O O . LYS B 1 121 ? 20.438 -13.344 3.875 1 75.81 121 LYS B O 1
ATOM 3855 N N . ASP B 1 122 ? 18.469 -13.625 3.191 1 73.75 122 ASP B N 1
ATOM 3856 C CA . ASP B 1 122 ? 18.734 -15.055 3.014 1 73.75 122 ASP B CA 1
ATOM 3857 C C . ASP B 1 122 ? 18.609 -15.453 1.545 1 73.75 122 ASP B C 1
ATOM 3859 O O . ASP B 1 122 ? 17.781 -16.297 1.193 1 73.75 122 ASP B O 1
ATOM 3863 N N . ASN B 1 123 ? 19.391 -14.898 0.755 1 73.56 123 ASN B N 1
ATOM 3864 C CA . ASN B 1 123 ? 19.516 -15.227 -0.661 1 73.56 123 ASN B CA 1
ATOM 3865 C C . ASN B 1 123 ? 18.156 -15.164 -1.374 1 73.56 123 ASN B C 1
ATOM 3867 O O . ASN B 1 123 ? 17.844 -16.031 -2.189 1 73.56 123 ASN B O 1
ATOM 3871 N N . ASN B 1 124 ? 17.25 -14.352 -0.922 1 80.31 124 ASN B N 1
ATOM 3872 C CA . ASN B 1 124 ? 15.953 -14.094 -1.549 1 80.31 124 ASN B CA 1
ATOM 3873 C C . ASN B 1 124 ? 15.047 -15.312 -1.498 1 80.31 124 ASN B C 1
ATOM 3875 O O . ASN B 1 124 ? 14.266 -15.555 -2.422 1 80.31 124 ASN B O 1
ATOM 3879 N N . LYS B 1 125 ? 15.234 -16.016 -0.455 1 80.94 125 LYS B N 1
ATOM 3880 C CA . LYS B 1 125 ? 14.359 -17.172 -0.253 1 80.94 125 LYS B CA 1
ATOM 3881 C C . LYS B 1 125 ? 12.93 -16.734 0.049 1 80.94 125 LYS B C 1
ATOM 3883 O O . LYS B 1 125 ? 12.711 -15.68 0.659 1 80.94 125 LYS B O 1
ATOM 3888 N N . LEU B 1 126 ? 12.031 -17.547 -0.434 1 82.19 126 LEU B N 1
ATOM 3889 C CA . LEU B 1 126 ? 10.625 -17.266 -0.187 1 82.19 126 LEU B CA 1
ATOM 3890 C C . LEU B 1 126 ? 10.328 -17.25 1.309 1 82.19 126 LEU B C 1
ATOM 3892 O O . LEU B 1 126 ? 10.648 -18.203 2.018 1 82.19 126 LEU B O 1
ATOM 3896 N N . LYS B 1 127 ? 9.766 -16.203 1.682 1 82.62 127 LYS B N 1
ATOM 3897 C CA . LYS B 1 127 ? 9.344 -16.094 3.074 1 82.62 127 LYS B CA 1
ATOM 3898 C C . LYS B 1 127 ? 7.898 -16.562 3.25 1 82.62 127 LYS B C 1
ATOM 3900 O O . LYS B 1 127 ? 7.594 -17.328 4.164 1 82.62 127 LYS B O 1
ATOM 3905 N N . SER B 1 128 ? 7.117 -16.047 2.363 1 86.5 128 SER B N 1
ATOM 3906 C CA . SER B 1 128 ? 5.719 -16.453 2.475 1 86.5 128 SER B CA 1
ATOM 3907 C C . SER B 1 128 ? 4.941 -16.109 1.207 1 86.5 128 SER B C 1
ATOM 3909 O O . SER B 1 128 ? 5.379 -15.266 0.416 1 86.5 128 SER B O 1
ATOM 3911 N N . SER B 1 129 ? 3.893 -16.859 0.978 1 89.5 129 SER B N 1
ATOM 3912 C CA . SER B 1 129 ? 2.896 -16.562 -0.046 1 89.5 129 SER B CA 1
ATOM 3913 C C . SER B 1 129 ? 1.493 -16.5 0.549 1 89.5 129 SER B C 1
ATOM 3915 O O . SER B 1 129 ? 1.168 -17.266 1.462 1 89.5 129 SER B O 1
ATOM 3917 N N . ILE B 1 130 ? 0.729 -15.57 0.013 1 91.56 130 ILE B N 1
ATOM 3918 C CA . ILE B 1 130 ? -0.557 -15.281 0.639 1 91.56 130 ILE B CA 1
ATOM 3919 C C . ILE B 1 130 ? -1.681 -15.484 -0.375 1 91.56 130 ILE B C 1
ATOM 3921 O O . ILE B 1 130 ? -1.521 -15.172 -1.559 1 91.56 130 ILE B O 1
ATOM 3925 N N . LEU B 1 131 ? -2.82 -16.031 0.178 1 89.81 131 LEU B N 1
ATOM 3926 C CA . LEU B 1 131 ? -4.051 -16.125 -0.602 1 89.81 131 LEU B CA 1
ATOM 3927 C C . LEU B 1 131 ? -5.25 -15.664 0.21 1 89.81 131 LEU B C 1
ATOM 3929 O O . LEU B 1 131 ? -5.426 -16.062 1.361 1 89.81 131 LEU B O 1
ATOM 3933 N N . PHE B 1 132 ? -6.035 -14.836 -0.468 1 91.31 132 PHE B N 1
ATOM 3934 C CA . PHE B 1 132 ? -7.281 -14.453 0.186 1 91.31 132 PHE B CA 1
ATOM 3935 C C . PHE B 1 132 ? -8.156 -15.672 0.434 1 91.31 132 PHE B C 1
ATOM 3937 O O . PHE B 1 132 ? -8.273 -16.547 -0.427 1 91.31 132 PHE B O 1
ATOM 3944 N N . ASP B 1 133 ? -8.688 -15.742 1.55 1 88.69 133 ASP B N 1
ATOM 3945 C CA . ASP B 1 133 ? -9.688 -16.781 1.805 1 88.69 133 ASP B CA 1
ATOM 3946 C C . ASP B 1 133 ? -11.078 -16.297 1.389 1 88.69 133 ASP B C 1
ATOM 3948 O O . ASP B 1 133 ? -11.93 -16.047 2.24 1 88.69 133 ASP B O 1
ATOM 3952 N N . ILE B 1 134 ? -11.344 -16.312 0.142 1 87.56 134 ILE B N 1
ATOM 3953 C CA . ILE B 1 134 ? -12.57 -15.742 -0.388 1 87.56 134 ILE B CA 1
ATOM 3954 C C . ILE B 1 134 ? -13.711 -16.75 -0.241 1 87.56 134 ILE B C 1
ATOM 3956 O O . ILE B 1 134 ? -14.891 -16.391 -0.346 1 87.56 134 ILE B O 1
ATOM 3960 N N . ARG B 1 135 ? -13.461 -17.922 0.022 1 84.12 135 ARG B N 1
ATOM 3961 C CA . ARG B 1 135 ? -14.492 -18.938 0.193 1 84.12 135 ARG B CA 1
ATOM 3962 C C . ARG B 1 135 ? -15.203 -18.781 1.534 1 84.12 135 ARG B C 1
ATOM 3964 O O . ARG B 1 135 ? -16.359 -19.188 1.681 1 84.12 135 ARG B O 1
ATOM 3971 N N . ASN B 1 136 ? -14.516 -18.266 2.434 1 81.06 136 ASN B N 1
ATOM 3972 C CA . ASN B 1 136 ? -15.07 -18.078 3.77 1 81.06 136 ASN B CA 1
ATOM 3973 C C . ASN B 1 136 ? -15.18 -16.609 4.133 1 81.06 136 ASN B C 1
ATOM 3975 O O . ASN B 1 136 ? -14.844 -16.203 5.246 1 81.06 136 ASN B O 1
ATOM 3979 N N . ARG B 1 137 ? -15.719 -15.898 3.207 1 82.12 137 ARG B N 1
ATOM 3980 C CA . ARG B 1 137 ? -15.844 -14.461 3.441 1 82.12 137 ARG B CA 1
ATOM 3981 C C . ARG B 1 137 ? -16.781 -14.18 4.605 1 82.12 137 ARG B C 1
ATOM 3983 O O . ARG B 1 137 ? -17.844 -14.812 4.727 1 82.12 137 ARG B O 1
ATOM 3990 N N . ASP B 1 138 ? -16.312 -13.352 5.43 1 87.62 138 ASP B N 1
ATOM 3991 C CA . ASP B 1 138 ? -17.031 -12.93 6.633 1 87.62 138 ASP B CA 1
ATOM 3992 C C . ASP B 1 138 ? -16.875 -11.43 6.863 1 87.62 138 ASP B C 1
ATOM 3994 O O . ASP B 1 138 ? -15.766 -10.898 6.809 1 87.62 138 ASP B O 1
ATOM 3998 N N . GLU B 1 139 ? -18.016 -10.773 7.07 1 90.69 139 GLU B N 1
ATOM 3999 C CA . GLU B 1 139 ? -18 -9.32 7.227 1 90.69 139 GLU B CA 1
ATOM 4000 C C . GLU B 1 139 ? -17.297 -8.914 8.516 1 90.69 139 GLU B C 1
ATOM 4002 O O . GLU B 1 139 ? -16.922 -7.746 8.688 1 90.69 139 GLU B O 1
ATOM 4007 N N . ASN B 1 140 ? -17.047 -9.859 9.312 1 93.69 140 ASN B N 1
ATOM 4008 C CA . ASN B 1 140 ? -16.484 -9.516 10.617 1 93.69 140 ASN B CA 1
ATOM 4009 C C . ASN B 1 140 ? -15.023 -9.914 10.711 1 93.69 140 ASN B C 1
ATOM 4011 O O . ASN B 1 140 ? -14.352 -9.602 11.695 1 93.69 140 ASN B O 1
ATOM 4015 N N . TYR B 1 141 ? -14.586 -10.578 9.594 1 95.12 141 TYR B N 1
ATOM 4016 C CA . TYR B 1 141 ? -13.227 -11.094 9.711 1 95.12 141 TYR B CA 1
ATOM 4017 C C . TYR B 1 141 ? -12.469 -10.938 8.398 1 95.12 141 TYR B C 1
ATOM 4019 O O . TYR B 1 141 ? -13.062 -11 7.32 1 95.12 141 TYR B O 1
ATOM 4027 N N . ILE B 1 142 ? -11.195 -10.688 8.531 1 94.94 142 ILE B N 1
ATOM 4028 C CA . ILE B 1 142 ? -10.242 -10.867 7.438 1 94.94 142 ILE B CA 1
ATOM 4029 C C . ILE B 1 142 ? -9.578 -12.234 7.559 1 94.94 142 ILE B C 1
ATOM 4031 O O . ILE B 1 142 ? -9.023 -12.57 8.609 1 94.94 142 ILE B O 1
ATOM 4035 N N . SER B 1 143 ? -9.703 -12.961 6.535 1 93.56 143 SER B N 1
ATOM 4036 C CA . SER B 1 143 ? -9.102 -14.289 6.535 1 93.56 143 SER B CA 1
ATOM 4037 C C . SER B 1 143 ? -8.258 -14.516 5.289 1 93.56 143 SER B C 1
ATOM 4039 O O . SER B 1 143 ? -8.633 -14.102 4.191 1 93.56 143 SER B O 1
ATOM 4041 N N . TYR B 1 144 ? -7.086 -15.133 5.527 1 92.25 144 TYR B N 1
ATOM 4042 C CA . TYR B 1 144 ? -6.227 -15.477 4.402 1 92.25 144 TYR B CA 1
ATOM 4043 C C . TYR B 1 144 ? -5.312 -16.656 4.75 1 92.25 144 TYR B C 1
ATOM 4045 O O . TYR B 1 144 ? -5.117 -16.969 5.926 1 92.25 144 TYR B O 1
ATOM 4053 N N . ALA B 1 145 ? -4.891 -17.312 3.723 1 91 145 ALA B N 1
ATOM 4054 C CA . ALA B 1 145 ? -3.941 -18.406 3.877 1 91 145 ALA B CA 1
ATOM 4055 C C . ALA B 1 145 ? -2.51 -17.938 3.656 1 91 145 ALA B C 1
ATOM 4057 O O . ALA B 1 145 ? -2.23 -17.203 2.699 1 91 145 ALA B O 1
ATOM 4058 N N . LYS B 1 146 ? -1.731 -18.281 4.59 1 90.69 146 LYS B N 1
ATOM 4059 C CA . LYS B 1 146 ? -0.304 -17.984 4.5 1 90.69 146 LYS B CA 1
ATOM 4060 C C . LYS B 1 146 ? 0.512 -19.266 4.371 1 90.69 146 LYS B C 1
ATOM 4062 O O . LYS B 1 146 ? 0.365 -20.188 5.18 1 90.69 146 LYS B O 1
ATOM 4067 N N . TYR B 1 147 ? 1.276 -19.266 3.344 1 86.81 147 TYR B N 1
ATOM 4068 C CA . TYR B 1 147 ? 2.162 -20.406 3.133 1 86.81 147 TYR B CA 1
ATOM 4069 C C . TYR B 1 147 ? 3.621 -20 3.311 1 86.81 147 TYR B C 1
ATOM 4071 O O . TYR B 1 147 ? 4.062 -18.984 2.768 1 86.81 147 TYR B O 1
ATOM 4079 N N . SER B 1 148 ? 4.184 -20.797 4.227 1 81.06 148 SER B N 1
ATOM 4080 C CA . SER B 1 148 ? 5.621 -20.656 4.422 1 81.06 148 SER B CA 1
ATOM 4081 C C . SER B 1 148 ? 6.34 -21.984 4.215 1 81.06 148 SER B C 1
ATOM 4083 O O . SER B 1 148 ? 5.938 -23.016 4.777 1 81.06 148 SER B O 1
ATOM 4085 N N . MET B 1 149 ? 7.426 -22.062 3.203 1 67.94 149 MET B N 1
ATOM 4086 C CA . MET B 1 149 ? 8.203 -23.203 2.732 1 67.94 149 MET B CA 1
ATOM 4087 C C . MET B 1 149 ? 7.598 -24.516 3.232 1 67.94 149 MET B C 1
ATOM 4089 O O . MET B 1 149 ? 7.469 -25.469 2.469 1 67.94 149 MET B O 1
ATOM 4093 N N . ARG B 1 150 ? 7.242 -24.625 4.523 1 66.44 150 ARG B N 1
ATOM 4094 C CA . ARG B 1 150 ? 6.793 -25.969 4.91 1 66.44 150 ARG B CA 1
ATOM 4095 C C . ARG B 1 150 ? 5.531 -25.891 5.762 1 66.44 150 ARG B C 1
ATOM 4097 O O . ARG B 1 150 ? 5.156 -26.875 6.41 1 66.44 150 ARG B O 1
ATOM 4104 N N . LYS B 1 151 ? 4.977 -24.797 5.684 1 80.38 151 LYS B N 1
ATOM 4105 C CA . LYS B 1 151 ? 3.826 -24.703 6.574 1 80.38 151 LYS B CA 1
ATOM 4106 C C . LYS B 1 151 ? 2.75 -23.797 6.004 1 80.38 151 LYS B C 1
ATOM 4108 O O . LYS B 1 151 ? 3.059 -22.734 5.453 1 80.38 151 LYS B O 1
ATOM 4113 N N . SER B 1 152 ? 1.516 -24.359 6.012 1 84.56 152 SER B N 1
ATOM 4114 C CA . SER B 1 152 ? 0.348 -23.562 5.66 1 84.56 152 SER B CA 1
ATOM 4115 C C . SER B 1 152 ? -0.434 -23.156 6.906 1 84.56 152 SER B C 1
ATOM 4117 O O . SER B 1 152 ? -0.604 -23.953 7.828 1 84.56 152 SER B O 1
ATOM 4119 N N . GLU B 1 153 ? -0.665 -21.906 7.008 1 89.75 153 GLU B N 1
ATOM 4120 C CA . GLU B 1 153 ? -1.408 -21.359 8.148 1 89.75 153 GLU B CA 1
ATOM 4121 C C . GLU B 1 153 ? -2.596 -20.531 7.684 1 89.75 153 GLU B C 1
ATOM 4123 O O . GLU B 1 153 ? -2.477 -19.734 6.742 1 89.75 153 GLU B O 1
ATOM 4128 N N . LEU B 1 154 ? -3.686 -20.828 8.289 1 90.75 154 LEU B N 1
ATOM 4129 C CA . LEU B 1 154 ? -4.844 -19.969 8.078 1 90.75 154 LEU B CA 1
ATOM 4130 C C . LEU B 1 154 ? -4.883 -18.844 9.117 1 90.75 154 LEU B C 1
ATOM 4132 O O . LEU B 1 154 ? -4.895 -19.109 10.32 1 90.75 154 LEU B O 1
ATOM 4136 N N . LYS B 1 155 ? -4.832 -17.703 8.648 1 93.44 155 LYS B N 1
ATOM 4137 C CA . LYS B 1 155 ? -4.879 -16.531 9.516 1 93.44 155 LYS B CA 1
ATOM 4138 C C . LYS B 1 155 ? -6.258 -15.875 9.484 1 93.44 155 LYS B C 1
ATOM 4140 O O . LYS B 1 155 ? -6.875 -15.773 8.422 1 93.44 155 LYS B O 1
ATOM 4145 N N . LYS B 1 156 ? -6.727 -15.555 10.68 1 94.5 156 LYS B N 1
ATOM 4146 C CA . LYS B 1 156 ? -8.031 -14.914 10.812 1 94.5 156 LYS B CA 1
ATOM 4147 C C . LYS B 1 156 ? -7.992 -13.789 11.844 1 94.5 156 LYS B C 1
ATOM 4149 O O . LYS B 1 156 ? -7.57 -14 12.984 1 94.5 156 LYS B O 1
ATOM 4154 N N . TYR B 1 157 ? -8.445 -12.594 11.445 1 96.12 157 TYR B N 1
ATOM 4155 C CA . TYR B 1 157 ? -8.422 -11.422 12.32 1 96.12 157 TYR B CA 1
ATOM 4156 C C . TYR B 1 157 ? -9.789 -10.734 12.336 1 96.12 157 TYR B C 1
ATOM 4158 O O . TYR B 1 157 ? -10.391 -10.516 11.289 1 96.12 157 TYR B O 1
ATOM 4166 N N . SER B 1 158 ? -10.219 -10.43 13.531 1 96.94 158 SER B N 1
ATOM 4167 C CA . SER B 1 158 ? -11.469 -9.688 13.68 1 96.94 158 SER B CA 1
ATOM 4168 C C . SER B 1 158 ? -11.312 -8.242 13.203 1 96.94 158 SER B C 1
ATOM 4170 O O . SER B 1 158 ? -10.359 -7.555 13.586 1 96.94 158 SER B O 1
ATOM 4172 N N . ILE B 1 159 ? -12.273 -7.828 12.398 1 97.19 159 ILE B N 1
ATOM 4173 C CA . ILE B 1 159 ? -12.25 -6.461 11.891 1 97.19 159 ILE B CA 1
ATOM 4174 C C . ILE B 1 159 ? -12.367 -5.477 13.055 1 97.19 159 ILE B C 1
ATOM 4176 O O . ILE B 1 159 ? -11.648 -4.473 13.094 1 97.19 159 ILE B O 1
ATOM 4180 N N . ASP B 1 160 ? -13.18 -5.766 13.953 1 97.06 160 ASP B N 1
ATOM 4181 C CA . ASP B 1 160 ? -13.352 -4.91 15.125 1 97.06 160 ASP B CA 1
ATOM 4182 C C . ASP B 1 160 ? -12.047 -4.762 15.898 1 97.06 160 ASP B C 1
ATOM 4184 O O . ASP B 1 160 ? -11.719 -3.672 16.375 1 97.06 160 ASP B O 1
ATOM 4188 N N . GLU B 1 161 ? -11.359 -5.832 15.984 1 97.44 161 GLU B N 1
ATOM 4189 C CA . GLU B 1 161 ? -10.078 -5.781 16.688 1 97.44 161 GLU B CA 1
ATOM 4190 C C . GLU B 1 161 ? -9.062 -4.941 15.922 1 97.44 161 GLU B C 1
ATOM 4192 O O . GLU B 1 161 ? -8.273 -4.211 16.531 1 97.44 161 GLU B O 1
ATOM 4197 N N . ILE B 1 162 ? -9.078 -5.09 14.648 1 98.12 162 ILE B N 1
ATOM 4198 C CA . ILE B 1 162 ? -8.18 -4.309 13.805 1 98.12 162 ILE B CA 1
ATOM 4199 C C . ILE B 1 162 ? -8.453 -2.818 14 1 98.12 162 ILE B C 1
ATOM 4201 O O . ILE B 1 162 ? -7.531 -2.031 14.211 1 98.12 162 ILE B O 1
ATOM 4205 N N . ILE B 1 163 ? -9.68 -2.475 13.969 1 98.19 163 ILE B N 1
ATOM 4206 C CA . ILE B 1 163 ? -10.094 -1.082 14.102 1 98.19 163 ILE B CA 1
ATOM 4207 C C . ILE B 1 163 ? -9.758 -0.579 15.508 1 98.19 163 ILE B C 1
ATOM 4209 O O . ILE B 1 163 ? -9.219 0.518 15.672 1 98.19 163 ILE B O 1
ATOM 4213 N N . GLU B 1 164 ? -10.023 -1.391 16.5 1 97.94 164 GLU B N 1
ATOM 4214 C CA . GLU B 1 164 ? -9.766 -0.995 17.875 1 97.94 164 GLU B CA 1
ATOM 4215 C C . GLU B 1 164 ? -8.266 -0.826 18.125 1 97.94 164 GLU B C 1
ATOM 4217 O O . GLU B 1 164 ? -7.852 0.104 18.828 1 97.94 164 GLU B O 1
ATOM 4222 N N . ASN B 1 165 ? -7.512 -1.729 17.625 1 98.12 165 ASN B N 1
ATOM 4223 C CA . ASN B 1 165 ? -6.062 -1.61 17.734 1 98.12 165 ASN B CA 1
ATOM 4224 C C . ASN B 1 165 ? -5.555 -0.305 17.125 1 98.12 165 ASN B C 1
ATOM 4226 O O . ASN B 1 165 ? -4.668 0.342 17.688 1 98.12 165 ASN B O 1
ATOM 4230 N N . HIS B 1 166 ? -6.141 0.055 16.047 1 98.62 166 HIS B N 1
ATOM 4231 C CA . HIS B 1 166 ? -5.723 1.287 15.391 1 98.62 166 HIS B CA 1
ATOM 4232 C C . HIS B 1 166 ? -6.18 2.514 16.172 1 98.62 166 HIS B C 1
ATOM 4234 O O . HIS B 1 166 ? -5.445 3.5 16.281 1 98.62 166 HIS B O 1
ATOM 4240 N N . LYS B 1 167 ? -7.348 2.457 16.688 1 98 167 LYS B N 1
ATOM 4241 C CA . LYS B 1 167 ? -7.828 3.543 17.531 1 98 167 LYS B CA 1
ATOM 4242 C C . LYS B 1 167 ? -6.91 3.746 18.734 1 98 167 LYS B C 1
ATOM 4244 O O . LYS B 1 167 ? -6.594 4.883 19.094 1 98 167 LYS B O 1
ATOM 4249 N N . ASN B 1 168 ? -6.535 2.666 19.312 1 98.12 168 ASN B N 1
ATOM 4250 C CA . ASN B 1 168 ? -5.617 2.736 20.438 1 98.12 168 ASN B CA 1
ATOM 4251 C C . ASN B 1 168 ? -4.285 3.359 20.047 1 98.12 168 ASN B C 1
ATOM 4253 O O . ASN B 1 168 ? -3.725 4.168 20.797 1 98.12 168 ASN B O 1
ATOM 4257 N N . PHE B 1 169 ? -3.84 2.975 18.953 1 98.56 169 PHE B N 1
ATOM 4258 C CA . PHE B 1 169 ? -2.609 3.539 18.406 1 98.56 169 PHE B CA 1
ATOM 4259 C C . PHE B 1 169 ? -2.736 5.047 18.234 1 98.56 169 PHE B C 1
ATOM 4261 O O . PHE B 1 169 ? -1.876 5.805 18.688 1 98.56 169 PHE B O 1
ATOM 4268 N N . LEU B 1 170 ? -3.795 5.48 17.578 1 98.62 170 LEU B N 1
ATOM 4269 C CA . LEU B 1 170 ? -4 6.902 17.312 1 98.62 170 LEU B CA 1
ATOM 4270 C C . LEU B 1 170 ? -4.133 7.672 18.625 1 98.62 170 LEU B C 1
ATOM 4272 O O . LEU B 1 170 ? -3.492 8.711 18.812 1 98.62 170 LEU B O 1
ATOM 4276 N N . ASN B 1 171 ? -4.902 7.121 19.484 1 98.38 171 ASN B N 1
ATOM 4277 C CA . ASN B 1 171 ? -5.109 7.781 20.766 1 98.38 171 ASN B CA 1
ATOM 4278 C C . ASN B 1 171 ? -3.801 7.93 21.531 1 98.38 171 ASN B C 1
ATOM 4280 O O . ASN B 1 171 ? -3.512 9 22.078 1 98.38 171 ASN B O 1
ATOM 4284 N N . LYS B 1 172 ? -3.057 6.926 21.578 1 98.56 172 LYS B N 1
ATOM 4285 C CA . LYS B 1 172 ? -1.803 6.918 22.328 1 98.56 172 LYS B CA 1
ATOM 4286 C C . LYS B 1 172 ? -0.864 8.016 21.828 1 98.56 172 LYS B C 1
ATOM 4288 O O . LYS B 1 172 ? -0.363 8.812 22.625 1 98.56 172 LYS B O 1
ATOM 4293 N N . TYR B 1 173 ? -0.727 8.117 20.625 1 98.75 173 TYR B N 1
ATOM 4294 C CA . TYR B 1 173 ? 0.308 9.008 20.109 1 98.75 173 TYR B CA 1
ATOM 4295 C C . TYR B 1 173 ? -0.218 10.43 19.969 1 98.75 173 TYR B C 1
ATOM 4297 O O . TYR B 1 173 ? 0.532 11.398 20.125 1 98.75 173 TYR B O 1
ATOM 4305 N N . LEU B 1 174 ? -1.52 10.594 19.703 1 98.62 174 LEU B N 1
ATOM 4306 C CA . LEU B 1 174 ? -2.096 11.93 19.703 1 98.62 174 LEU B CA 1
ATOM 4307 C C . LEU B 1 174 ? -2.088 12.516 21.125 1 98.62 174 LEU B C 1
ATOM 4309 O O . LEU B 1 174 ? -1.868 13.711 21.297 1 98.62 174 LEU B O 1
ATOM 4313 N N . ASP B 1 175 ? -2.268 11.648 22.062 1 98.56 175 ASP B N 1
ATOM 4314 C CA . ASP B 1 175 ? -2.205 12.102 23.453 1 98.56 175 ASP B CA 1
ATOM 4315 C C . ASP B 1 175 ? -0.791 12.539 23.828 1 98.56 175 ASP B C 1
ATOM 4317 O O . ASP B 1 175 ? -0.612 13.516 24.562 1 98.56 175 ASP B O 1
ATOM 4321 N N . LYS B 1 176 ? 0.172 11.828 23.344 1 98.62 176 LYS B N 1
ATOM 4322 C CA . LYS B 1 176 ? 1.555 12.227 23.594 1 98.62 176 LYS B CA 1
ATOM 4323 C C . LYS B 1 176 ? 1.827 13.625 23.062 1 98.62 176 LYS B C 1
ATOM 4325 O O . LYS B 1 176 ? 2.486 14.43 23.719 1 98.62 176 LYS B O 1
ATOM 4330 N N . ILE B 1 177 ? 1.342 13.93 21.938 1 98.62 177 ILE B N 1
ATOM 4331 C CA . ILE B 1 177 ? 1.525 15.234 21.297 1 98.62 177 ILE B CA 1
ATOM 4332 C C . ILE B 1 177 ? 0.779 16.297 22.094 1 98.62 177 ILE B C 1
ATOM 4334 O O . ILE B 1 177 ? 1.333 17.359 22.391 1 98.62 177 ILE B O 1
ATOM 4338 N N . LEU B 1 178 ? -0.442 15.977 22.453 1 98.69 178 LEU B N 1
ATOM 4339 C CA . LEU B 1 178 ? -1.265 16.938 23.188 1 98.69 178 LEU B CA 1
ATOM 4340 C C . LEU B 1 178 ? -0.657 17.234 24.547 1 98.69 178 LEU B C 1
ATOM 4342 O O . LEU B 1 178 ? -0.678 18.375 25 1 98.69 178 LEU B O 1
ATOM 4346 N N . ASN B 1 179 ? -0.129 16.25 25.172 1 98.62 179 ASN B N 1
ATOM 4347 C CA . ASN B 1 179 ? 0.538 16.453 26.453 1 98.62 179 ASN B CA 1
ATOM 4348 C C . ASN B 1 179 ? 1.74 17.375 26.312 1 98.62 179 ASN B C 1
ATOM 4350 O O . ASN B 1 179 ? 1.959 18.234 27.172 1 98.62 179 ASN B O 1
ATOM 4354 N N . LYS B 1 180 ? 2.479 17.156 25.328 1 98.5 180 LYS B N 1
ATOM 4355 C CA . LYS B 1 180 ? 3.609 18.047 25.078 1 98.5 180 LYS B CA 1
ATOM 4356 C C . LYS B 1 180 ? 3.141 19.484 24.859 1 98.5 180 LYS B C 1
ATOM 4358 O O . LYS B 1 180 ? 3.723 20.422 25.406 1 98.5 180 LYS B O 1
ATOM 4363 N N . ILE B 1 181 ? 2.133 19.641 24.078 1 98.44 181 ILE B N 1
ATOM 4364 C CA . ILE B 1 181 ? 1.596 20.953 23.781 1 98.44 181 ILE B CA 1
ATOM 4365 C C . ILE B 1 181 ? 1.164 21.656 25.062 1 98.44 181 ILE B C 1
ATOM 4367 O O . ILE B 1 181 ? 1.501 22.812 25.297 1 98.44 181 ILE B O 1
ATOM 4371 N N . GLU B 1 182 ? 0.502 20.938 2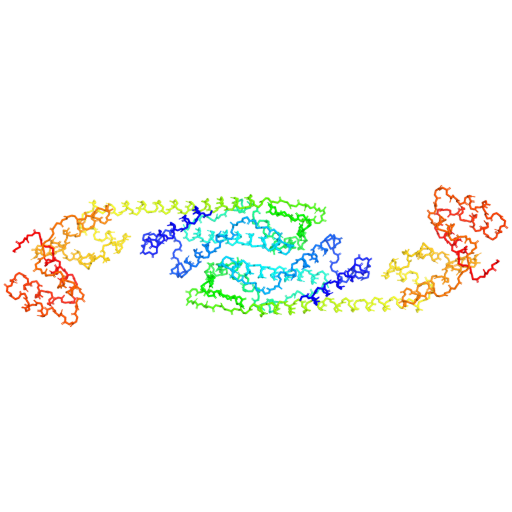5.859 1 97.94 182 GLU B N 1
ATOM 4372 C CA . GLU B 1 182 ? 0.014 21.5 27.109 1 97.94 182 GLU B CA 1
ATOM 4373 C C . GLU B 1 182 ? 1.17 21.938 28 1 97.94 182 GLU B C 1
ATOM 4375 O O . GLU B 1 182 ? 1.12 23.016 28.609 1 97.94 182 GLU B O 1
ATOM 4380 N N . LYS B 1 183 ? 2.139 21.141 28.125 1 98.12 183 LYS B N 1
ATOM 4381 C CA . LYS B 1 183 ? 3.311 21.453 28.922 1 98.12 183 LYS B CA 1
ATOM 4382 C C . LYS B 1 183 ? 4.016 22.703 28.391 1 98.12 183 LYS B C 1
ATOM 4384 O O . LYS B 1 183 ? 4.426 23.578 29.172 1 98.12 183 LYS B O 1
ATOM 4389 N N . GLU B 1 184 ? 4.145 22.75 27.109 1 97.75 184 GLU B N 1
ATOM 4390 C CA . GLU B 1 184 ? 4.836 23.875 26.5 1 97.75 184 GLU B CA 1
ATOM 4391 C C . GLU B 1 184 ? 4.035 25.172 26.656 1 97.75 184 GLU B C 1
ATOM 4393 O O . GLU B 1 184 ? 4.605 26.25 26.844 1 97.75 184 GLU B O 1
ATOM 4398 N N . ILE B 1 185 ? 2.732 25.062 26.562 1 95.5 185 ILE B N 1
ATOM 4399 C CA . ILE B 1 185 ? 1.877 26.234 26.75 1 95.5 185 ILE B CA 1
ATOM 4400 C C . ILE B 1 185 ? 1.998 26.719 28.188 1 95.5 185 ILE B C 1
ATOM 4402 O O . ILE B 1 185 ? 2.102 27.922 28.438 1 95.5 185 ILE B O 1
ATOM 4406 N N . LYS B 1 186 ? 2.021 25.812 29.109 1 95.44 186 LYS B N 1
ATOM 4407 C CA . LYS B 1 186 ? 2.203 26.188 30.5 1 95.44 186 LYS B CA 1
ATOM 4408 C C . LYS B 1 186 ? 3.549 26.859 30.719 1 95.44 186 LYS B C 1
ATOM 4410 O O . LYS B 1 186 ? 3.633 27.859 31.453 1 95.44 186 LYS B O 1
ATOM 4415 N N . GLU B 1 187 ? 4.555 26.328 30.172 1 95.94 187 GLU B N 1
ATOM 4416 C CA . GLU B 1 187 ? 5.879 26.938 30.25 1 95.94 187 GLU B CA 1
ATOM 4417 C C . GLU B 1 187 ? 5.883 28.344 29.672 1 95.94 187 GLU B C 1
ATOM 4419 O O . GLU B 1 187 ? 6.473 29.266 30.25 1 95.94 187 GLU B O 1
ATOM 4424 N N . TYR B 1 188 ? 5.277 28.453 28.562 1 94.12 188 TYR B N 1
ATOM 4425 C CA . TYR B 1 188 ? 5.168 29.75 27.906 1 94.12 188 TYR B CA 1
ATOM 4426 C C . TYR B 1 188 ? 4.473 30.766 28.812 1 94.12 188 TYR B C 1
ATOM 4428 O O . TYR B 1 188 ? 4.965 31.891 28.984 1 94.12 188 TYR B O 1
ATOM 4436 N N . LYS B 1 189 ? 3.377 30.406 29.391 1 90.88 189 LYS B N 1
ATOM 4437 C CA . LYS B 1 189 ? 2.619 31.281 30.266 1 90.88 189 LYS B CA 1
ATOM 4438 C C . LYS B 1 189 ? 3.441 31.672 31.5 1 90.88 189 LYS B C 1
ATOM 4440 O O . LYS B 1 189 ? 3.459 32.844 31.891 1 90.88 189 LYS B O 1
ATOM 4445 N N . LYS B 1 190 ? 4.133 30.766 32.031 1 92.44 190 LYS B N 1
ATOM 4446 C CA . LYS B 1 190 ? 4.988 31.047 33.156 1 92.44 190 LYS B CA 1
ATOM 4447 C C . LYS B 1 190 ? 6.105 32.031 32.812 1 92.44 190 LYS B C 1
ATOM 4449 O O . LYS B 1 190 ? 6.441 32.906 33.562 1 92.44 190 LYS B O 1
ATOM 4454 N N . THR B 1 191 ? 6.676 31.75 31.656 1 93.12 191 THR B N 1
ATOM 4455 C CA . THR B 1 191 ? 7.762 32.594 31.188 1 93.12 191 THR B CA 1
ATOM 4456 C C . THR B 1 191 ? 7.281 34.031 30.984 1 93.12 191 THR B C 1
ATOM 4458 O O . THR B 1 191 ? 7.965 34.969 31.375 1 93.12 191 THR B O 1
ATOM 4461 N N . ILE B 1 192 ? 6.133 34.156 30.422 1 91.81 192 ILE B N 1
ATOM 4462 C CA . ILE B 1 192 ? 5.598 35.5 30.156 1 91.81 192 ILE B CA 1
ATOM 4463 C C . ILE B 1 192 ? 5.234 36.156 31.484 1 91.81 192 ILE B C 1
ATOM 4465 O O . ILE B 1 192 ? 5.434 37.375 31.641 1 91.81 192 ILE B O 1
ATOM 4469 N N . GLU B 1 193 ? 4.715 35.469 32.406 1 92.12 193 GLU B N 1
ATOM 4470 C CA . GLU B 1 193 ? 4.289 36.031 33.688 1 92.12 193 GLU B CA 1
ATOM 4471 C C . GLU B 1 193 ? 5.473 36.562 34.469 1 92.12 193 GLU B C 1
ATOM 4473 O O . GLU B 1 193 ? 5.309 37.438 35.312 1 92.12 193 GLU B O 1
ATOM 4478 N N . LYS B 1 194 ? 6.648 36.094 34.219 1 93 194 LYS B N 1
ATOM 4479 C CA . LYS B 1 194 ? 7.848 36.562 34.906 1 93 194 LYS B CA 1
ATOM 4480 C C . LYS B 1 194 ? 8.094 38.031 34.625 1 93 194 LYS B C 1
ATOM 4482 O O . LYS B 1 194 ? 8.812 38.719 35.375 1 93 194 LYS B O 1
ATOM 4487 N N . VAL B 1 195 ? 7.465 38.469 33.562 1 92.81 195 VAL B N 1
ATOM 4488 C CA . VAL B 1 195 ? 7.656 39.875 33.125 1 92.81 195 VAL B CA 1
ATOM 4489 C C . VAL B 1 195 ? 7.219 40.812 34.25 1 92.81 195 VAL B C 1
ATOM 4491 O O . VAL B 1 195 ? 7.781 41.875 34.438 1 92.81 195 VAL B O 1
ATOM 4494 N N . PHE B 1 196 ? 6.305 40.438 35.094 1 91.88 196 PHE B N 1
ATOM 4495 C CA . PHE B 1 196 ? 5.738 41.281 36.125 1 91.88 196 PHE B CA 1
ATOM 4496 C C . PHE B 1 196 ? 6.754 41.531 37.25 1 91.88 196 PHE B C 1
ATOM 4498 O O . PHE B 1 196 ? 6.621 42.469 38 1 91.88 196 PHE B O 1
ATOM 4505 N N . ASN B 1 197 ? 7.766 40.75 37.312 1 93.06 197 ASN B N 1
ATOM 4506 C CA . ASN B 1 197 ? 8.805 40.875 38.312 1 93.06 197 ASN B CA 1
ATOM 4507 C C . ASN B 1 197 ? 10.016 41.625 37.781 1 93.06 197 ASN B C 1
ATOM 4509 O O . ASN B 1 197 ? 11.016 41.812 38.469 1 93.06 197 ASN B O 1
ATOM 4513 N N . ILE B 1 198 ? 9.969 42 36.594 1 94 198 ILE B N 1
ATOM 4514 C CA . ILE B 1 198 ? 11.055 42.719 35.938 1 94 198 ILE B CA 1
ATOM 4515 C C . ILE B 1 198 ? 10.789 44.219 35.938 1 94 198 ILE B C 1
ATOM 4517 O O . ILE B 1 198 ? 9.648 44.656 35.719 1 94 198 ILE B O 1
ATOM 4521 N N . PRO B 1 199 ? 11.812 45 36.25 1 93.81 199 PRO B N 1
ATOM 4522 C CA . PRO B 1 199 ? 11.625 46.438 36.125 1 93.81 199 PRO B CA 1
ATOM 4523 C C . PRO B 1 199 ? 11.125 46.844 34.75 1 93.81 199 PRO B C 1
ATOM 4525 O O . PRO B 1 199 ? 11.523 46.25 33.75 1 93.81 199 PRO B O 1
ATOM 4528 N N . LEU B 1 200 ? 10.383 47.844 34.719 1 92.62 200 LEU B N 1
ATOM 4529 C CA . LEU B 1 200 ? 9.656 48.281 33.531 1 92.62 200 LEU B CA 1
ATOM 4530 C C . LEU B 1 200 ? 10.609 48.406 32.344 1 92.62 200 LEU B C 1
ATOM 4532 O O . LEU B 1 200 ? 10.328 47.906 31.266 1 92.62 200 LEU B O 1
ATOM 4536 N N . ILE B 1 201 ? 11.711 49 32.531 1 89.38 201 ILE B N 1
ATOM 4537 C CA . ILE B 1 201 ? 12.625 49.312 31.438 1 89.38 201 ILE B CA 1
ATOM 4538 C C . ILE B 1 201 ? 13.148 48 30.844 1 89.38 201 ILE B C 1
ATOM 4540 O O . ILE B 1 201 ? 13.422 47.906 29.641 1 89.38 201 ILE B O 1
ATOM 4544 N N . ASN B 1 202 ? 13.242 46.969 31.625 1 93.88 202 ASN B N 1
ATOM 4545 C CA . ASN B 1 202 ? 13.789 45.719 31.172 1 93.88 202 ASN B CA 1
ATOM 4546 C C . ASN B 1 202 ? 12.695 44.781 30.609 1 93.88 202 ASN B C 1
ATOM 4548 O O . ASN B 1 202 ? 12.992 43.781 29.984 1 93.88 202 ASN B O 1
ATOM 4552 N N . GLN B 1 203 ? 11.445 45.188 30.859 1 95 203 GLN B N 1
ATOM 4553 C CA . GLN B 1 203 ? 10.328 44.375 30.406 1 95 203 GLN B CA 1
ATOM 4554 C C . GLN B 1 203 ? 10.227 44.344 28.891 1 95 203 GLN B C 1
ATOM 4556 O O . GLN B 1 203 ? 9.859 43.344 28.297 1 95 203 GLN B O 1
ATOM 4561 N N . PHE B 1 204 ? 10.625 45.438 28.297 1 94.12 204 PHE B N 1
ATOM 4562 C CA . PHE B 1 204 ? 10.445 45.594 26.859 1 94.12 204 PHE B CA 1
ATOM 4563 C C . PHE B 1 204 ? 11.305 44.594 26.094 1 94.12 204 PHE B C 1
ATOM 4565 O O . PHE B 1 204 ? 10.828 43.938 25.188 1 94.12 204 PHE B O 1
ATOM 4572 N N . GLU B 1 205 ? 12.516 44.531 26.547 1 92.94 205 GLU B N 1
ATOM 4573 C CA . GLU B 1 205 ? 13.438 43.594 25.938 1 92.94 205 GLU B CA 1
ATOM 4574 C C . GLU B 1 205 ? 13.023 42.156 26.25 1 92.94 205 GLU B C 1
ATOM 4576 O O . GLU B 1 205 ? 13.188 41.25 25.406 1 92.94 205 GLU B O 1
ATOM 4581 N N . TYR B 1 206 ? 12.602 41.938 27.406 1 92.69 206 TYR B N 1
ATOM 4582 C CA . TYR B 1 206 ? 12.211 40.594 27.859 1 92.69 206 TYR B CA 1
ATOM 4583 C C . TYR B 1 206 ? 11.055 40.062 27.016 1 92.69 206 TYR B C 1
ATOM 4585 O O . TYR B 1 206 ? 11.125 38.938 26.531 1 92.69 206 TYR B O 1
ATOM 4593 N N . ILE B 1 207 ? 10.062 40.875 26.828 1 91.31 207 ILE B N 1
ATOM 4594 C CA . ILE B 1 207 ? 8.875 40.438 26.078 1 91.31 207 ILE B CA 1
ATOM 4595 C C . ILE B 1 207 ? 9.242 40.219 24.609 1 91.31 207 ILE B C 1
ATOM 4597 O O . ILE B 1 207 ? 8.789 39.25 23.984 1 91.31 207 ILE B O 1
ATOM 4601 N N . ASP B 1 208 ? 10.031 41.031 24.094 1 90.06 208 ASP B N 1
ATOM 4602 C CA . ASP B 1 208 ? 10.461 40.938 22.703 1 90.06 208 ASP B CA 1
ATOM 4603 C C . ASP B 1 208 ? 11.203 39.625 22.453 1 90.06 208 ASP B C 1
ATOM 4605 O O . ASP B 1 208 ? 11.078 39.031 21.375 1 90.06 208 ASP B O 1
ATOM 4609 N N . ARG B 1 209 ? 11.922 39.219 23.406 1 88.38 209 ARG B N 1
ATOM 4610 C CA . ARG B 1 209 ? 12.695 38 23.281 1 88.38 209 ARG B CA 1
ATOM 4611 C C . ARG B 1 209 ? 11.789 36.781 23.328 1 88.38 209 ARG B C 1
ATOM 4613 O O . ARG B 1 209 ? 12.039 35.781 22.641 1 88.38 209 ARG B O 1
ATOM 4620 N N . ILE B 1 210 ? 10.82 36.844 24.172 1 88.81 210 ILE B N 1
ATOM 4621 C CA . ILE B 1 210 ? 9.945 35.688 24.375 1 88.81 210 ILE B CA 1
ATOM 4622 C C . ILE B 1 210 ? 8.922 35.625 23.25 1 88.81 210 ILE B C 1
ATOM 4624 O O . ILE B 1 210 ? 8.664 34.562 22.703 1 88.81 210 ILE B O 1
ATOM 4628 N N . ASP B 1 211 ? 8.305 36.688 22.922 1 90.56 211 ASP B N 1
ATOM 4629 C CA . ASP B 1 211 ? 7.254 36.812 21.922 1 90.56 211 ASP B CA 1
ATOM 4630 C C . ASP B 1 211 ? 7.172 38.219 21.375 1 90.56 211 ASP B C 1
ATOM 4632 O O . ASP B 1 211 ? 6.461 39.062 21.922 1 90.56 211 ASP B O 1
ATOM 4636 N N . LYS B 1 212 ? 7.832 38.406 20.25 1 85.12 212 LYS B N 1
ATOM 4637 C CA . LYS B 1 212 ? 7.957 39.719 19.641 1 85.12 212 LYS B CA 1
ATOM 4638 C C . LYS B 1 212 ? 6.586 40.312 19.312 1 85.12 212 LYS B C 1
ATOM 4640 O O . LYS B 1 212 ? 6.402 41.531 19.344 1 85.12 212 LYS B O 1
ATOM 4645 N N . GLU B 1 213 ? 5.652 39.406 19.094 1 85.62 213 GLU B N 1
ATOM 4646 C CA . GLU B 1 213 ? 4.367 39.906 18.594 1 85.62 213 GLU B CA 1
ATOM 4647 C C . GLU B 1 213 ? 3.316 39.906 19.703 1 85.62 213 GLU B C 1
ATOM 4649 O O . GLU B 1 213 ? 2.148 40.219 19.453 1 85.62 213 GLU B O 1
ATOM 4654 N N . LEU B 1 214 ? 3.779 39.594 20.891 1 87.62 214 LEU B N 1
ATOM 4655 C CA . LEU B 1 214 ? 2.816 39.469 21.969 1 87.62 214 LEU B CA 1
ATOM 4656 C C . LEU B 1 214 ? 1.934 40.719 22.062 1 87.62 214 LEU B C 1
ATOM 4658 O O . LEU B 1 214 ? 0.711 40.625 22.172 1 87.62 214 LEU B O 1
ATOM 4662 N N . LEU B 1 215 ? 2.59 41.906 22.031 1 88.44 215 LEU B N 1
ATOM 4663 C CA . LEU B 1 215 ? 1.851 43.156 22.188 1 88.44 215 LEU B CA 1
ATOM 4664 C C . LEU B 1 215 ? 1.94 44 20.922 1 88.44 215 LEU B C 1
ATOM 4666 O O . LEU B 1 215 ? 1.039 44.812 20.641 1 88.44 215 LEU B O 1
ATOM 4670 N N . SER B 1 216 ? 2.992 43.844 20.203 1 83.94 216 SER B N 1
ATOM 4671 C CA . SER B 1 216 ? 3.252 44.719 19.062 1 83.94 216 SER B CA 1
ATOM 4672 C C . SER B 1 216 ? 2.191 44.531 17.969 1 83.94 216 SER B C 1
ATOM 4674 O O . SER B 1 216 ? 1.966 45.438 17.172 1 83.94 216 SER B O 1
ATOM 4676 N N . SER B 1 217 ? 1.534 43.406 17.969 1 81.38 217 SER B N 1
ATOM 4677 C CA . SER B 1 217 ? 0.482 43.156 16.984 1 81.38 217 SER B CA 1
ATOM 4678 C C . SER B 1 217 ? -0.785 43.938 17.328 1 81.38 217 SER B C 1
ATOM 4680 O O . SER B 1 217 ? -1.646 44.156 16.469 1 81.38 217 SER B O 1
ATOM 4682 N N . ILE B 1 218 ? -0.883 44.375 18.453 1 85.44 218 ILE B N 1
ATOM 4683 C CA . ILE B 1 218 ? -2.066 45.094 18.938 1 85.44 218 ILE B CA 1
ATOM 4684 C C . ILE B 1 218 ? -1.981 46.562 18.562 1 85.44 218 ILE B C 1
ATOM 4686 O O . ILE B 1 218 ? -2.971 47.156 18.141 1 85.44 218 ILE B O 1
ATOM 4690 N N . SER B 1 219 ? -0.82 47.188 18.766 1 89.56 219 SER B N 1
ATOM 4691 C CA . SER B 1 219 ? -0.648 48.625 18.484 1 89.56 219 SER B CA 1
ATOM 4692 C C . SER B 1 219 ? 0.825 48.969 18.312 1 89.56 219 SER B C 1
ATOM 4694 O O . SER B 1 219 ? 1.692 48.375 18.953 1 89.56 219 SER B O 1
ATOM 4696 N N . TYR B 1 220 ? 1.036 50 17.562 1 91.38 220 TYR B N 1
ATOM 4697 C CA . TYR B 1 220 ? 2.391 50.469 17.297 1 91.38 220 TYR B CA 1
ATOM 4698 C C . TYR B 1 220 ? 3.029 51.031 18.547 1 91.38 220 TYR B C 1
ATOM 4700 O O . TYR B 1 220 ? 4.258 51.062 18.672 1 91.38 220 TYR B O 1
ATOM 4708 N N . ILE B 1 221 ? 2.262 51.5 19.5 1 94.81 221 ILE B N 1
ATOM 4709 C CA . ILE B 1 221 ? 2.82 52.094 20.703 1 94.81 221 ILE B CA 1
ATOM 4710 C C . ILE B 1 221 ? 3.51 51.031 21.547 1 94.81 221 ILE B C 1
ATOM 4712 O O . ILE B 1 221 ? 4.273 51.344 22.469 1 94.81 221 ILE B O 1
ATOM 4716 N N . PHE B 1 222 ? 3.285 49.781 21.172 1 94.12 222 PHE B N 1
ATOM 4717 C CA . PHE B 1 222 ? 3.826 48.688 22 1 94.12 222 PHE B CA 1
ATOM 4718 C C . PHE B 1 222 ? 5.09 48.125 21.375 1 94.12 222 PHE B C 1
ATOM 4720 O O . PHE B 1 222 ? 5.641 47.156 21.875 1 94.12 222 PHE B O 1
ATOM 4727 N N . GLU B 1 223 ? 5.512 48.688 20.281 1 93.06 223 GLU B N 1
ATOM 4728 C CA . GLU B 1 223 ? 6.793 48.281 19.719 1 93.06 223 GLU B CA 1
ATOM 4729 C C . GLU B 1 223 ? 7.934 48.562 20.703 1 93.06 223 GLU B C 1
ATOM 4731 O O . GLU B 1 223 ? 7.934 49.562 21.406 1 93.06 223 GLU B O 1
ATOM 4736 N N . LYS B 1 224 ? 8.867 47.656 20.703 1 93.19 224 LYS B N 1
ATOM 4737 C CA . LYS B 1 224 ? 9.953 47.688 21.672 1 93.19 224 LYS B CA 1
ATOM 4738 C C . LYS B 1 224 ? 10.641 49.062 21.672 1 93.19 224 LYS B C 1
ATOM 4740 O O . LYS B 1 224 ? 10.82 49.656 22.719 1 93.19 224 LYS B O 1
ATOM 4745 N N . GLU B 1 225 ? 10.977 49.5 20.5 1 93.75 225 GLU B N 1
ATOM 4746 C CA . GLU B 1 225 ? 11.703 50.781 20.375 1 93.75 225 GLU B CA 1
ATOM 4747 C C . GLU B 1 225 ? 10.828 51.938 20.812 1 93.75 225 GLU B C 1
ATOM 4749 O O . GLU B 1 225 ? 11.328 52.906 21.375 1 93.75 225 GLU B O 1
ATOM 4754 N N . SER B 1 226 ? 9.594 51.938 20.578 1 95.81 226 SER B N 1
ATOM 4755 C CA . SER B 1 226 ? 8.664 52.969 21.016 1 95.81 226 SER B CA 1
ATOM 4756 C C . SER B 1 226 ? 8.555 53 22.531 1 95.81 226 SER B C 1
ATOM 4758 O O . SER B 1 226 ? 8.609 54.094 23.125 1 95.81 226 SER B O 1
ATOM 4760 N N . LEU B 1 227 ? 8.453 51.844 23.078 1 96.31 227 LEU B N 1
ATOM 4761 C CA . LEU B 1 227 ? 8.32 51.781 24.531 1 96.31 227 LEU B CA 1
ATOM 4762 C C . LEU B 1 227 ? 9.578 52.281 25.219 1 96.31 227 LEU B C 1
ATOM 4764 O O . LEU B 1 227 ? 9.484 53 26.234 1 96.31 227 LEU B O 1
ATOM 4768 N N . LYS B 1 228 ? 10.688 51.938 24.734 1 95.56 228 LYS B N 1
ATOM 4769 C CA . LYS B 1 228 ? 11.938 52.469 25.266 1 95.56 228 LYS B CA 1
ATOM 4770 C C . LYS B 1 228 ? 11.984 54 25.172 1 95.56 228 LYS B C 1
ATOM 4772 O O . LYS B 1 228 ? 12.414 54.688 26.109 1 95.56 228 LYS B O 1
ATOM 4777 N N . TYR B 1 229 ? 11.562 54.469 24.016 1 96.25 229 TYR B N 1
ATOM 4778 C CA . TYR B 1 229 ? 11.5 55.906 23.781 1 96.25 229 TYR B CA 1
ATOM 4779 C C . TYR B 1 229 ? 10.602 56.562 24.812 1 96.25 229 TYR B C 1
ATOM 4781 O O . TYR B 1 229 ? 10.977 57.594 25.406 1 96.25 229 TYR B O 1
ATOM 4789 N N . TYR B 1 230 ? 9.477 56.031 25.062 1 97.31 230 TYR B N 1
ATOM 4790 C CA . TYR B 1 230 ? 8.547 56.594 26.031 1 97.31 230 TYR B CA 1
ATOM 4791 C C . TYR B 1 230 ? 9.141 56.594 27.438 1 97.31 230 TYR B C 1
ATOM 4793 O O . TYR B 1 230 ? 8.977 57.531 28.188 1 97.31 230 TYR B O 1
ATOM 4801 N N . TYR B 1 231 ? 9.742 55.531 27.719 1 96.81 231 TYR B N 1
ATOM 4802 C CA . TYR B 1 231 ? 10.336 55.406 29.047 1 96.81 231 TYR B CA 1
ATOM 4803 C C . TYR B 1 231 ? 11.422 56.438 29.266 1 96.81 231 TYR B C 1
ATOM 4805 O O . TYR B 1 231 ? 11.477 57.094 30.312 1 96.81 231 TYR B O 1
ATOM 4813 N N . GLN B 1 232 ? 12.25 56.688 28.281 1 95.75 232 GLN B N 1
ATOM 4814 C CA . GLN B 1 232 ? 13.367 57.625 28.375 1 95.75 232 GLN B CA 1
ATOM 4815 C C . GLN B 1 232 ? 12.867 59.062 28.438 1 95.75 232 GLN B C 1
ATOM 4817 O O . GLN B 1 232 ? 13.5 59.938 29.047 1 95.75 232 GLN B O 1
ATOM 4822 N N . ASN B 1 233 ? 11.719 59.281 27.859 1 95.81 233 ASN B N 1
ATOM 4823 C CA . ASN B 1 233 ? 11.211 60.656 27.75 1 95.81 233 ASN B CA 1
ATOM 4824 C C . ASN B 1 233 ? 9.977 60.875 28.609 1 95.81 233 ASN B C 1
ATOM 4826 O O . ASN B 1 233 ? 9.211 61.812 28.391 1 95.81 233 ASN B O 1
ATOM 4830 N N . ARG B 1 234 ? 9.766 60.062 29.609 1 93.62 234 ARG B N 1
ATOM 4831 C CA . ARG B 1 234 ? 8.508 60.031 30.344 1 93.62 234 ARG B CA 1
ATOM 4832 C C . ARG B 1 234 ? 8.25 61.312 31.078 1 93.62 234 ARG B C 1
ATOM 4834 O O . ARG B 1 234 ? 7.105 61.656 31.391 1 93.62 234 ARG B O 1
ATOM 4841 N N . THR B 1 235 ? 9.297 62.156 31.25 1 93.88 235 THR B N 1
ATOM 4842 C CA . THR B 1 235 ? 9.148 63.406 31.984 1 93.88 235 THR B CA 1
ATOM 4843 C C . THR B 1 235 ? 8.953 64.562 31.031 1 93.88 235 THR B C 1
ATOM 4845 O O . THR B 1 235 ? 8.594 65.688 31.453 1 93.88 235 THR B O 1
ATOM 4848 N N . LYS B 1 236 ? 9.133 64.312 29.797 1 94.25 236 LYS B N 1
ATOM 4849 C CA . LYS B 1 236 ? 9.062 65.438 28.828 1 94.25 236 LYS B CA 1
ATOM 4850 C C . LYS B 1 236 ? 7.617 65.75 28.5 1 94.25 236 LYS B C 1
ATOM 4852 O O . LYS B 1 236 ? 7.293 66.938 28.297 1 94.25 236 LYS B O 1
ATOM 4857 N N . HIS B 1 237 ? 6.828 64.75 28.359 1 93.5 237 HIS B N 1
ATOM 4858 C CA . HIS B 1 237 ? 5.414 65 28.078 1 93.5 237 HIS B CA 1
ATOM 4859 C C . HIS B 1 237 ? 4.555 63.844 28.656 1 93.5 237 HIS B C 1
ATOM 4861 O O . HIS B 1 237 ? 4.953 62.688 28.641 1 93.5 237 HIS B O 1
ATOM 4867 N N . ILE B 1 238 ? 3.393 64.188 29.031 1 92.56 238 ILE B N 1
ATOM 4868 C CA . ILE B 1 238 ? 2.506 63.281 29.75 1 92.56 238 ILE B CA 1
ATOM 4869 C C . ILE B 1 238 ? 2.033 62.188 28.812 1 92.56 238 ILE B C 1
ATOM 4871 O O . ILE B 1 238 ? 1.701 61.062 29.266 1 92.56 238 ILE B O 1
ATOM 4875 N N . ARG B 1 239 ? 2.045 62.438 27.516 1 94.5 239 ARG B N 1
ATOM 4876 C CA . ARG B 1 239 ? 1.575 61.438 26.547 1 94.5 239 ARG B CA 1
ATOM 4877 C C . ARG B 1 239 ? 2.402 60.156 26.641 1 94.5 239 ARG B C 1
ATOM 4879 O O . ARG B 1 239 ? 1.885 59.062 26.422 1 94.5 239 ARG B O 1
ATOM 4886 N N . TYR B 1 240 ? 3.689 60.281 26.984 1 96.06 240 TYR B N 1
ATOM 4887 C CA . TYR B 1 240 ? 4.562 59.125 27.078 1 96.06 240 TYR B CA 1
ATOM 4888 C C . TYR B 1 240 ? 4.207 58.281 28.297 1 96.06 240 TYR B C 1
ATOM 4890 O O . TYR B 1 240 ? 4.254 57.031 28.234 1 96.06 240 TYR B O 1
ATOM 4898 N N . SER B 1 241 ? 3.82 58.938 29.359 1 93.25 241 SER B N 1
ATOM 4899 C CA . SER B 1 241 ? 3.379 58.219 30.547 1 93.25 241 SER B CA 1
ATOM 4900 C C . SER B 1 241 ? 2.084 57.469 30.297 1 93.25 241 SER B C 1
ATOM 4902 O O . SER B 1 241 ? 1.897 56.344 30.797 1 93.25 241 SER B O 1
ATOM 4904 N N . TYR B 1 242 ? 1.276 58.031 29.5 1 92.94 242 TYR B N 1
ATOM 4905 C CA . TYR B 1 242 ? 0.026 57.344 29.141 1 92.94 242 TYR B CA 1
ATOM 4906 C C . TYR B 1 242 ? 0.288 56.094 28.344 1 92.94 242 TYR B C 1
ATOM 4908 O O . TYR B 1 242 ? -0.407 55.094 28.5 1 92.94 242 TYR B O 1
ATOM 4916 N N . CYS B 1 243 ? 1.241 56.156 27.484 1 95.19 243 CYS B N 1
ATOM 4917 C CA . CYS B 1 243 ? 1.607 55 26.703 1 95.19 243 CYS B CA 1
ATOM 4918 C C . CYS B 1 243 ? 2.125 53.875 27.594 1 95.19 243 CYS B C 1
ATOM 4920 O O . CYS B 1 243 ? 1.763 52.719 27.422 1 95.19 243 CYS B O 1
ATOM 4922 N N . LEU B 1 244 ? 2.965 54.188 28.531 1 95.19 244 LEU B N 1
ATOM 4923 C CA . LEU B 1 244 ? 3.537 53.188 29.453 1 95.19 244 LEU B CA 1
ATOM 4924 C C . LEU B 1 244 ? 2.463 52.594 30.344 1 95.19 244 LEU B C 1
ATOM 4926 O O . LEU B 1 244 ? 2.494 51.406 30.656 1 95.19 244 LEU B O 1
ATOM 4930 N N . GLU B 1 245 ? 1.54 53.406 30.75 1 92.38 245 GLU B N 1
ATOM 4931 C CA . GLU B 1 245 ? 0.427 52.906 31.547 1 92.38 245 GLU B CA 1
ATOM 4932 C C . GLU B 1 245 ? -0.45 51.938 30.766 1 92.38 245 GLU B C 1
ATOM 4934 O O . GLU B 1 245 ? -0.867 50.906 31.281 1 92.38 245 GLU B O 1
ATOM 4939 N N . LYS B 1 246 ? -0.705 52.344 29.594 1 92.88 246 LYS B N 1
ATOM 4940 C CA . LYS B 1 246 ? -1.486 51.438 28.734 1 92.88 246 LYS B CA 1
ATOM 4941 C C . LYS B 1 246 ? -0.764 50.125 28.516 1 92.88 246 LYS B C 1
ATOM 4943 O O . LYS B 1 246 ? -1.394 49.062 28.5 1 92.88 246 LYS B O 1
ATOM 4948 N N . TYR B 1 247 ? 0.529 50.188 28.234 1 94.25 247 TYR B N 1
ATOM 4949 C CA . TYR B 1 247 ? 1.348 49 28.109 1 94.25 247 TYR B CA 1
ATOM 4950 C C . TYR B 1 247 ? 1.146 48.062 29.297 1 94.25 247 TYR B C 1
ATOM 4952 O O . TYR B 1 247 ? 0.895 46.844 29.109 1 94.25 247 TYR B O 1
ATOM 4960 N N . GLU B 1 248 ? 1.248 48.625 30.438 1 92.56 248 GLU B N 1
ATOM 4961 C CA . GLU B 1 248 ? 1.117 47.812 31.641 1 92.56 248 GLU B CA 1
ATOM 4962 C C . GLU B 1 248 ? -0.268 47.156 31.734 1 92.56 248 GLU B C 1
ATOM 4964 O O . GLU B 1 248 ? -0.396 46 32.094 1 92.56 248 GLU B O 1
ATOM 4969 N N . ARG B 1 249 ? -1.269 47.875 31.375 1 91.94 249 ARG B N 1
ATOM 4970 C CA . ARG B 1 249 ? -2.641 47.375 31.453 1 91.94 249 ARG B CA 1
ATOM 4971 C C . ARG B 1 249 ? -2.885 46.312 30.406 1 91.94 249 ARG B C 1
ATOM 4973 O O . ARG B 1 249 ? -3.455 45.25 30.719 1 91.94 249 ARG B O 1
ATOM 4980 N N . VAL B 1 250 ? -2.459 46.656 29.281 1 92 250 VAL B N 1
ATOM 4981 C CA . VAL B 1 250 ? -2.678 45.719 28.188 1 92 250 VAL B CA 1
ATOM 4982 C C . VAL B 1 250 ? -1.876 44.438 28.422 1 92 250 VAL B C 1
ATOM 4984 O O . VAL B 1 250 ? -2.363 43.312 28.172 1 92 250 VAL B O 1
ATOM 4987 N N . LEU B 1 251 ? -0.637 44.562 28.844 1 92.38 251 LEU B N 1
ATOM 4988 C CA . LEU B 1 251 ? 0.198 43.406 29.156 1 92.38 251 LEU B CA 1
ATOM 4989 C C . LEU B 1 251 ? -0.482 42.531 30.188 1 92.38 251 LEU B C 1
ATOM 4991 O O . LEU B 1 251 ? -0.546 41.312 30.016 1 92.38 251 LEU B O 1
ATOM 4995 N N . LYS B 1 252 ? -0.944 43.156 31.203 1 90.56 252 LYS B N 1
ATOM 4996 C CA . LYS B 1 252 ? -1.64 42.406 32.25 1 90.56 252 LYS B CA 1
ATOM 4997 C C . LYS B 1 252 ? -2.867 41.688 31.688 1 90.56 252 LYS B C 1
ATOM 4999 O O . LYS B 1 252 ? -3.115 40.531 32 1 90.56 252 LYS B O 1
ATOM 5004 N N . SER B 1 253 ? -3.578 42.344 30.859 1 91.12 253 SER B N 1
ATOM 5005 C CA . SER B 1 253 ? -4.781 41.781 30.266 1 91.12 253 SER B CA 1
ATOM 5006 C C . SER B 1 253 ? -4.441 40.594 29.375 1 91.12 253 SER B C 1
ATOM 5008 O O . SER B 1 253 ? -5.109 39.562 29.438 1 91.12 253 SER B O 1
ATOM 5010 N N . VAL B 1 254 ? -3.465 40.75 28.594 1 88.62 254 VAL B N 1
ATOM 5011 C CA . VAL B 1 254 ? -3.07 39.719 27.656 1 88.62 254 VAL B CA 1
ATOM 5012 C C . VAL B 1 254 ? -2.564 38.5 28.406 1 88.62 254 VAL B C 1
ATOM 5014 O O . VAL B 1 254 ? -2.861 37.375 28.031 1 88.62 254 VAL B O 1
ATOM 5017 N N . ILE B 1 255 ? -1.838 38.688 29.422 1 88.19 255 ILE B N 1
ATOM 5018 C CA . ILE B 1 255 ? -1.212 37.594 30.141 1 88.19 255 ILE B CA 1
ATOM 5019 C C . ILE B 1 255 ? -2.248 36.906 31.031 1 88.19 255 ILE B C 1
ATOM 5021 O O . ILE B 1 255 ? -2.285 35.688 31.109 1 88.19 255 ILE B O 1
ATOM 5025 N N . THR B 1 256 ? -3.133 37.688 31.609 1 86.5 256 THR B N 1
ATOM 5026 C CA . THR B 1 256 ? -4.07 37.094 32.562 1 86.5 256 THR B CA 1
ATOM 5027 C C . THR B 1 256 ? -5.359 36.688 31.859 1 86.5 256 THR B C 1
ATOM 5029 O O . THR B 1 256 ? -6.137 35.875 32.406 1 86.5 256 THR B O 1
ATOM 5032 N N . GLY B 1 257 ? -5.605 37.188 30.719 1 85.5 257 GLY B N 1
ATOM 5033 C CA . GLY B 1 257 ? -6.848 36.938 30 1 85.5 257 GLY B CA 1
ATOM 5034 C C . GLY B 1 257 ? -8.023 37.719 30.531 1 85.5 257 GLY B C 1
ATOM 5035 O O . GLY B 1 257 ? -9.156 37.531 30.094 1 85.5 257 GLY B O 1
ATOM 5036 N N . LYS B 1 258 ? -7.742 38.594 31.406 1 87.44 258 LYS B N 1
ATOM 5037 C CA . LYS B 1 258 ? -8.789 39.438 31.969 1 87.44 258 LYS B CA 1
ATOM 5038 C C . LYS B 1 258 ? -8.906 40.75 31.203 1 87.44 258 LYS B C 1
ATOM 5040 O O . LYS B 1 258 ? -7.898 41.375 30.891 1 87.44 258 LYS B O 1
ATOM 5045 N N . GLU B 1 259 ? -10.117 41.094 30.891 1 85.31 259 GLU B N 1
ATOM 5046 C CA . GLU B 1 259 ? -10.367 42.281 30.109 1 85.31 259 GLU B CA 1
ATOM 5047 C C . GLU B 1 259 ? -10.016 43.562 30.891 1 85.31 259 GLU B C 1
ATOM 5049 O O . GLU B 1 259 ? -10.281 43.625 32.094 1 85.31 259 GLU B O 1
ATOM 5054 N N . ASP B 1 260 ? -9.203 44.438 30.219 1 82.25 260 ASP B N 1
ATOM 5055 C CA . ASP B 1 260 ? -8.961 45.781 30.781 1 82.25 260 ASP B CA 1
ATOM 5056 C C . ASP B 1 260 ? -10.258 46.562 30.906 1 82.25 260 ASP B C 1
ATOM 5058 O O . ASP B 1 260 ? -10.883 46.906 29.891 1 82.25 260 ASP B O 1
ATOM 5062 N N . LYS B 1 261 ? -10.758 46.875 32.094 1 82.5 261 LYS B N 1
ATOM 5063 C CA . LYS B 1 261 ? -12.031 47.562 32.312 1 82.5 261 LYS B CA 1
ATOM 5064 C C . LYS B 1 261 ? -11.828 49.062 32.531 1 82.5 261 LYS B C 1
ATOM 5066 O O . LYS B 1 261 ? -12.758 49.75 32.938 1 82.5 261 LYS B O 1
ATOM 5071 N N . THR B 1 262 ? -10.68 49.531 32.344 1 81.88 262 THR B N 1
ATOM 5072 C CA . THR B 1 262 ? -10.406 50.938 32.562 1 81.88 262 THR B CA 1
ATOM 5073 C C . THR B 1 262 ? -11.18 51.812 31.547 1 81.88 262 THR B C 1
ATOM 5075 O O . THR B 1 262 ? -11.188 51.531 30.359 1 81.88 262 THR B O 1
ATOM 5078 N N . LYS B 1 263 ? -12.008 52.75 32 1 79 263 LYS B N 1
ATOM 5079 C CA . LYS B 1 263 ? -12.75 53.656 31.156 1 79 263 LYS B CA 1
ATOM 5080 C C . LYS B 1 263 ? -11.867 54.812 30.688 1 79 263 LYS B C 1
ATOM 5082 O O . LYS B 1 263 ? -11.141 55.406 31.5 1 79 263 LYS B O 1
ATOM 5087 N N . TYR B 1 264 ? -11.812 54.938 29.453 1 77.19 264 TYR B N 1
ATOM 5088 C CA . TYR B 1 264 ? -11.047 56.031 28.906 1 77.19 264 TYR B CA 1
ATOM 5089 C C . TYR B 1 264 ? -11.961 57 28.141 1 77.19 264 TYR B C 1
ATOM 5091 O O . TYR B 1 264 ? -13.047 56.625 27.703 1 77.19 264 TYR B O 1
ATOM 5099 N N . TYR B 1 265 ? -11.438 58.312 28.188 1 82.75 265 TYR B N 1
ATOM 5100 C CA . TYR B 1 265 ? -12.164 59.344 27.469 1 82.75 265 TYR B CA 1
ATOM 5101 C C . TYR B 1 265 ? -11.406 59.781 26.234 1 82.75 265 TYR B C 1
ATOM 5103 O O . TYR B 1 265 ? -10.211 60.062 26.281 1 82.75 265 TYR B O 1
ATOM 5111 N N . SER B 1 266 ? -12.141 59.812 25.156 1 89.56 266 SER B N 1
ATOM 5112 C CA . SER B 1 266 ? -11.547 60.25 23.891 1 89.56 266 SER B CA 1
ATOM 5113 C C . SER B 1 266 ? -11.82 61.75 23.641 1 89.56 266 SER B C 1
ATOM 5115 O O . SER B 1 266 ? -12.914 62.219 23.906 1 89.56 266 SER B O 1
ATOM 5117 N N . LEU B 1 267 ? -10.766 62.375 23.25 1 90.5 267 LEU B N 1
ATOM 5118 C CA . LEU B 1 267 ? -10.891 63.781 22.922 1 90.5 267 LEU B CA 1
ATOM 5119 C C . LEU B 1 267 ? -11.32 63.969 21.469 1 90.5 267 LEU B C 1
ATOM 5121 O O . LEU B 1 267 ? -11.688 65.062 21.062 1 90.5 267 LEU B O 1
ATOM 5125 N N . ILE B 1 268 ? -11.344 62.781 20.781 1 92.12 268 ILE B N 1
ATOM 5126 C CA . ILE B 1 268 ? -11.758 62.844 19.375 1 92.12 268 ILE B CA 1
ATOM 5127 C C . ILE B 1 268 ? -12.789 61.75 19.094 1 92.12 268 ILE B C 1
ATOM 5129 O O . ILE B 1 268 ? -12.953 60.812 19.891 1 92.12 268 ILE B O 1
ATOM 5133 N N . GLU B 1 269 ? -13.516 61.875 17.969 1 91.38 269 GLU B N 1
ATOM 5134 C CA . GLU B 1 269 ? -14.523 60.875 17.578 1 91.38 269 GLU B CA 1
ATOM 5135 C C . GLU B 1 269 ? -13.875 59.562 17.172 1 91.38 269 GLU B C 1
ATOM 5137 O O . GLU B 1 269 ? -12.781 59.531 16.594 1 91.38 269 GLU B O 1
ATOM 5142 N N . ILE B 1 270 ? -14.609 58.531 17.406 1 90 270 ILE B N 1
ATOM 5143 C CA . ILE B 1 270 ? -14.109 57.188 17.172 1 90 270 ILE B CA 1
ATOM 5144 C C . ILE B 1 270 ? -13.758 57 15.695 1 90 270 ILE B C 1
ATOM 5146 O O . ILE B 1 270 ? -12.734 56.406 15.359 1 90 270 ILE B O 1
ATOM 5150 N N . TYR B 1 271 ? -14.547 57.531 14.867 1 91 271 TYR B N 1
ATOM 5151 C CA . TYR B 1 271 ? -14.297 57.438 13.438 1 91 271 TYR B CA 1
ATOM 5152 C C . TYR B 1 271 ? -13.008 58.156 13.055 1 91 271 TYR B C 1
ATOM 5154 O O . TYR B 1 271 ? -12.234 57.656 12.234 1 91 271 TYR B O 1
ATOM 5162 N N . ASP B 1 272 ? -12.789 59.281 13.656 1 92.81 272 ASP B N 1
ATOM 5163 C CA . ASP B 1 272 ? -11.594 60.062 13.367 1 92.81 272 ASP B CA 1
ATOM 5164 C C . ASP B 1 272 ? -10.336 59.344 13.844 1 92.81 272 ASP B C 1
ATOM 5166 O O . ASP B 1 272 ? -9.297 59.406 13.188 1 92.81 272 ASP B O 1
ATOM 5170 N N . GLU B 1 273 ? -10.5 58.688 14.938 1 92.31 273 GLU B N 1
ATOM 5171 C CA . GLU B 1 273 ? -9.391 57.906 15.477 1 92.31 273 GLU B CA 1
ATOM 5172 C C . GLU B 1 273 ? -8.93 56.844 14.484 1 92.31 273 GLU B C 1
ATOM 5174 O O . GLU B 1 273 ? -7.73 56.688 14.258 1 92.31 273 GLU B O 1
ATOM 5179 N N . GLU B 1 274 ? -9.906 56.156 13.914 1 91.5 274 GLU B N 1
ATOM 5180 C CA . GLU B 1 274 ? -9.617 55.062 12.984 1 91.5 274 GLU B CA 1
ATOM 5181 C C . GLU B 1 274 ? -8.922 55.562 11.727 1 91.5 274 GLU B C 1
ATOM 5183 O O . GLU B 1 274 ? -7.98 54.938 11.227 1 91.5 274 GLU B O 1
ATOM 5188 N N . GLN B 1 275 ? -9.367 56.656 11.297 1 92.69 275 GLN B N 1
ATOM 5189 C CA . GLN B 1 275 ? -8.789 57.25 10.086 1 92.69 275 GLN B CA 1
ATOM 5190 C C . GLN B 1 275 ? -7.375 57.75 10.344 1 92.69 275 GLN B C 1
ATOM 5192 O O . GLN B 1 275 ? -6.492 57.594 9.492 1 92.69 275 GLN B O 1
ATOM 5197 N N . LEU B 1 276 ? -7.191 58.344 11.531 1 94.12 276 LEU B N 1
ATOM 5198 C CA . LEU B 1 276 ? -5.871 58.844 11.898 1 94.12 276 LEU B CA 1
ATOM 5199 C C . LEU B 1 276 ? -4.898 57.719 12.117 1 94.12 276 LEU B C 1
ATOM 5201 O O . LEU B 1 276 ? -3.715 57.812 11.789 1 94.12 276 LEU B O 1
ATOM 5205 N N . TYR B 1 277 ? -5.449 56.625 12.586 1 93.38 277 TYR B N 1
ATOM 5206 C CA . TYR B 1 277 ? -4.602 55.469 12.828 1 93.38 277 TYR B CA 1
ATOM 5207 C C . TYR B 1 277 ? -4.055 54.906 11.523 1 93.38 277 TYR B C 1
ATOM 5209 O O . TYR B 1 277 ? -2.887 54.531 11.445 1 93.38 277 TYR B O 1
ATOM 5217 N N . LYS B 1 278 ? -4.906 54.938 10.477 1 92.5 278 LYS B N 1
ATOM 5218 C CA . LYS B 1 278 ? -4.555 54.375 9.18 1 92.5 278 LYS B CA 1
ATOM 5219 C C . LYS B 1 278 ? -3.773 55.375 8.328 1 92.5 278 LYS B C 1
ATOM 5221 O O . LYS B 1 278 ? -3.262 55.031 7.262 1 92.5 278 LYS B O 1
ATOM 5226 N N . LYS B 1 279 ? -3.594 56.562 8.914 1 91.38 279 LYS B N 1
ATOM 5227 C CA . LYS B 1 279 ? -2.996 57.625 8.125 1 91.38 279 LYS B CA 1
ATOM 5228 C C . LYS B 1 279 ? -3.648 57.719 6.754 1 91.38 279 LYS B C 1
ATOM 5230 O O . LYS B 1 279 ? -2.959 57.719 5.73 1 91.38 279 LYS B O 1
ATOM 5235 N N . ASP B 1 280 ? -4.926 57.938 6.855 1 86.12 280 ASP B N 1
ATOM 5236 C CA . ASP B 1 280 ? -5.766 57.938 5.66 1 86.12 280 ASP B CA 1
ATOM 5237 C C . ASP B 1 280 ? -5.301 59 4.676 1 86.12 280 ASP B C 1
ATOM 5239 O O . ASP B 1 280 ? -4.93 60.125 5.082 1 86.12 280 ASP B O 1
ATOM 5243 N N . LYS B 1 281 ? -5.434 58.719 3.395 1 87.38 281 LYS B N 1
ATOM 5244 C CA . LYS B 1 281 ? -4.918 59.594 2.342 1 87.38 281 LYS B CA 1
ATOM 5245 C C . LYS B 1 281 ? -5.914 60.688 2.008 1 87.38 281 LYS B C 1
ATOM 5247 O O . LYS B 1 281 ? -5.535 61.75 1.478 1 87.38 281 LYS B O 1
ATOM 5252 N N . ILE B 1 282 ? -7.121 60.469 2.244 1 82.5 282 ILE B N 1
ATOM 5253 C CA . ILE B 1 282 ? -8.164 61.438 1.92 1 82.5 282 ILE B CA 1
ATOM 5254 C C . ILE B 1 282 ? -8.367 62.406 3.092 1 82.5 282 ILE B C 1
ATOM 5256 O O . ILE B 1 282 ? -8.328 63.625 2.916 1 82.5 282 ILE B O 1
ATOM 5260 N N . PHE B 1 283 ? -8.594 61.812 4.266 1 84.69 283 PHE B N 1
ATOM 5261 C CA . PHE B 1 283 ? -8.719 62.594 5.484 1 84.69 283 PHE B CA 1
ATOM 5262 C C . PHE B 1 283 ? -7.371 62.719 6.191 1 84.69 283 PHE B C 1
ATOM 5264 O O . PHE B 1 283 ? -7.117 62 7.172 1 84.69 283 PHE B O 1
ATOM 5271 N N . THR B 1 284 ? -6.73 63.719 5.648 1 88.25 284 THR B N 1
ATOM 5272 C CA . THR B 1 284 ? -5.367 63.875 6.152 1 88.25 284 THR B CA 1
ATOM 5273 C C . THR B 1 284 ? -5.375 64.562 7.516 1 88.25 284 THR B C 1
ATOM 5275 O O . THR B 1 284 ? -6.418 65 7.984 1 88.25 284 THR B O 1
ATOM 5278 N N . ILE B 1 285 ? -4.27 64.5 8.102 1 93.19 285 ILE B N 1
ATOM 5279 C CA . ILE B 1 285 ? -4.113 65.125 9.422 1 93.19 285 ILE B CA 1
ATOM 5280 C C . ILE B 1 285 ? -4.492 66.562 9.375 1 93.19 285 ILE B C 1
ATOM 5282 O O . ILE B 1 285 ? -5.023 67.125 10.344 1 93.19 285 ILE B O 1
ATOM 5286 N N . ASP B 1 286 ? -4.383 67.25 8.195 1 93.81 286 ASP B N 1
ATOM 5287 C CA . ASP B 1 286 ? -4.738 68.688 8.031 1 93.81 286 ASP B CA 1
ATOM 5288 C C . ASP B 1 286 ? -6.25 68.875 8.148 1 93.81 286 ASP B C 1
ATOM 5290 O O . ASP B 1 286 ? -6.707 69.875 8.688 1 93.81 286 ASP B O 1
ATOM 5294 N N . PHE B 1 287 ? -6.859 67.875 7.641 1 94.62 287 PHE B N 1
ATOM 5295 C CA . PHE B 1 287 ? -8.312 67.938 7.762 1 94.62 287 PHE B CA 1
ATOM 5296 C C . PHE B 1 287 ? -8.734 67.938 9.227 1 94.62 287 PHE B C 1
ATOM 5298 O O . PHE B 1 287 ? -9.609 68.75 9.602 1 94.62 287 PHE B O 1
ATOM 5305 N N . TYR B 1 288 ? -8.109 67.25 9.992 1 95.69 288 TYR B N 1
ATOM 5306 C CA . TYR B 1 288 ? -8.508 67.125 11.391 1 95.69 288 TYR B CA 1
ATOM 5307 C C . TYR B 1 288 ? -7.98 68.312 12.203 1 95.69 288 TYR B C 1
ATOM 5309 O O . TYR B 1 288 ? -8.594 68.688 13.203 1 95.69 288 TYR B O 1
ATOM 5317 N N . ILE B 1 289 ? -6.914 68.875 11.812 1 95.38 289 ILE B N 1
ATOM 5318 C CA . ILE B 1 289 ? -6.422 70.125 12.445 1 95.38 289 ILE B CA 1
ATOM 5319 C C . ILE B 1 289 ? -7.461 71.25 12.312 1 95.38 289 ILE B C 1
ATOM 5321 O O . ILE B 1 289 ? -7.699 72 13.25 1 95.38 289 ILE B O 1
ATOM 5325 N N . GLU B 1 290 ? -8.094 71.188 11.148 1 94.88 290 GLU B N 1
ATOM 5326 C CA . GLU B 1 290 ? -9.148 72.188 10.922 1 94.88 290 GLU B CA 1
ATOM 5327 C C . GLU B 1 290 ? -10.406 71.812 11.711 1 94.88 290 GLU B C 1
ATOM 5329 O O . GLU B 1 290 ? -11.055 72.688 12.281 1 94.88 290 GLU B O 1
ATOM 5334 N N . LYS B 1 291 ? -10.68 70.625 11.742 1 95 291 LYS B N 1
ATOM 5335 C CA . LYS B 1 291 ? -11.891 70.188 12.398 1 95 291 LYS B CA 1
ATOM 5336 C C . LYS B 1 291 ? -11.852 70.438 13.898 1 95 291 LYS B C 1
ATOM 5338 O O . LYS B 1 291 ? -12.875 70.812 14.5 1 95 291 LYS B O 1
ATOM 5343 N N . TYR B 1 292 ? -10.656 70.25 14.484 1 95.56 292 TYR B N 1
ATOM 5344 C CA . TYR B 1 292 ? -10.539 70.375 15.938 1 95.56 292 TYR B CA 1
ATOM 5345 C C . TYR B 1 292 ? -9.758 71.625 16.328 1 95.56 292 TYR B C 1
ATOM 5347 O O . TYR B 1 292 ? -9.078 71.625 17.359 1 95.56 292 TYR B O 1
ATOM 5355 N N . LYS B 1 293 ? -9.797 72.688 15.547 1 94 293 LYS B N 1
ATOM 5356 C CA . LYS B 1 293 ? -8.969 73.875 15.727 1 94 293 LYS B CA 1
ATOM 5357 C C . LYS B 1 293 ? -9.336 74.625 17.016 1 94 293 LYS B C 1
ATOM 5359 O O . LYS B 1 293 ? -8.508 75.312 17.578 1 94 293 LYS B O 1
ATOM 5364 N N . ASP B 1 294 ? -10.539 74.375 17.547 1 93.56 294 ASP B N 1
ATOM 5365 C CA . ASP B 1 294 ? -11.023 75.125 18.703 1 93.56 294 ASP B CA 1
ATOM 5366 C C . ASP B 1 294 ? -10.633 74.438 20.016 1 93.56 294 ASP B C 1
ATOM 5368 O O . ASP B 1 294 ? -10.828 75 21.094 1 93.56 294 ASP B O 1
ATOM 5372 N N . ASN B 1 295 ? -10.102 73.312 19.953 1 93.38 295 ASN B N 1
ATOM 5373 C CA . ASN B 1 295 ? -9.609 72.562 21.125 1 93.38 295 ASN B CA 1
ATOM 5374 C C . ASN B 1 295 ? -8.086 72.562 21.188 1 93.38 295 ASN B C 1
ATOM 5376 O O . ASN B 1 295 ? -7.438 71.75 20.484 1 93.38 295 ASN B O 1
ATOM 5380 N N . GLU B 1 296 ? -7.562 73.312 22.062 1 93.75 296 GLU B N 1
ATOM 5381 C CA . GLU B 1 296 ? -6.125 73.562 22.109 1 93.75 296 GLU B CA 1
ATOM 5382 C C . GLU B 1 296 ? -5.348 72.25 22.359 1 93.75 296 GLU B C 1
ATOM 5384 O O . GLU B 1 296 ? -4.305 72.062 21.75 1 93.75 296 GLU B O 1
ATOM 5389 N N . ILE B 1 297 ? -5.836 71.5 23.219 1 92.44 297 ILE B N 1
ATOM 5390 C CA . ILE B 1 297 ? -5.156 70.25 23.578 1 92.44 297 ILE B CA 1
ATOM 5391 C C . ILE B 1 297 ? -5.109 69.312 22.375 1 92.44 297 ILE B C 1
ATOM 5393 O O . ILE B 1 297 ? -4.062 68.75 22.062 1 92.44 297 ILE B O 1
ATOM 5397 N N . VAL B 1 298 ? -6.246 69.188 21.688 1 95.56 298 VAL B N 1
ATOM 5398 C CA . VAL B 1 298 ? -6.344 68.312 20.516 1 95.56 298 VAL B CA 1
ATOM 5399 C C . VAL B 1 298 ? -5.465 68.875 19.391 1 95.56 298 VAL B C 1
ATOM 5401 O O . VAL B 1 298 ? -4.746 68.125 18.734 1 95.56 298 VAL B O 1
ATOM 5404 N N . LEU B 1 299 ? -5.531 70.188 19.297 1 96.06 299 LEU B N 1
ATOM 5405 C CA . LEU B 1 299 ? -4.777 70.812 18.234 1 96.06 299 LEU B CA 1
ATOM 5406 C C . LEU B 1 299 ? -3.277 70.625 18.422 1 96.06 299 LEU B C 1
ATOM 5408 O O . LEU B 1 299 ? -2.559 70.312 17.453 1 96.06 299 LEU B O 1
ATOM 5412 N N . ASN B 1 300 ? -2.83 70.75 19.609 1 95.81 300 ASN B N 1
ATOM 5413 C CA . ASN B 1 300 ? -1.414 70.562 19.906 1 95.81 300 ASN B CA 1
ATOM 5414 C C . ASN B 1 300 ? -0.947 69.125 19.547 1 95.81 300 ASN B C 1
ATOM 5416 O O . ASN B 1 300 ? 0.132 68.938 18.969 1 95.81 300 ASN B O 1
ATOM 5420 N N . GLU B 1 301 ? -1.752 68.188 19.906 1 96.44 301 GLU B N 1
ATOM 5421 C CA . GLU B 1 301 ? -1.396 66.812 19.625 1 96.44 301 GLU B CA 1
ATOM 5422 C C . GLU B 1 301 ? -1.462 66.5 18.125 1 96.44 301 GLU B C 1
ATOM 5424 O O . GLU B 1 301 ? -0.625 65.75 17.594 1 96.44 301 GLU B O 1
ATOM 5429 N N . LEU B 1 302 ? -2.42 67.062 17.391 1 97 302 LEU B N 1
ATOM 5430 C CA . LEU B 1 302 ? -2.518 66.875 15.945 1 97 302 LEU B CA 1
ATOM 5431 C C . LEU B 1 302 ? -1.313 67.5 15.234 1 97 302 LEU B C 1
ATOM 5433 O O . LEU B 1 302 ? -0.793 66.938 14.273 1 97 302 LEU B O 1
ATOM 5437 N N . ASN B 1 303 ? -0.949 68.562 15.75 1 96.81 303 ASN B N 1
ATOM 5438 C CA . ASN B 1 303 ? 0.231 69.188 15.18 1 96.81 303 ASN B CA 1
ATOM 5439 C C . ASN B 1 303 ? 1.488 68.375 15.406 1 96.81 303 ASN B C 1
ATOM 5441 O O . ASN B 1 303 ? 2.352 68.312 14.531 1 96.81 303 ASN B O 1
ATOM 5445 N N . ASN B 1 304 ? 1.582 67.875 16.594 1 96.88 304 ASN B N 1
ATOM 5446 C CA . ASN B 1 304 ? 2.701 66.938 16.859 1 96.88 304 ASN B CA 1
ATOM 5447 C C . ASN B 1 304 ? 2.684 65.75 15.945 1 96.88 304 ASN B C 1
ATOM 5449 O O . ASN B 1 304 ? 3.732 65.312 15.461 1 96.88 304 ASN B O 1
ATOM 5453 N N . MET B 1 305 ? 1.528 65.188 15.703 1 97.25 305 MET B N 1
ATOM 5454 C CA . MET B 1 305 ? 1.369 64.062 14.789 1 97.25 305 MET B CA 1
ATOM 5455 C C . MET B 1 305 ? 1.807 64.438 13.375 1 97.25 305 MET B C 1
ATOM 5457 O O . MET B 1 305 ? 2.531 63.719 12.727 1 97.25 305 MET B O 1
ATOM 5461 N N . LYS B 1 306 ? 1.41 65.562 12.992 1 96.56 306 LYS B N 1
ATOM 5462 C CA . LYS B 1 306 ? 1.775 66.062 11.664 1 96.56 306 LYS B CA 1
ATOM 5463 C C . LYS B 1 306 ? 3.289 66.188 11.523 1 96.56 306 LYS B C 1
ATOM 5465 O O . LYS B 1 306 ? 3.865 65.75 10.523 1 96.56 306 LYS B O 1
ATOM 5470 N N . LYS B 1 307 ? 3.898 66.75 12.508 1 96.25 307 LYS B N 1
ATOM 5471 C CA . LYS B 1 307 ? 5.344 67 12.508 1 96.25 307 LYS B CA 1
ATOM 5472 C C . LYS B 1 307 ? 6.09 65.625 12.516 1 96.25 307 LYS B C 1
ATOM 5474 O O . LYS B 1 307 ? 7.207 65.562 12 1 96.25 307 LYS B O 1
ATOM 5479 N N . ASN B 1 308 ? 5.473 64.625 13.086 1 96.44 308 ASN B N 1
ATOM 5480 C CA . ASN B 1 308 ? 6.129 63.375 13.281 1 96.44 308 ASN B CA 1
ATOM 5481 C C . ASN B 1 308 ? 5.426 62.25 12.5 1 96.44 308 ASN B C 1
ATOM 5483 O O . ASN B 1 308 ? 5.293 61.125 12.992 1 96.44 308 ASN B O 1
ATOM 5487 N N . ILE B 1 309 ? 4.969 62.594 11.359 1 94.38 309 ILE B N 1
ATOM 5488 C CA . ILE B 1 309 ? 4.16 61.688 10.562 1 94.38 309 ILE B CA 1
ATOM 5489 C C . ILE B 1 309 ? 4.961 60.406 10.25 1 94.38 309 ILE B C 1
ATOM 5491 O O . ILE B 1 309 ? 4.398 59.344 10.117 1 94.38 309 ILE B O 1
ATOM 5495 N N . ASN B 1 310 ? 6.293 60.531 10.18 1 93.88 310 ASN B N 1
ATOM 5496 C CA . ASN B 1 310 ? 7.145 59.375 9.812 1 93.88 310 ASN B CA 1
ATOM 5497 C C . ASN B 1 310 ? 7.789 58.75 11.047 1 93.88 310 ASN B C 1
ATOM 5499 O O . ASN B 1 310 ? 8.586 57.812 10.922 1 93.88 310 ASN B O 1
ATOM 5503 N N . ASN B 1 311 ? 7.504 59.219 12.156 1 94.75 311 ASN B N 1
ATOM 5504 C CA . ASN B 1 311 ? 7.961 58.688 13.43 1 94.75 311 ASN B CA 1
ATOM 5505 C C . ASN B 1 311 ? 6.809 58.031 14.203 1 94.75 311 ASN B C 1
ATOM 5507 O O . ASN B 1 311 ? 6.102 58.719 14.945 1 94.75 311 ASN B O 1
ATOM 5511 N N . ASN B 1 312 ? 6.762 56.812 14.164 1 93.94 312 ASN B N 1
ATOM 5512 C CA . ASN B 1 312 ? 5.629 56.062 14.727 1 93.94 312 ASN B CA 1
ATOM 5513 C C . ASN B 1 312 ? 5.523 56.281 16.234 1 93.94 312 ASN B C 1
ATOM 5515 O O . ASN B 1 312 ? 4.426 56.406 16.781 1 93.94 312 ASN B O 1
ATOM 5519 N N . ALA B 1 313 ? 6.609 56.281 16.891 1 95.81 313 ALA B N 1
ATOM 5520 C CA . ALA B 1 313 ? 6.582 56.438 18.344 1 95.81 313 ALA B CA 1
ATOM 5521 C C . ALA B 1 313 ? 5.883 57.75 18.75 1 95.81 313 ALA B C 1
ATOM 5523 O O . ALA B 1 313 ? 4.992 57.719 19.594 1 95.81 313 ALA B O 1
ATOM 5524 N N . GLU B 1 314 ? 6.258 58.812 18.062 1 97.12 314 GLU B N 1
ATOM 5525 C CA . GLU B 1 314 ? 5.699 60.125 18.391 1 97.12 314 GLU B CA 1
ATOM 5526 C C . GLU B 1 314 ? 4.273 60.25 17.859 1 97.12 314 GLU B C 1
ATOM 5528 O O . GLU B 1 314 ? 3.393 60.75 18.562 1 97.12 314 GLU B O 1
ATOM 5533 N N . TYR B 1 315 ? 4.133 59.781 16.656 1 97.06 315 TYR B N 1
ATOM 5534 C CA . TYR B 1 315 ? 2.828 59.906 16.016 1 97.06 315 TYR B CA 1
ATOM 5535 C C . TYR B 1 315 ? 1.755 59.188 16.828 1 97.06 315 TYR B C 1
ATOM 5537 O O . TYR B 1 315 ? 0.734 59.781 17.188 1 97.06 315 TYR B O 1
ATOM 5545 N N . TYR B 1 316 ? 2.041 58 17.172 1 96.5 316 TYR B N 1
ATOM 5546 C CA . TYR B 1 316 ? 1 57.188 17.781 1 96.5 316 TYR B CA 1
ATOM 5547 C C . TYR B 1 316 ? 0.895 57.469 19.281 1 96.5 316 TYR B C 1
ATOM 5549 O O . TYR B 1 316 ? -0.139 57.219 19.891 1 96.5 316 TYR B O 1
ATOM 5557 N N . SER B 1 317 ? 1.919 57.938 19.875 1 96.94 317 SER B N 1
ATOM 5558 C CA . SER B 1 317 ? 1.775 58.375 21.266 1 96.94 317 SER B CA 1
ATOM 5559 C C . SER B 1 317 ? 0.785 59.531 21.375 1 96.94 317 SER B C 1
ATOM 5561 O O . SER B 1 317 ? -0 59.594 22.328 1 96.94 317 SER B O 1
ATOM 5563 N N . SER B 1 318 ? 0.833 60.438 20.391 1 96.44 318 SER B N 1
ATOM 5564 C CA . SER B 1 318 ? -0.124 61.531 20.359 1 96.44 318 SER B CA 1
ATOM 5565 C C . SER B 1 318 ? -1.544 61.031 20.125 1 96.44 318 SER B C 1
ATOM 5567 O O . SER B 1 318 ? -2.484 61.469 20.781 1 96.44 318 SER B O 1
ATOM 5569 N N . LEU B 1 319 ? -1.598 60.125 19.234 1 95.81 319 LEU B N 1
ATOM 5570 C CA . LEU B 1 319 ? -2.914 59.562 18.969 1 95.81 319 LEU B CA 1
ATOM 5571 C C . LEU B 1 319 ? -3.473 58.875 20.203 1 95.81 319 LEU B C 1
ATOM 5573 O O . LEU B 1 319 ? -4.652 59 20.516 1 95.81 319 LEU B O 1
ATOM 5577 N N . ASN B 1 320 ? -2.629 58.125 20.828 1 94.88 320 ASN B N 1
ATOM 5578 C CA . ASN B 1 320 ? -3.043 57.438 22.047 1 94.88 320 ASN B CA 1
ATOM 5579 C C . ASN B 1 320 ? -3.506 58.406 23.109 1 94.88 320 ASN B C 1
ATOM 5581 O O . ASN B 1 320 ? -4.477 58.156 23.828 1 94.88 320 ASN B O 1
ATOM 5585 N N . PHE B 1 321 ? -2.76 59.469 23.234 1 94.31 321 PHE B N 1
ATOM 5586 C CA . PHE B 1 321 ? -3.105 60.5 24.188 1 94.31 321 PHE B CA 1
ATOM 5587 C C . PHE B 1 321 ? -4.484 61.062 23.891 1 94.31 321 PHE B C 1
ATOM 5589 O O . PHE B 1 321 ? -5.27 61.312 24.812 1 94.31 321 PHE B O 1
ATOM 5596 N N . LEU B 1 322 ? -4.824 61.188 22.656 1 94.06 322 LEU B N 1
ATOM 5597 C CA . LEU B 1 322 ? -6.102 61.75 22.234 1 94.06 322 LEU B CA 1
ATOM 5598 C C . LEU B 1 322 ? -7.242 60.781 22.516 1 94.06 322 LEU B C 1
ATOM 5600 O O . LEU B 1 322 ? -8.383 61.219 22.75 1 94.06 322 LEU B O 1
ATOM 5604 N N . CYS B 1 323 ? -6.934 59.562 22.547 1 91.44 323 CYS B N 1
ATOM 5605 C CA . CYS B 1 323 ? -7.984 58.531 22.594 1 91.44 323 CYS B CA 1
ATOM 5606 C C . CYS B 1 323 ? -8.125 57.969 23.984 1 91.44 323 CYS B C 1
ATOM 5608 O O . CYS B 1 323 ? -9.148 57.344 24.312 1 91.44 323 CYS B O 1
ATOM 5610 N N . GLU B 1 324 ? -7.219 58 24.766 1 83.62 324 GLU B N 1
ATOM 5611 C CA . GLU B 1 324 ? -7.25 57.344 26.078 1 83.62 324 GLU B CA 1
ATOM 5612 C C . GLU B 1 324 ? -6.84 58.344 27.188 1 83.62 324 GLU B C 1
ATOM 5614 O O . GLU B 1 324 ? -5.762 58.188 27.766 1 83.62 324 GLU B O 1
ATOM 5619 N N . ASN B 1 325 ? -7.645 59.25 27.453 1 72.62 325 ASN B N 1
ATOM 5620 C CA . ASN B 1 325 ? -7.402 60.188 28.547 1 72.62 325 ASN B CA 1
ATOM 5621 C C . ASN B 1 325 ? -8.156 59.812 29.812 1 72.62 325 ASN B C 1
ATOM 5623 O O . ASN B 1 325 ? -9.234 59.219 29.734 1 72.62 325 ASN B O 1
ATOM 5627 N N . GLU B 1 326 ? -7.383 59.812 30.922 1 62.84 326 GLU B N 1
ATOM 5628 C CA . GLU B 1 326 ? -8.023 59.5 32.188 1 62.84 326 GLU B CA 1
ATOM 5629 C C . GLU B 1 326 ? -9.039 60.594 32.594 1 62.84 326 GLU B C 1
ATOM 5631 O O . GLU B 1 326 ? -9.961 60.312 33.344 1 62.84 326 GLU B O 1
ATOM 5636 N N . LYS B 1 327 ? -8.789 61.844 32.25 1 63.94 327 LYS B N 1
ATOM 5637 C CA . LYS B 1 327 ? -9.672 62.938 32.625 1 63.94 327 LYS B CA 1
ATOM 5638 C C . LYS B 1 327 ? -10.422 63.5 31.406 1 63.94 327 LYS B C 1
ATOM 5640 O O . LYS B 1 327 ? -9.914 63.438 30.297 1 63.94 327 LYS B O 1
ATOM 5645 N N . GLN B 1 328 ? -11.688 63.719 31.688 1 54.06 328 GLN B N 1
ATOM 5646 C CA . GLN B 1 328 ? -12.461 64.5 30.703 1 54.06 328 GLN B CA 1
ATOM 5647 C C . GLN B 1 328 ? -12.039 65.938 30.703 1 54.06 328 GLN B C 1
ATOM 5649 O O . GLN B 1 328 ? -11.992 66.625 31.75 1 54.06 328 GLN B O 1
ATOM 5654 N N . PHE B 1 329 ? -11.219 66.25 29.859 1 48.66 329 PHE B N 1
ATOM 5655 C CA . PHE B 1 329 ? -10.969 67.688 29.797 1 48.66 329 PHE B CA 1
ATOM 5656 C C . PHE B 1 329 ? -12.203 68.438 29.328 1 48.66 329 PHE B C 1
ATOM 5658 O O . PHE B 1 329 ? -13.008 67.938 28.547 1 48.66 329 PHE B O 1
#

Foldseek 3Di:
DVVLVVLLVVLVVLCVVDCLAFVLNVVQFVNDPCVNDCNVVVLSVLLVVLVVLQDFFDDDDALVSLVVNVLSNLVSLVVNLVSLQVVCRRNVHDRDDPVLSPPSPVCCCCEPNPQWAFDPPPVRHTAWHKAFPSVDDDRQWGWIWIDGPPDIDIDIDGSVVSSVSSVVSSVVSSVVSVVSSVVSVVVLLVQLVCLVVDPLLVSLVSCCVRGVCLCCVVDVCSHSVLLNVLVVCVPVDVLSVLSSVVNVQVSCCSSVVNDRPQDFDAQDDPVVLVCLRVCPPPCHLVNVLVVCVVPPLLNVLSVQLVVCVVPRSSNVSSSSCRGGHNDDD/DVVLVVLLVVLVVLCVVDCLAFVLNVVQFPNDPCVNDCNVVVLSVLLVVLVVLQDFFDDDDALVSLVVNVLSNLVSLVVNLVSLQVVCRRNVHDRDDPVLSPPSPVCCCCEPNPQWAFDPPPVRHTAWHKAFPSVPDDSQWGWIWIDGPPDIDIDIDGSVVSSVSSVVSSVVSSVVSVVSSVVSVVVLLVQLVCLVVDPLLVSLVSCCVRGVCLCCVPDVCSHSVLLNVLVVCVPVDVLSVLSSVVNVQVSCCSSVVNDRPQDFDAQDDPVVLVCLRVCPPVCHLVNVLVVCVVPPLLNVLSVQLVVCVVPRSSNVSSSSCRGGHNDDD

Solvent-accessible surface area (backbone atoms only — not comparable to full-atom values): 35704 Å² total; per-residue (Å²): 110,63,68,58,50,49,52,50,50,51,53,50,50,48,36,63,70,36,42,72,72,32,62,62,46,29,72,65,32,55,66,42,80,53,50,74,40,68,42,54,58,27,56,52,48,43,49,61,63,47,50,78,55,68,61,79,63,63,87,70,82,44,66,57,50,47,52,41,53,51,46,33,36,38,44,48,52,47,36,48,55,53,50,49,35,51,52,27,45,38,56,66,42,78,66,78,53,68,73,59,49,45,65,56,49,55,52,30,41,39,67,63,55,37,31,66,33,59,33,74,88,55,83,53,35,73,52,33,31,32,30,75,36,65,88,68,69,43,67,56,40,51,47,30,38,39,35,34,90,83,43,80,40,80,46,76,43,48,43,66,55,50,52,48,48,49,48,51,41,50,50,55,55,51,46,53,52,50,52,49,50,52,52,50,51,52,49,49,53,54,59,58,57,51,44,78,79,41,59,71,83,57,30,44,60,51,42,44,72,53,38,60,57,74,51,34,73,77,37,71,59,52,28,53,70,29,42,52,50,25,64,76,40,36,85,76,40,66,40,30,44,51,50,55,50,48,48,55,46,51,51,50,18,68,74,69,68,44,81,76,80,79,77,58,36,54,81,58,55,72,69,55,51,55,36,58,72,67,60,35,85,82,62,31,70,67,55,48,42,61,72,38,56,88,38,64,70,59,30,52,36,48,49,49,22,60,78,26,69,89,35,62,49,58,22,43,30,33,51,45,43,38,48,52,21,86,58,84,124,110,63,68,58,51,50,50,51,49,51,52,50,50,48,37,63,71,36,43,72,74,32,62,62,46,31,72,64,31,56,66,43,80,52,50,72,42,69,42,53,59,26,52,52,48,43,49,60,65,46,54,78,56,67,61,78,64,63,86,69,82,43,65,59,49,46,52,40,52,50,46,34,35,38,46,48,52,48,35,48,54,53,50,49,35,51,53,26,44,38,54,65,43,78,66,79,54,66,74,57,48,44,63,56,50,55,52,29,41,39,66,64,54,36,32,66,33,59,34,73,87,56,83,53,36,70,51,34,30,30,29,75,37,66,88,68,68,42,66,56,40,50,46,31,37,38,36,31,93,84,44,78,42,80,46,76,43,49,43,66,54,50,52,49,48,49,50,51,40,50,50,55,54,52,46,53,52,51,51,51,50,52,52,51,51,51,50,49,53,52,60,58,55,51,45,78,77,42,59,71,84,58,29,44,59,50,43,46,71,55,37,60,56,73,49,34,73,76,37,72,60,50,28,54,71,28,42,52,50,26,64,77,39,37,85,77,40,67,40,29,45,50,50,54,50,46,48,54,46,50,51,49,18,67,72,68,67,44,81,77,79,76,78,60,36,53,80,58,56,70,69,55,51,55,36,59,72,67,60,34,85,82,62,32,69,66,55,50,40,62,74,37,57,88,37,64,70,59,30,52,36,48,50,48,23,60,77,23,67,88,36,64,49,59,22,43,29,34,51,46,43,38,48,53,20,88,60,83,125

pLDDT: mean 91.91, std 7.05, range [48.66, 98.75]

Organism: Aliarcobacter butzleri (strain RM4018) (NCBI:txid367737)